Protein AF-A0A7W0VH69-F1 (afdb_monomer_lite)

pLDDT: mean 71.96, std 26.72, range [21.73, 97.88]

Secondary structure (DSSP, 8-state):
--HHHHHHHHHHHHHTT-HHHHHHHHHHHHHH-TT-HHHHHHHHHHHHHTT-HHHHHHHHHHHHHH-TT-HHHHHHHHHHHHHTT-HHHHHHHHHHHHHH-TT-HHHHHHHHHHHHHTT-HHHHHHHHHHTT-HHHHHHHHTTS-HHHHHHHHHHTTPPPPPP------PPPPPPP--------------------------------------------EEEEE----------------------PPP--------S-----PPPPPPPPPP--------SSSSS----------------SSPPPPPHHHHHHHS---TTS--SSEEE-TTSPEEEEESSEEEEE-TTEEEEEEEEEEEEPEEEETTEEEEEES-TTSS-EEEEEEEEEEEE--TTSEEEEEEESS-EEEEEGGGEEEEETTSEEEEEE-TT-SS--EEEEEESSEEEEEEESS-----PPPSS--EEEEGGG--EEESS-EEEEE-

Foldseek 3Di:
DDLVVLCVQLVVCVVVLVLVRNLVSLVVNCVVVVPPLLSLQSNLVSCVSVLNLVVNQVSLVVSCVVCVLALQSLQSNLVSCVSVLVLVSSLVSLVSSCVSPVPPLSSLQSNLVSCVSVVVLLSNLLSCVSSVNVVSNVVSCVVDDLVSVCVSCVVVVHDDDPDDDPDDDDDDDDDDDDDDDDDDDDDDDDDDDDDDDDDDDDDDDDDDDDDDDDDDDDAKWKKKFFDDDDDDDDDDDDDDDDDDDDDDDDDDDDDDDDPPPDHDRDDDDDDDDDDDDDDDPPPDDPDDDDDDDDDDDDDDDDPPDDPDDPVVCCCPQVDDDLPPDDAQWDQGPQQKIKGWAAFKKKFWCVQWDDKDDDKDKDFAAAAAPRDGDPHTLQPLHTTIIIMGDGIMIIGDLVLKGKDKDWDAQWKKKFQSNFWGMWGPQWDKHWDFQPDDPDTRIIMITGDGTMTMTIGNDDDDDDDDDPDDIDIDNSVNDGIDTDGIRIHIDD

Radius of gyration: 33.09 Å; chains: 1; bounding box: 90×113×81 Å

Structure (mmCIF, N/CA/C/O backbone):
data_AF-A0A7W0VH69-F1
#
_entry.id   AF-A0A7W0VH69-F1
#
loop_
_atom_site.group_PDB
_atom_site.id
_atom_site.type_symbol
_atom_site.label_atom_id
_atom_site.label_alt_id
_atom_site.label_comp_id
_atom_site.label_asym_id
_atom_site.label_entity_id
_atom_site.label_seq_id
_atom_site.pdbx_PDB_ins_code
_atom_site.Cartn_x
_atom_site.Cartn_y
_atom_site.Cartn_z
_atom_site.occupancy
_atom_site.B_iso_or_equiv
_atom_site.auth_seq_id
_atom_site.auth_comp_id
_atom_site.auth_asym_id
_atom_site.auth_atom_id
_atom_site.pdbx_PDB_model_num
ATOM 1 N N . MET A 1 1 ? -29.739 -3.159 30.639 1.00 78.31 1 MET A N 1
ATOM 2 C CA . MET A 1 1 ? -28.729 -2.464 29.821 1.00 78.31 1 MET A CA 1
ATOM 3 C C . MET A 1 1 ? -29.498 -1.637 28.818 1.00 78.31 1 MET A C 1
ATOM 5 O O . MET A 1 1 ? -30.358 -2.209 28.157 1.00 78.31 1 MET A O 1
ATOM 9 N N . SER A 1 2 ? -29.277 -0.326 28.789 1.00 92.06 2 SER A N 1
ATOM 10 C CA . SER A 1 2 ? -29.929 0.559 27.814 1.00 92.06 2 SER A CA 1
ATOM 11 C C . SER A 1 2 ? -29.360 0.349 26.403 1.00 92.06 2 SER A C 1
ATOM 13 O O . SER A 1 2 ? -28.315 -0.286 26.245 1.00 92.06 2 SER A O 1
ATOM 15 N N . PHE A 1 3 ? -30.033 0.885 25.377 1.00 92.25 3 PHE A N 1
ATOM 16 C CA . PHE A 1 3 ? -29.539 0.856 23.994 1.00 92.25 3 PHE A CA 1
ATOM 17 C C . PHE A 1 3 ? -28.116 1.429 23.883 1.00 92.25 3 PHE A C 1
ATOM 19 O O . PHE A 1 3 ? -27.218 0.753 23.379 1.00 92.25 3 PHE A O 1
ATOM 26 N N . ASP A 1 4 ? -27.884 2.627 24.428 1.00 90.69 4 ASP A N 1
ATOM 27 C CA . ASP A 1 4 ? -26.585 3.306 24.353 1.00 90.69 4 ASP A CA 1
ATOM 28 C C . ASP A 1 4 ? -25.479 2.533 25.080 1.00 90.69 4 ASP A C 1
ATOM 30 O O . ASP A 1 4 ? -24.362 2.405 24.574 1.00 90.69 4 ASP A O 1
ATOM 34 N N . GLU A 1 5 ? -25.789 1.954 26.245 1.00 91.75 5 GLU A N 1
ATOM 35 C CA . GLU A 1 5 ? -24.853 1.101 26.984 1.00 91.75 5 GLU A CA 1
ATOM 36 C C . GLU A 1 5 ? -24.493 -0.165 26.195 1.00 91.75 5 GLU A C 1
ATOM 38 O O . GLU A 1 5 ? -23.330 -0.580 26.177 1.00 91.75 5 GLU A O 1
ATOM 43 N N . ALA A 1 6 ? -25.482 -0.780 25.541 1.00 92.81 6 ALA A N 1
ATOM 44 C CA . ALA A 1 6 ? -25.302 -1.971 24.721 1.00 92.81 6 ALA A CA 1
ATOM 45 C C . ALA A 1 6 ? -24.468 -1.672 23.468 1.00 92.81 6 ALA A C 1
ATOM 47 O O . ALA A 1 6 ? -23.524 -2.404 23.156 1.00 92.81 6 ALA A O 1
ATOM 48 N N . LEU A 1 7 ? -24.747 -0.554 22.797 1.00 91.12 7 LEU A N 1
ATOM 49 C CA . LEU A 1 7 ? -24.002 -0.086 21.633 1.00 91.12 7 LEU A CA 1
ATOM 50 C C . LEU A 1 7 ? -22.547 0.257 21.981 1.00 91.12 7 LEU A C 1
ATOM 52 O O . LEU A 1 7 ? -21.629 -0.162 21.266 1.00 91.12 7 LEU A O 1
ATOM 56 N N . ALA A 1 8 ? -22.320 0.980 23.081 1.00 92.12 8 ALA A N 1
ATOM 57 C CA . ALA A 1 8 ? -20.981 1.339 23.541 1.00 92.12 8 ALA A CA 1
ATOM 58 C C . ALA A 1 8 ? -20.169 0.090 23.909 1.00 92.12 8 ALA A C 1
ATOM 60 O O . ALA A 1 8 ? -19.071 -0.113 23.386 1.00 92.12 8 ALA A O 1
ATOM 61 N N . ARG A 1 9 ? -20.744 -0.812 24.720 1.00 93.00 9 ARG A N 1
ATOM 62 C CA . ARG A 1 9 ? -20.080 -2.062 25.118 1.00 93.00 9 ARG A CA 1
ATOM 63 C C . ARG A 1 9 ? -19.778 -2.960 23.920 1.00 93.00 9 ARG A C 1
ATOM 65 O O . ARG A 1 9 ? -18.690 -3.531 23.855 1.00 93.00 9 ARG A O 1
ATOM 72 N N . GLY A 1 10 ? -20.705 -3.064 22.968 1.00 94.06 10 GLY A N 1
ATOM 73 C CA . GLY A 1 10 ? -20.494 -3.823 21.737 1.00 94.06 10 GLY A CA 1
ATOM 74 C C . GLY A 1 10 ? -19.369 -3.246 20.885 1.00 94.06 10 GLY A C 1
ATOM 75 O O . GLY A 1 10 ? -18.491 -3.982 20.434 1.00 94.06 10 GLY A O 1
ATOM 76 N N . SER A 1 11 ? -19.341 -1.922 20.732 1.00 89.25 11 SER A N 1
ATOM 77 C CA . SER A 1 11 ? -18.305 -1.215 19.971 1.00 89.25 11 SER A CA 1
ATOM 78 C C . SER A 1 11 ? -16.919 -1.380 20.596 1.00 89.25 11 SER A C 1
ATOM 80 O O . SER A 1 11 ? -15.947 -1.633 19.882 1.00 89.25 11 SER A O 1
ATOM 82 N N . ASP A 1 12 ? -16.815 -1.288 21.921 1.00 91.69 12 ASP A N 1
ATOM 83 C CA . ASP A 1 12 ? -15.547 -1.470 22.630 1.00 91.69 12 ASP A CA 1
ATOM 84 C C . ASP A 1 12 ? -15.073 -2.924 22.597 1.00 91.69 12 ASP A C 1
ATOM 86 O O . ASP A 1 12 ? -13.892 -3.184 22.355 1.00 91.69 12 ASP A O 1
ATOM 90 N N . ALA A 1 13 ? -15.987 -3.885 22.751 1.00 89.69 13 ALA A N 1
ATOM 91 C CA . ALA A 1 13 ? -15.675 -5.300 22.588 1.00 89.69 13 ALA A CA 1
ATOM 92 C C . ALA A 1 13 ? -15.174 -5.612 21.166 1.00 89.69 13 ALA A C 1
ATOM 94 O O . ALA A 1 13 ? -14.186 -6.332 21.012 1.00 89.69 13 ALA A O 1
ATOM 95 N N . LEU A 1 14 ? -15.791 -5.024 20.135 1.00 86.94 14 LEU A N 1
ATOM 96 C CA . LEU A 1 14 ? -15.382 -5.191 18.738 1.00 86.94 14 LEU A CA 1
ATOM 97 C C . LEU A 1 14 ? -13.981 -4.616 18.474 1.00 86.94 14 LEU A C 1
ATOM 99 O O . LEU A 1 14 ? -13.180 -5.251 17.786 1.00 86.94 14 LEU A O 1
ATOM 103 N N . LYS A 1 15 ? -13.658 -3.445 19.043 1.00 87.25 15 LYS A N 1
ATOM 104 C CA . LYS A 1 15 ? -12.305 -2.857 18.974 1.00 87.25 15 LYS A CA 1
ATOM 105 C C . LYS A 1 15 ? -11.256 -3.745 19.643 1.00 87.25 15 LYS A C 1
ATOM 107 O O . LYS A 1 15 ? -10.139 -3.839 19.153 1.00 87.25 15 LYS A O 1
ATOM 112 N N . GLN A 1 16 ? -11.626 -4.412 20.734 1.00 88.50 16 GLN A N 1
ATOM 113 C CA . GLN A 1 16 ? -10.757 -5.326 21.482 1.00 88.50 16 GLN A CA 1
ATOM 114 C C . GLN A 1 16 ? -10.688 -6.741 20.878 1.00 88.50 16 GLN A C 1
ATOM 116 O O . GLN A 1 16 ? -10.047 -7.611 21.461 1.00 88.50 16 GLN A O 1
ATOM 121 N N . GLY A 1 17 ? -11.376 -7.008 19.759 1.00 88.12 17 GLY A N 1
ATOM 122 C CA . GLY A 1 17 ? -11.431 -8.338 19.140 1.00 88.12 17 GLY A CA 1
ATOM 123 C C . GLY A 1 17 ? -12.252 -9.372 19.923 1.00 88.12 17 GLY A C 1
ATOM 124 O O . GLY A 1 17 ? -12.217 -10.556 19.607 1.00 88.12 17 GLY A O 1
ATOM 125 N N . LYS A 1 18 ? -13.019 -8.953 20.935 1.00 93.38 18 LYS A N 1
ATOM 126 C CA . LYS A 1 18 ? -13.873 -9.826 21.756 1.00 93.38 18 LYS A CA 1
ATOM 127 C C . LYS A 1 18 ? -15.212 -10.060 21.054 1.00 93.38 18 LYS A C 1
ATOM 129 O O . LYS A 1 18 ? -16.244 -9.532 21.472 1.00 93.38 18 LYS A O 1
ATOM 134 N N . LEU A 1 19 ? -15.184 -10.834 19.970 1.00 90.50 19 LEU A N 1
ATOM 135 C CA . LEU A 1 19 ? -16.307 -10.974 19.036 1.00 90.50 19 LEU A CA 1
ATOM 136 C C . LEU A 1 19 ? -17.591 -11.485 19.709 1.00 90.50 19 LEU A C 1
ATOM 138 O O . LEU A 1 19 ? -18.635 -10.862 19.547 1.00 90.50 19 LEU A O 1
ATOM 142 N N . ASP A 1 20 ? -17.520 -12.499 20.574 1.00 94.88 20 ASP A N 1
ATOM 143 C CA . ASP A 1 20 ? -18.702 -13.025 21.285 1.00 94.88 20 ASP A CA 1
ATOM 144 C C . ASP A 1 20 ? -19.363 -12.000 22.222 1.00 94.88 20 ASP A C 1
ATOM 146 O O . ASP A 1 20 ? -20.570 -12.029 22.477 1.00 94.88 20 ASP A O 1
ATOM 150 N N . GLN A 1 21 ? -18.567 -11.095 22.800 1.00 93.25 21 GLN A N 1
ATOM 151 C CA . GLN A 1 21 ? -19.083 -10.022 23.655 1.00 93.25 21 GLN A CA 1
ATOM 152 C C . GLN A 1 21 ? -19.707 -8.909 22.812 1.00 93.25 21 GLN A C 1
ATOM 154 O O . GLN A 1 21 ? -20.760 -8.381 23.183 1.00 93.25 21 GLN A O 1
ATOM 159 N N . ALA A 1 22 ? -19.093 -8.595 21.669 1.00 95.31 22 ALA A N 1
ATOM 160 C CA . ALA A 1 22 ? -19.629 -7.649 20.701 1.00 95.31 22 ALA A CA 1
ATOM 161 C C . ALA A 1 22 ? -20.980 -8.126 20.149 1.00 95.31 22 ALA A C 1
ATOM 163 O O . ALA A 1 22 ? -21.957 -7.387 20.233 1.00 95.31 22 ALA A O 1
ATOM 164 N N . GLN A 1 23 ? -21.079 -9.387 19.712 1.00 95.94 23 GLN A N 1
ATOM 165 C CA . GLN A 1 23 ? -22.327 -9.977 19.210 1.00 95.94 23 GLN A CA 1
ATOM 166 C C . GLN A 1 23 ? -23.453 -9.910 20.240 1.00 95.94 23 GLN A C 1
ATOM 168 O O . GLN A 1 23 ? -24.551 -9.460 19.922 1.00 95.94 23 GLN A O 1
ATOM 173 N N . ARG A 1 24 ? -23.189 -10.320 21.490 1.00 96.44 24 ARG A N 1
ATOM 174 C CA . ARG A 1 24 ? -24.191 -10.256 22.567 1.00 96.44 24 ARG A CA 1
ATOM 175 C C . ARG A 1 24 ? -24.668 -8.830 22.817 1.00 96.44 24 ARG A C 1
ATOM 177 O O . ARG A 1 24 ? -25.867 -8.608 22.931 1.00 96.44 24 ARG A O 1
ATOM 184 N N . SER A 1 25 ? -23.745 -7.874 22.874 1.00 96.00 25 SER A N 1
ATOM 185 C CA . SER A 1 25 ? -24.088 -6.477 23.151 1.00 96.00 25 SER A CA 1
ATOM 186 C C . SER A 1 25 ? -24.860 -5.841 21.988 1.00 96.00 25 SER A C 1
ATOM 188 O O . SER A 1 25 ? -25.850 -5.158 22.219 1.00 96.00 25 SER A O 1
ATOM 190 N N . PHE A 1 26 ? -24.488 -6.126 20.735 1.00 96.19 26 PHE A N 1
ATOM 191 C CA . PHE A 1 26 ? -25.233 -5.639 19.571 1.00 96.19 26 PHE A CA 1
ATOM 192 C C . PHE A 1 26 ? -26.608 -6.294 19.417 1.00 96.19 26 PHE A C 1
ATOM 194 O O . PHE A 1 26 ? -27.545 -5.606 19.029 1.00 96.19 26 PHE A O 1
ATOM 201 N N . ARG A 1 27 ? -26.773 -7.575 19.775 1.00 95.88 27 ARG A N 1
ATOM 202 C CA . ARG A 1 27 ? -28.101 -8.211 19.834 1.00 95.88 27 ARG A CA 1
ATOM 203 C C . ARG A 1 27 ? -29.004 -7.532 20.865 1.00 95.88 27 ARG A C 1
ATOM 205 O O . ARG A 1 27 ? -30.115 -7.173 20.519 1.00 95.88 27 ARG A O 1
ATOM 212 N N . ILE A 1 28 ? -28.492 -7.239 22.066 1.00 95.56 28 ILE A N 1
ATOM 213 C CA . ILE A 1 28 ? -29.244 -6.477 23.083 1.00 95.56 28 ILE A CA 1
ATOM 214 C C . ILE A 1 28 ? -29.639 -5.087 22.555 1.00 95.56 28 ILE A C 1
ATOM 216 O O . ILE A 1 28 ? -30.753 -4.634 22.801 1.00 95.56 28 ILE A O 1
ATOM 220 N N . ALA A 1 29 ? -28.750 -4.406 21.825 1.00 95.00 29 ALA A N 1
ATOM 221 C CA . ALA A 1 29 ? -29.071 -3.119 21.207 1.00 95.00 29 ALA A CA 1
ATOM 222 C C . ALA A 1 29 ? -30.157 -3.250 20.118 1.00 95.00 29 ALA A C 1
ATOM 224 O O . ALA A 1 29 ? -31.048 -2.408 20.047 1.00 95.00 29 ALA A O 1
ATOM 225 N N . LEU A 1 30 ? -30.134 -4.317 19.312 1.00 94.31 30 LEU A N 1
ATOM 226 C CA . LEU A 1 30 ? -31.175 -4.597 18.315 1.00 94.31 30 LEU A CA 1
ATOM 227 C C . LEU A 1 30 ? -32.501 -5.053 18.933 1.00 94.31 30 LEU A C 1
ATOM 229 O O . LEU A 1 30 ? -33.540 -4.777 18.351 1.00 94.31 30 LEU A O 1
ATOM 233 N N . ASP A 1 31 ? -32.501 -5.686 20.106 1.00 95.31 31 ASP A N 1
ATOM 234 C CA . ASP A 1 31 ? -33.744 -6.010 20.820 1.00 95.31 31 ASP A CA 1
ATOM 235 C C . ASP A 1 31 ? -34.497 -4.732 21.240 1.00 95.31 31 ASP A C 1
ATOM 237 O O . ASP A 1 31 ? -35.725 -4.727 21.307 1.00 95.31 31 ASP A O 1
ATOM 241 N N . GLN A 1 32 ? -33.765 -3.642 21.508 1.00 93.69 32 GLN A N 1
ATOM 242 C CA . GLN A 1 32 ? -34.332 -2.324 21.818 1.00 93.69 32 GLN A CA 1
ATOM 243 C C . GLN A 1 32 ? -34.711 -1.553 20.546 1.00 93.69 32 GLN A C 1
ATOM 245 O O . GLN A 1 32 ? -35.781 -0.951 20.481 1.00 93.69 32 GLN A O 1
ATOM 250 N N . GLU A 1 33 ? -33.852 -1.590 19.522 1.00 92.44 33 GLU A N 1
ATOM 251 C CA . GLU A 1 33 ? -34.074 -0.917 18.238 1.00 92.44 33 GLU A CA 1
ATOM 252 C C . GLU A 1 33 ? -33.861 -1.868 17.041 1.00 92.44 33 GLU A C 1
ATOM 254 O O . GLU A 1 33 ? -32.814 -1.824 16.383 1.00 92.44 33 GLU A O 1
ATOM 259 N N . PRO A 1 34 ? -34.863 -2.695 16.677 1.00 89.12 34 PRO A N 1
ATOM 260 C CA . PRO A 1 34 ? -34.702 -3.751 15.665 1.00 89.12 34 PRO A CA 1
ATOM 261 C C . PRO A 1 34 ? -34.363 -3.258 14.251 1.00 89.12 34 PRO A C 1
ATOM 263 O O . PRO A 1 34 ? -33.895 -4.021 13.407 1.00 89.12 34 PRO A O 1
ATOM 266 N N . GLY A 1 35 ? -34.635 -1.984 13.961 1.00 85.31 35 GLY A N 1
ATOM 267 C CA . GLY A 1 35 ? -34.423 -1.370 12.651 1.00 85.31 35 GLY A CA 1
ATOM 268 C C . GLY A 1 35 ? -33.125 -0.578 12.511 1.00 85.31 35 GLY A C 1
ATOM 269 O O . GLY A 1 35 ? -32.904 -0.012 11.440 1.00 85.31 35 GLY A O 1
ATOM 270 N N . ASN A 1 36 ? -32.292 -0.496 13.554 1.00 90.31 36 ASN A N 1
ATOM 271 C CA . ASN A 1 36 ? -31.130 0.387 13.558 1.00 90.31 36 ASN A CA 1
ATOM 272 C C . ASN A 1 36 ? -30.030 -0.126 12.605 1.00 90.31 36 ASN A C 1
ATOM 274 O O . ASN A 1 36 ? -29.285 -1.059 12.918 1.00 90.31 36 ASN A O 1
ATOM 278 N N . THR A 1 37 ? -29.912 0.503 11.431 1.00 87.94 37 THR A N 1
ATOM 279 C CA . THR A 1 37 ? -28.977 0.117 10.356 1.00 87.94 37 THR A CA 1
ATOM 280 C C . THR A 1 37 ? -27.518 0.166 10.797 1.00 87.94 37 THR A C 1
ATOM 282 O O . THR A 1 37 ? -26.718 -0.671 10.383 1.00 87.94 37 THR A O 1
ATOM 285 N N . ARG A 1 38 ? -27.159 1.086 11.700 1.00 87.88 38 ARG A N 1
ATOM 286 C CA . ARG A 1 38 ? -25.804 1.180 12.253 1.00 87.88 38 ARG A CA 1
ATOM 287 C C . ARG A 1 38 ? -25.468 -0.031 13.116 1.00 87.88 38 ARG A C 1
ATOM 289 O O . ARG A 1 38 ? -24.379 -0.589 12.980 1.00 87.88 38 ARG A O 1
ATOM 296 N N . VAL A 1 39 ? -26.379 -0.438 13.997 1.00 91.81 39 VAL A N 1
ATOM 297 C CA . VAL A 1 39 ? -26.165 -1.612 14.856 1.00 91.81 39 VAL A CA 1
ATOM 298 C C . VAL A 1 39 ? -26.173 -2.895 14.026 1.00 91.81 39 VAL A C 1
ATOM 300 O O . VAL A 1 39 ? -25.309 -3.744 14.231 1.00 91.81 39 VAL A O 1
ATOM 303 N N . LEU A 1 40 ? -27.056 -2.997 13.026 1.00 93.62 40 LEU A N 1
ATOM 304 C CA . LEU A 1 40 ? -27.038 -4.089 12.046 1.00 93.62 40 LEU A CA 1
ATOM 305 C C . LEU A 1 40 ? -25.689 -4.165 11.310 1.00 93.62 40 LEU A C 1
ATOM 307 O O . LEU A 1 40 ? -25.089 -5.234 11.248 1.00 93.62 40 LEU A O 1
ATOM 311 N N . ALA A 1 41 ? -25.153 -3.040 10.826 1.00 90.50 41 ALA A N 1
ATOM 312 C CA . ALA A 1 41 ? -23.854 -3.002 10.148 1.00 90.50 41 ALA A CA 1
ATOM 313 C C . ALA A 1 41 ? -22.687 -3.405 11.064 1.00 90.50 41 ALA A C 1
ATOM 315 O O . ALA A 1 41 ? -21.769 -4.097 10.619 1.00 90.50 41 ALA A O 1
ATOM 316 N N . LEU A 1 42 ? -22.724 -3.009 12.340 1.00 93.56 42 LEU A N 1
ATOM 317 C CA . LEU A 1 42 ? -21.738 -3.409 13.348 1.00 93.56 42 LEU A CA 1
ATOM 318 C C . LEU A 1 42 ? -21.833 -4.901 13.695 1.00 93.56 42 LEU A C 1
ATOM 320 O O . LEU A 1 42 ? -20.803 -5.564 13.846 1.00 93.56 42 LEU A O 1
ATOM 324 N N . LEU A 1 43 ? -23.047 -5.446 13.785 1.00 95.06 43 LEU A N 1
ATOM 325 C CA . LEU A 1 43 ? -23.267 -6.869 14.018 1.00 95.06 43 LEU A CA 1
ATOM 326 C C . LEU A 1 43 ? -22.784 -7.705 12.825 1.00 95.06 43 LEU A C 1
ATOM 328 O O . LEU A 1 43 ? -22.028 -8.655 13.024 1.00 95.06 43 LEU A O 1
ATOM 332 N N . GLY A 1 44 ? -23.129 -7.307 11.597 1.00 94.38 44 GLY A N 1
ATOM 333 C CA . GLY A 1 44 ? -22.628 -7.944 10.377 1.00 94.38 44 GLY A CA 1
ATOM 334 C C . GLY A 1 44 ? -21.097 -7.946 10.307 1.00 94.38 44 GLY A C 1
ATOM 335 O O . GLY A 1 44 ? -20.493 -8.967 9.984 1.00 94.38 44 GLY A O 1
ATOM 336 N N . LEU A 1 45 ? -20.451 -6.843 10.708 1.00 90.19 45 LEU A N 1
ATOM 337 C CA . LEU A 1 45 ? -18.991 -6.724 10.730 1.00 90.19 45 LEU A CA 1
ATOM 338 C C . LEU A 1 45 ? -18.391 -7.665 11.774 1.00 90.19 45 LEU A C 1
ATOM 340 O O . LEU A 1 45 ? -17.345 -8.275 11.558 1.00 90.19 45 LEU A O 1
ATOM 344 N N . THR A 1 46 ? -19.062 -7.788 12.915 1.00 93.56 46 THR A N 1
ATOM 345 C CA . THR A 1 46 ? -18.643 -8.692 13.983 1.00 93.56 46 THR A CA 1
ATOM 346 C C . THR A 1 46 ? -18.690 -10.147 13.519 1.00 93.56 46 THR A C 1
ATOM 348 O O . THR A 1 46 ? -17.731 -10.877 13.762 1.00 93.56 46 THR A O 1
ATOM 351 N N . TYR A 1 47 ? -19.744 -10.552 12.802 1.00 95.25 47 TYR A N 1
ATOM 352 C CA . TYR A 1 47 ? -19.825 -11.883 12.193 1.00 95.25 47 TYR A CA 1
ATOM 353 C C . TYR A 1 47 ? -18.757 -12.097 11.124 1.00 95.25 47 TYR A C 1
ATOM 355 O O . TYR A 1 47 ? -18.051 -13.101 11.153 1.00 95.25 47 TYR A O 1
ATOM 363 N N . PHE A 1 48 ? -18.558 -11.118 10.241 1.00 90.75 48 PHE A N 1
ATOM 364 C CA . PHE A 1 48 ? -17.528 -11.191 9.211 1.00 90.75 48 PHE A CA 1
ATOM 365 C C . PHE A 1 48 ? -16.123 -11.384 9.808 1.00 90.75 48 PHE A C 1
ATOM 367 O O . PHE A 1 48 ? -15.382 -12.259 9.369 1.00 90.75 48 PHE A O 1
ATOM 374 N N . ARG A 1 49 ? -15.764 -10.625 10.856 1.00 88.38 49 ARG A N 1
ATOM 375 C CA . ARG A 1 49 ? -14.484 -10.786 11.578 1.00 88.38 49 ARG A CA 1
ATOM 376 C C . ARG A 1 49 ? -14.366 -12.112 12.324 1.00 88.38 49 ARG A C 1
ATOM 378 O O . ARG A 1 49 ? -13.253 -12.551 12.587 1.00 88.38 49 ARG A O 1
ATOM 385 N N . GLY A 1 50 ? -15.494 -12.720 12.679 1.00 90.31 50 GLY A N 1
ATOM 386 C CA . GLY A 1 50 ? -15.556 -14.043 13.297 1.00 90.31 50 GLY A CA 1
ATOM 387 C C . GLY A 1 50 ? -15.513 -15.192 12.298 1.00 90.31 50 GLY A C 1
ATOM 388 O O . GLY A 1 50 ? -15.674 -16.332 12.715 1.00 90.31 50 GLY A O 1
ATOM 389 N N . ASN A 1 51 ? -15.332 -14.912 11.000 1.00 90.44 51 ASN A N 1
ATOM 390 C CA . ASN A 1 51 ? -15.475 -15.881 9.909 1.00 90.44 51 ASN A CA 1
ATOM 391 C C . ASN A 1 51 ? -16.864 -16.556 9.856 1.00 90.44 51 ASN A C 1
ATOM 393 O O . ASN A 1 51 ? -17.025 -17.624 9.272 1.00 90.44 51 ASN A O 1
ATOM 397 N N . GLN A 1 52 ? -17.878 -15.915 10.440 1.00 93.56 52 GLN A N 1
ATOM 398 C CA . GLN A 1 52 ? -19.276 -16.351 10.468 1.00 93.56 52 GLN A CA 1
ATOM 399 C C . GLN A 1 52 ? -20.029 -15.748 9.276 1.00 93.56 52 GLN A C 1
ATOM 401 O O . GLN A 1 52 ? -20.837 -14.826 9.401 1.00 93.56 52 GLN A O 1
ATOM 406 N N . PHE A 1 53 ? -19.667 -16.190 8.071 1.00 91.94 53 PHE A N 1
ATOM 407 C CA . PHE A 1 53 ? -20.164 -15.583 6.833 1.00 91.94 53 PHE A CA 1
ATOM 408 C C . PHE A 1 53 ? -21.636 -15.908 6.554 1.00 91.94 53 PHE A C 1
ATOM 410 O O . PHE A 1 53 ? -22.336 -15.080 5.968 1.00 91.94 53 PHE A O 1
ATOM 417 N N . ASP A 1 54 ? -22.115 -17.066 7.013 1.00 91.56 54 ASP A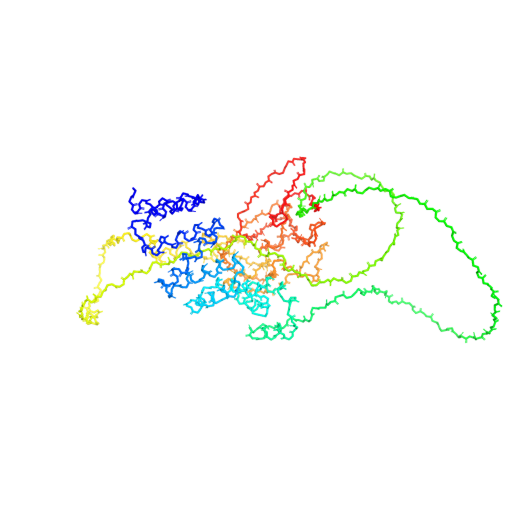 N 1
ATOM 418 C CA . ASP A 1 54 ? -23.511 -17.476 6.859 1.00 91.56 54 ASP A CA 1
ATOM 419 C C . ASP A 1 54 ? -24.463 -16.574 7.652 1.00 91.56 54 ASP A C 1
ATOM 421 O O . ASP A 1 5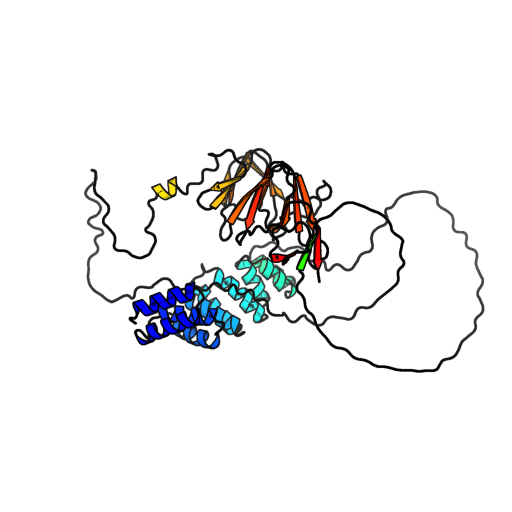4 ? -25.563 -16.289 7.181 1.00 91.56 54 ASP A O 1
ATOM 425 N N . GLU A 1 55 ? -24.023 -16.061 8.802 1.00 93.00 55 GLU A N 1
ATOM 426 C CA . GLU A 1 55 ? -24.747 -15.088 9.619 1.00 93.00 55 GLU A CA 1
ATOM 427 C C . GLU A 1 55 ? -24.559 -13.647 9.120 1.00 93.00 55 GLU A C 1
ATOM 429 O O . GLU A 1 55 ? -25.482 -12.836 9.207 1.00 93.00 55 GLU A O 1
ATOM 434 N N . ALA A 1 56 ? -23.388 -13.314 8.566 1.00 95.06 56 ALA A N 1
ATOM 435 C CA . ALA A 1 56 ? -23.120 -11.985 8.016 1.00 95.06 56 ALA A CA 1
ATOM 436 C C . ALA A 1 56 ? -23.933 -11.700 6.739 1.00 95.06 56 ALA A C 1
ATOM 438 O O . ALA A 1 56 ? -24.434 -10.588 6.566 1.00 95.06 56 ALA A O 1
ATOM 439 N N . ARG A 1 57 ? -24.077 -12.692 5.849 1.00 95.50 57 ARG A N 1
ATOM 440 C CA . ARG A 1 57 ? -24.777 -12.565 4.557 1.00 95.50 57 ARG A CA 1
ATOM 441 C C . ARG A 1 57 ? -26.196 -11.988 4.676 1.00 95.50 57 ARG A C 1
ATOM 443 O O . ARG A 1 57 ? -26.411 -10.924 4.098 1.00 95.50 57 ARG A O 1
ATOM 450 N N . PRO A 1 58 ? -27.134 -12.585 5.440 1.00 95.62 58 PRO A N 1
ATOM 451 C CA . PRO A 1 58 ? -28.502 -12.072 5.527 1.00 95.62 58 PRO A CA 1
ATOM 452 C C . PRO A 1 58 ? -28.575 -10.666 6.138 1.00 95.62 58 PRO A C 1
ATOM 454 O O . PRO A 1 58 ? -29.465 -9.892 5.799 1.00 95.62 58 PRO A O 1
ATOM 457 N N . ILE A 1 59 ? -27.623 -10.296 7.004 1.00 95.31 59 ILE A N 1
ATOM 458 C CA . ILE A 1 59 ? -27.545 -8.938 7.560 1.00 95.31 59 ILE A CA 1
ATOM 459 C C . ILE A 1 59 ? -27.157 -7.935 6.472 1.00 95.31 59 ILE A C 1
ATOM 461 O O . ILE A 1 59 ? -27.757 -6.865 6.386 1.00 95.31 59 ILE A O 1
ATOM 465 N N . TYR A 1 60 ? -26.172 -8.256 5.630 1.00 95.12 60 TYR A N 1
ATOM 466 C CA . TYR A 1 60 ? -25.774 -7.361 4.543 1.00 95.12 60 TYR A CA 1
ATOM 467 C C . TYR A 1 60 ? -26.789 -7.300 3.406 1.00 95.12 60 TYR A C 1
ATOM 469 O O . TYR A 1 60 ? -26.980 -6.220 2.856 1.00 95.12 60 TYR A O 1
ATOM 477 N N . GLU A 1 61 ? -27.487 -8.396 3.109 1.00 95.19 61 GLU A N 1
ATOM 478 C CA . GLU A 1 61 ? -28.643 -8.385 2.202 1.00 95.19 61 GLU A CA 1
ATOM 479 C C . GLU A 1 61 ? -29.727 -7.436 2.739 1.00 95.19 61 GLU A C 1
ATOM 481 O O . GLU A 1 61 ? -30.136 -6.505 2.047 1.00 95.19 61 GLU A O 1
ATOM 486 N N . GLN A 1 62 ? -30.074 -7.552 4.027 1.00 95.12 62 GLN A N 1
ATOM 487 C CA . GLN A 1 62 ? -31.029 -6.651 4.675 1.00 95.12 62 GLN A CA 1
ATOM 488 C C . GLN A 1 62 ? -30.575 -5.179 4.663 1.00 95.12 62 GLN A C 1
ATOM 490 O O . GLN A 1 62 ? -31.398 -4.274 4.513 1.00 95.12 62 GLN A O 1
ATOM 495 N N . LEU A 1 63 ? -29.282 -4.907 4.857 1.00 93.56 63 LEU A N 1
ATOM 496 C CA . LEU A 1 63 ? -28.740 -3.545 4.829 1.00 93.56 63 LEU A CA 1
ATOM 497 C C . LEU A 1 63 ? -28.785 -2.932 3.427 1.00 93.56 63 LEU A C 1
ATOM 499 O O . LEU A 1 63 ? -29.097 -1.749 3.303 1.00 93.56 63 LEU A O 1
ATOM 503 N N . VAL A 1 64 ? -28.524 -3.726 2.386 1.00 94.81 64 VAL A N 1
ATOM 504 C CA . VAL A 1 64 ? -28.665 -3.289 0.990 1.00 94.81 64 VAL A CA 1
ATOM 505 C C . VAL A 1 64 ? -30.127 -2.986 0.657 1.00 94.81 64 VAL A C 1
ATOM 507 O O . VAL A 1 64 ? -30.389 -1.986 -0.008 1.00 94.81 64 VAL A O 1
ATOM 510 N N . ASP A 1 65 ? -31.078 -3.768 1.168 1.00 93.31 65 ASP A N 1
ATOM 511 C CA . ASP A 1 65 ? -32.509 -3.496 0.973 1.00 93.31 65 ASP A CA 1
ATOM 512 C C . ASP A 1 65 ? -32.968 -2.225 1.706 1.00 93.31 65 ASP A C 1
ATOM 514 O O . ASP A 1 65 ? -33.768 -1.447 1.185 1.00 93.31 65 ASP A O 1
ATOM 518 N N . LYS A 1 66 ? -32.457 -1.992 2.923 1.00 89.94 66 LYS A N 1
ATOM 519 C CA . LYS A 1 66 ? -32.815 -0.824 3.747 1.00 89.94 66 LYS A CA 1
ATOM 520 C C . LYS A 1 66 ? -32.187 0.480 3.260 1.00 89.94 66 LYS A C 1
ATOM 522 O O . LYS A 1 66 ? -32.805 1.531 3.403 1.00 89.94 66 LYS A O 1
ATOM 527 N N . ALA A 1 67 ? -30.967 0.423 2.736 1.00 87.25 67 ALA A N 1
ATOM 528 C CA . ALA A 1 67 ? -30.215 1.583 2.272 1.00 87.25 67 ALA A CA 1
ATOM 529 C C . ALA A 1 67 ? -29.552 1.274 0.914 1.00 87.25 67 ALA A C 1
ATOM 531 O O . ALA A 1 67 ? -28.333 1.104 0.828 1.00 87.25 67 ALA A O 1
ATOM 532 N N . PRO A 1 68 ? -30.343 1.210 -0.177 1.00 88.56 68 PRO A N 1
ATOM 533 C CA . PRO A 1 68 ? -29.871 0.749 -1.486 1.00 88.56 68 PRO A CA 1
ATOM 534 C C . PRO A 1 68 ? -28.848 1.675 -2.152 1.00 88.56 68 PRO A C 1
ATOM 536 O O . PRO A 1 68 ? -28.163 1.235 -3.083 1.00 88.56 68 PRO A O 1
ATOM 539 N N . THR A 1 69 ? -28.761 2.927 -1.689 1.00 87.38 69 THR A N 1
ATOM 540 C CA . THR A 1 69 ? -27.847 3.975 -2.161 1.00 87.38 69 THR A CA 1
ATOM 541 C C . THR A 1 69 ? -26.539 4.043 -1.377 1.00 87.38 69 THR A C 1
ATOM 543 O O . THR A 1 69 ? -25.657 4.794 -1.779 1.00 87.38 69 THR A O 1
ATOM 546 N N . ASP A 1 70 ? -26.382 3.279 -0.289 1.00 85.56 70 ASP A N 1
ATOM 547 C CA . ASP A 1 70 ? -25.122 3.238 0.455 1.00 85.56 70 ASP A CA 1
ATOM 548 C C . ASP A 1 70 ? -24.129 2.271 -0.226 1.00 85.56 70 ASP A C 1
ATOM 550 O O . ASP A 1 70 ? -24.319 1.044 -0.192 1.00 85.56 70 ASP A O 1
ATOM 554 N N . PRO A 1 71 ? -23.037 2.779 -0.832 1.00 87.19 71 PRO A N 1
ATOM 555 C CA . PRO A 1 71 ? -22.042 1.943 -1.501 1.00 87.19 71 PRO A CA 1
ATOM 556 C C . PRO A 1 71 ? -21.338 0.977 -0.538 1.00 87.19 71 PRO A C 1
ATOM 558 O O . PRO A 1 71 ? -20.874 -0.082 -0.970 1.00 87.19 71 PRO A O 1
ATOM 561 N N . SER A 1 72 ? -21.273 1.301 0.758 1.00 87.38 72 SER A N 1
ATOM 562 C CA . SER A 1 72 ? -20.555 0.527 1.775 1.00 87.38 72 SER A CA 1
ATOM 563 C C . SER A 1 72 ? -21.240 -0.810 2.035 1.00 87.38 72 SER A C 1
ATOM 565 O O . SER A 1 72 ? -20.572 -1.835 2.150 1.00 87.38 72 SER A O 1
ATOM 567 N N . HIS A 1 73 ? -22.574 -0.839 2.090 1.00 90.38 73 HIS A N 1
ATOM 568 C CA . HIS A 1 73 ? -23.326 -2.079 2.297 1.00 90.38 73 HIS A CA 1
ATOM 569 C C . HIS A 1 73 ? -23.150 -3.053 1.133 1.00 90.38 73 HIS A C 1
ATOM 571 O O . HIS A 1 73 ? -22.899 -4.235 1.361 1.00 90.38 73 HIS A O 1
ATOM 577 N N . ARG A 1 74 ? -23.174 -2.548 -0.105 1.00 93.06 74 ARG A N 1
ATOM 578 C CA . ARG A 1 74 ? -22.934 -3.358 -1.308 1.00 93.06 74 ARG A CA 1
ATOM 579 C C . ARG A 1 74 ? -21.495 -3.857 -1.405 1.00 93.06 74 ARG A C 1
ATOM 581 O O . ARG A 1 74 ? -21.282 -5.020 -1.740 1.00 93.06 74 ARG A O 1
ATOM 588 N N . LEU A 1 75 ? -20.518 -3.009 -1.064 1.00 92.69 75 LEU A N 1
ATOM 589 C CA . LEU A 1 75 ? -19.107 -3.399 -0.981 1.00 92.69 75 LEU A CA 1
ATOM 590 C C . LEU A 1 75 ? -18.957 -4.595 -0.040 1.00 92.69 75 LEU A C 1
ATOM 592 O O . LEU A 1 75 ? -18.433 -5.639 -0.414 1.00 92.69 75 LEU A O 1
ATOM 596 N N . ASN A 1 76 ? -19.473 -4.433 1.174 1.00 91.69 76 ASN A N 1
ATOM 597 C CA . ASN A 1 76 ? -19.376 -5.406 2.245 1.00 91.69 76 ASN A CA 1
ATOM 598 C C . ASN A 1 76 ? -20.131 -6.711 1.945 1.00 91.69 76 ASN A C 1
ATOM 600 O O . ASN A 1 76 ? -19.611 -7.786 2.235 1.00 91.69 76 ASN A O 1
ATOM 604 N N . LEU A 1 77 ? -21.306 -6.637 1.313 1.00 95.50 77 LEU A N 1
ATOM 605 C CA . LEU A 1 77 ? -22.015 -7.815 0.810 1.00 95.50 77 LEU A CA 1
ATOM 606 C C . LEU A 1 77 ? -21.169 -8.568 -0.229 1.00 95.50 77 LEU A C 1
ATOM 608 O O . LEU A 1 77 ? -21.043 -9.789 -0.164 1.00 95.50 77 LEU A O 1
ATOM 612 N N . GLY A 1 78 ? -20.507 -7.837 -1.131 1.00 95.25 78 GLY A N 1
ATOM 613 C CA . GLY A 1 78 ? -19.558 -8.408 -2.084 1.00 95.25 78 GLY A CA 1
ATOM 614 C C . GLY A 1 78 ? -18.392 -9.146 -1.417 1.00 95.25 78 GLY A C 1
ATOM 615 O O . GLY A 1 78 ? -18.004 -10.224 -1.868 1.00 95.25 78 GLY A O 1
ATOM 616 N N . LEU A 1 79 ? -17.869 -8.621 -0.305 1.00 93.19 79 LEU A N 1
ATOM 617 C CA . LEU A 1 79 ? -16.831 -9.290 0.493 1.00 93.19 79 LEU A CA 1
ATOM 618 C C . LEU A 1 79 ? -17.328 -10.582 1.136 1.00 93.19 79 LEU A C 1
ATOM 620 O O . LEU A 1 79 ? -16.605 -11.580 1.137 1.00 93.19 79 LEU A O 1
ATOM 624 N N . VAL A 1 80 ? -18.556 -10.577 1.659 1.00 94.81 80 VAL A N 1
ATOM 625 C CA . VAL A 1 80 ? -19.186 -11.787 2.199 1.00 94.81 80 VAL A CA 1
ATOM 626 C C . VAL A 1 80 ? -19.312 -12.841 1.103 1.00 94.81 80 VAL A C 1
ATOM 628 O O . VAL A 1 80 ? -18.837 -13.958 1.297 1.00 94.81 80 VAL A O 1
ATOM 631 N N . TYR A 1 81 ? -19.842 -12.478 -0.070 1.00 96.31 81 TYR A N 1
ATOM 632 C CA . TYR A 1 81 ? -19.942 -13.392 -1.211 1.00 96.31 81 TYR A CA 1
ATOM 633 C C . TYR A 1 81 ? -18.578 -13.933 -1.662 1.00 96.31 81 TYR A C 1
ATOM 635 O O . TYR A 1 81 ? -18.467 -15.120 -1.964 1.00 96.31 81 TYR A O 1
ATOM 643 N N . LEU A 1 82 ? -17.512 -13.124 -1.630 1.00 90.75 82 LEU A N 1
ATOM 644 C CA . LEU A 1 82 ? -16.156 -13.607 -1.918 1.00 90.75 82 LEU A CA 1
ATOM 645 C C . LEU A 1 82 ? -15.668 -14.657 -0.920 1.00 90.75 82 LEU A C 1
ATOM 647 O O . LEU A 1 82 ? -14.984 -15.595 -1.326 1.00 90.75 82 LEU A O 1
ATOM 651 N N . LYS A 1 83 ? -15.981 -14.494 0.369 1.00 90.62 83 LYS A N 1
ATOM 652 C CA . LYS A 1 83 ? -15.574 -15.433 1.423 1.00 90.62 83 LYS A CA 1
ATOM 653 C C . LYS A 1 83 ? -16.356 -16.750 1.369 1.00 90.62 83 LYS A C 1
ATOM 655 O O . LYS A 1 83 ? -15.791 -17.780 1.722 1.00 90.62 83 LYS A O 1
ATOM 660 N N . VAL A 1 84 ? -17.592 -16.739 0.863 1.00 91.75 84 VAL A N 1
ATOM 661 C CA . VAL A 1 84 ? -18.391 -17.960 0.618 1.00 91.75 84 VAL A CA 1
ATOM 662 C C . VAL A 1 84 ? -18.246 -18.522 -0.805 1.00 91.75 84 VAL A C 1
ATOM 664 O O . VAL A 1 84 ? -18.996 -19.411 -1.193 1.00 91.75 84 VAL A O 1
ATOM 667 N N . ASN A 1 85 ? -17.268 -18.040 -1.582 1.00 89.25 85 ASN A N 1
ATOM 668 C CA . ASN A 1 85 ? -16.996 -18.457 -2.967 1.00 89.25 85 ASN A CA 1
ATOM 669 C C . ASN A 1 85 ? -18.168 -18.252 -3.954 1.00 89.25 85 ASN A C 1
ATOM 671 O O . ASN A 1 85 ? -18.228 -18.893 -5.000 1.00 89.25 85 ASN A O 1
ATOM 675 N N . GLU A 1 86 ? -19.076 -17.316 -3.674 1.00 93.12 86 GLU A N 1
ATOM 676 C CA . GLU A 1 86 ? -20.160 -16.913 -4.579 1.00 93.12 86 GLU A CA 1
ATOM 677 C C . GLU A 1 86 ? -19.690 -15.771 -5.505 1.00 93.12 86 GLU A C 1
ATOM 679 O O . GLU A 1 86 ? -20.159 -14.633 -5.430 1.00 93.12 86 GLU A O 1
ATOM 684 N N . SER A 1 87 ? -18.716 -16.059 -6.374 1.00 91.25 87 SER A N 1
ATOM 685 C CA . SER A 1 87 ? -17.975 -15.042 -7.141 1.00 91.25 87 SER A CA 1
ATOM 686 C C . SER A 1 87 ? -18.840 -14.163 -8.049 1.00 91.25 87 SER A C 1
ATOM 688 O O . SER A 1 87 ? -18.634 -12.954 -8.075 1.00 91.25 87 SER A O 1
ATOM 690 N N . GLU A 1 88 ? -19.846 -14.714 -8.732 1.00 95.81 88 GLU A N 1
ATOM 691 C CA . GLU A 1 88 ? -20.733 -13.916 -9.600 1.00 95.81 88 GLU A CA 1
ATOM 692 C C . GLU A 1 88 ? -21.608 -12.934 -8.807 1.00 95.81 88 GLU A C 1
ATOM 694 O O . GLU A 1 88 ? -21.782 -11.778 -9.200 1.00 95.81 88 GLU A O 1
ATOM 699 N N . LYS A 1 89 ? -22.104 -13.340 -7.630 1.00 94.62 89 LYS A N 1
ATOM 700 C CA . LYS A 1 89 ? -22.852 -12.424 -6.754 1.00 94.62 89 LYS A CA 1
ATOM 701 C C . LYS A 1 89 ? -21.950 -11.349 -6.157 1.00 94.62 89 LYS A C 1
ATOM 703 O O . LYS A 1 89 ? -22.379 -10.203 -5.991 1.00 94.62 89 LYS A O 1
ATOM 708 N N . ALA A 1 90 ? -20.696 -11.700 -5.863 1.00 95.69 90 ALA A N 1
ATOM 709 C CA . ALA A 1 90 ? -19.698 -10.729 -5.445 1.00 95.69 90 ALA A CA 1
ATOM 710 C C . ALA A 1 90 ? -19.453 -9.679 -6.532 1.00 95.69 90 ALA A C 1
ATOM 712 O O . ALA A 1 90 ? -19.496 -8.491 -6.220 1.00 95.69 90 ALA A O 1
ATOM 713 N N . ILE A 1 91 ? -19.268 -10.096 -7.791 1.00 96.44 91 ILE A N 1
ATOM 714 C CA . ILE A 1 91 ? -19.106 -9.186 -8.934 1.00 96.44 91 ILE A CA 1
ATOM 715 C C . ILE A 1 91 ? -20.283 -8.210 -8.991 1.00 96.44 91 ILE A C 1
ATOM 717 O O . ILE A 1 91 ? -20.064 -7.006 -8.877 1.00 96.44 91 ILE A O 1
ATOM 721 N N . GLY A 1 92 ? -21.525 -8.704 -9.044 1.00 95.75 92 GLY A N 1
ATOM 722 C CA . GLY A 1 92 ? -22.704 -7.832 -9.128 1.00 95.75 92 GLY A CA 1
ATOM 723 C C . GLY A 1 92 ? -22.817 -6.837 -7.963 1.00 95.75 92 GLY A C 1
ATOM 724 O O . GLY A 1 92 ? -23.127 -5.661 -8.165 1.00 95.75 92 GLY A O 1
ATOM 725 N N . SER A 1 93 ? -22.503 -7.274 -6.740 1.00 94.12 93 SER A N 1
ATOM 726 C CA . SER A 1 93 ? -22.538 -6.408 -5.550 1.00 94.12 93 SER A CA 1
ATOM 727 C C . SER A 1 93 ? -21.450 -5.330 -5.583 1.00 94.12 93 SER A C 1
ATOM 729 O O . SER A 1 93 ? -21.713 -4.162 -5.288 1.00 94.12 93 SER A O 1
ATOM 731 N N . LEU A 1 94 ? -20.230 -5.698 -5.976 1.00 94.94 94 LEU A N 1
ATOM 732 C CA . LEU A 1 94 ? -19.086 -4.791 -6.038 1.00 94.94 94 LEU A CA 1
ATOM 733 C C . LEU A 1 94 ? -19.186 -3.809 -7.215 1.00 94.94 94 LEU A C 1
ATOM 735 O O . LEU A 1 94 ? -18.818 -2.644 -7.067 1.00 94.94 94 LEU A O 1
ATOM 739 N N . GLU A 1 95 ? -19.731 -4.232 -8.359 1.00 94.44 95 GLU A N 1
ATOM 740 C CA . GLU A 1 95 ? -20.013 -3.340 -9.489 1.00 94.44 95 GLU A CA 1
ATOM 741 C C . GLU A 1 95 ? -21.063 -2.297 -9.121 1.00 94.44 95 GLU A C 1
ATOM 743 O O . GLU A 1 95 ? -20.869 -1.110 -9.386 1.00 94.44 95 GLU A O 1
ATOM 748 N N . ALA A 1 96 ? -22.135 -2.717 -8.444 1.00 93.31 96 ALA A N 1
ATOM 749 C CA . ALA A 1 96 ? -23.151 -1.798 -7.951 1.00 93.31 96 ALA A CA 1
ATOM 750 C C . ALA A 1 96 ? -22.595 -0.835 -6.884 1.00 93.31 96 ALA A C 1
ATOM 752 O O . ALA A 1 96 ? -22.950 0.340 -6.881 1.00 93.31 96 ALA A O 1
ATOM 753 N N . SER A 1 97 ? -21.689 -1.294 -6.014 1.00 93.19 97 SER A N 1
ATOM 754 C CA . SER A 1 97 ? -20.966 -0.422 -5.075 1.00 93.19 97 SER A CA 1
ATOM 755 C C . SER A 1 97 ? -20.128 0.634 -5.809 1.00 93.19 97 SER A C 1
ATOM 757 O O . SER A 1 97 ? -20.257 1.825 -5.530 1.00 93.19 97 SER A O 1
ATOM 759 N N . ARG A 1 98 ? -19.339 0.219 -6.811 1.00 91.12 98 ARG A N 1
ATOM 760 C CA . ARG A 1 98 ? -18.523 1.122 -7.641 1.00 91.12 98 ARG A CA 1
ATOM 761 C C . ARG A 1 98 ? -19.368 2.122 -8.433 1.00 91.12 98 ARG A C 1
ATOM 763 O O . ARG A 1 98 ? -18.929 3.245 -8.647 1.00 91.12 98 ARG A O 1
ATOM 770 N N . ALA A 1 99 ? -20.548 1.718 -8.900 1.00 91.25 99 ALA A N 1
ATOM 771 C CA . ALA A 1 99 ? -21.454 2.604 -9.626 1.00 91.25 99 ALA A CA 1
ATOM 772 C C . ALA A 1 99 ? -22.024 3.716 -8.729 1.00 91.25 99 ALA A C 1
ATOM 774 O O . ALA A 1 99 ? -22.224 4.831 -9.205 1.00 91.25 99 ALA A O 1
ATOM 775 N N . LEU A 1 100 ? -22.264 3.421 -7.447 1.00 87.69 100 LEU A N 1
ATOM 776 C CA . LEU A 1 100 ? -22.738 4.401 -6.465 1.00 87.69 100 LEU A CA 1
ATOM 777 C C . LEU A 1 100 ? -21.630 5.357 -6.013 1.00 87.69 100 LEU A C 1
ATOM 779 O O . LEU A 1 100 ? -21.887 6.546 -5.848 1.00 87.69 100 LEU A O 1
ATOM 783 N N . ASP A 1 101 ? -20.408 4.855 -5.827 1.00 83.81 101 ASP A N 1
ATOM 784 C CA . ASP A 1 101 ? -19.255 5.680 -5.468 1.00 83.81 101 ASP A CA 1
ATOM 785 C C . ASP A 1 101 ? -17.992 5.247 -6.234 1.00 83.81 101 ASP A C 1
ATOM 787 O O . ASP A 1 101 ? -17.233 4.380 -5.782 1.00 83.81 101 ASP A O 1
ATOM 791 N N . PRO A 1 102 ? -17.732 5.882 -7.392 1.00 77.94 102 PRO A N 1
ATOM 792 C CA . PRO A 1 102 ? -16.544 5.617 -8.198 1.00 77.94 102 PRO A CA 1
ATOM 793 C C . PRO A 1 102 ? -15.221 5.972 -7.504 1.00 77.94 102 PRO A C 1
ATOM 795 O O . PRO A 1 102 ? -14.170 5.504 -7.941 1.00 77.94 102 PRO A O 1
ATOM 798 N N . SER A 1 103 ? -15.247 6.788 -6.441 1.00 71.88 103 SER A N 1
ATOM 799 C CA . SER A 1 103 ? -14.049 7.186 -5.691 1.00 71.88 103 SER A CA 1
ATOM 800 C C . SER A 1 103 ? -13.582 6.112 -4.699 1.00 71.88 103 SER A C 1
ATOM 802 O O . SER A 1 103 ? -12.437 6.141 -4.236 1.00 71.88 103 SER A O 1
ATOM 804 N N . GLN A 1 104 ? -14.420 5.105 -4.412 1.00 70.19 104 GLN A N 1
ATOM 805 C CA . GLN A 1 104 ? -14.043 3.960 -3.581 1.00 70.19 104 GLN A CA 1
ATOM 806 C C . GLN A 1 104 ? -13.134 2.981 -4.333 1.00 70.19 104 GLN A C 1
ATOM 808 O O . GLN A 1 104 ? -13.563 1.912 -4.775 1.00 70.19 104 GLN A O 1
ATOM 813 N N . GLY A 1 105 ? -11.833 3.283 -4.386 1.00 68.19 105 GLY A N 1
ATOM 814 C CA . GLY A 1 105 ? -10.823 2.419 -5.020 1.00 68.19 105 GLY A CA 1
ATOM 815 C C . GLY A 1 105 ? -10.821 0.962 -4.521 1.00 68.19 105 GLY A C 1
ATOM 816 O O . GLY A 1 105 ? -10.493 0.050 -5.277 1.00 68.19 105 GLY A O 1
ATOM 817 N N . ARG A 1 106 ? -11.289 0.709 -3.288 1.00 77.25 106 ARG A N 1
ATOM 818 C CA . ARG A 1 106 ? -11.429 -0.646 -2.723 1.00 77.25 106 ARG A CA 1
ATOM 819 C C . ARG A 1 106 ? -12.382 -1.546 -3.510 1.00 77.25 106 ARG A C 1
ATOM 821 O O . ARG A 1 106 ? -12.106 -2.736 -3.625 1.00 77.25 106 ARG A O 1
ATOM 828 N N . ALA A 1 107 ? -13.472 -1.011 -4.065 1.00 85.38 107 ALA A N 1
ATOM 829 C CA . ALA A 1 107 ? -14.411 -1.812 -4.853 1.00 85.38 107 ALA A CA 1
ATOM 830 C C . ALA A 1 107 ? -13.726 -2.408 -6.093 1.00 85.38 107 ALA A C 1
ATOM 832 O O . ALA A 1 107 ? -13.951 -3.568 -6.424 1.00 85.38 107 ALA A O 1
ATOM 833 N N . ILE A 1 108 ? -12.825 -1.648 -6.727 1.00 88.12 108 ILE A N 1
ATOM 834 C CA . ILE A 1 108 ? -12.060 -2.084 -7.903 1.00 88.12 108 ILE A CA 1
ATOM 835 C C . ILE A 1 108 ? -11.073 -3.199 -7.531 1.00 88.12 108 ILE A C 1
ATOM 837 O O . ILE A 1 108 ? -10.995 -4.205 -8.235 1.00 88.12 108 ILE A O 1
ATOM 841 N N . SER A 1 109 ? -10.379 -3.073 -6.396 1.00 87.06 109 SER A N 1
ATOM 842 C CA . SER A 1 109 ? -9.501 -4.130 -5.877 1.00 87.06 109 SER A CA 1
ATOM 843 C C . SER A 1 109 ? -10.247 -5.449 -5.664 1.00 87.06 109 SER A C 1
ATOM 845 O O . SER A 1 109 ? -9.806 -6.508 -6.108 1.00 87.06 109 SER A O 1
ATOM 847 N N . TYR A 1 110 ? -11.406 -5.396 -5.002 1.00 91.44 110 TYR A N 1
ATOM 848 C CA . TYR A 1 110 ? -12.195 -6.597 -4.736 1.00 91.44 110 TYR A CA 1
ATOM 849 C C . TYR A 1 110 ? -12.870 -7.151 -5.993 1.00 91.44 110 TYR A C 1
ATOM 851 O O . TYR A 1 110 ? -13.027 -8.367 -6.088 1.00 91.44 110 TYR A O 1
ATOM 859 N N . LEU A 1 111 ? -13.205 -6.305 -6.977 1.00 94.00 111 LEU A N 1
ATOM 860 C CA . LEU A 1 111 ? -13.652 -6.756 -8.297 1.00 94.00 111 LEU A CA 1
ATOM 861 C C . LEU A 1 111 ? -12.575 -7.585 -8.989 1.00 94.00 111 LEU A C 1
ATOM 863 O O . LEU A 1 111 ? -12.891 -8.652 -9.501 1.00 94.00 111 LEU A O 1
ATOM 867 N N . GLY A 1 112 ? -11.308 -7.160 -8.938 1.00 93.19 112 GLY A N 1
ATOM 868 C CA . GLY A 1 112 ? -10.194 -7.949 -9.475 1.00 93.19 112 GLY A CA 1
ATOM 869 C C . GLY A 1 112 ? -10.142 -9.361 -8.887 1.00 93.19 112 GLY A C 1
ATOM 870 O O . GLY A 1 112 ? -10.083 -10.345 -9.623 1.00 93.19 112 GLY A O 1
ATOM 871 N N . LEU A 1 113 ? -10.278 -9.474 -7.562 1.00 89.69 113 LEU A N 1
ATOM 872 C CA . LEU A 1 113 ? -10.330 -10.768 -6.871 1.00 89.69 113 LEU A CA 1
ATOM 873 C C . LEU A 1 113 ? -11.578 -11.587 -7.230 1.00 89.69 113 LEU A C 1
ATOM 875 O O . LEU A 1 113 ? -11.493 -12.807 -7.376 1.00 89.69 113 LEU A O 1
ATOM 879 N N . ALA A 1 114 ? -12.737 -10.940 -7.354 1.00 93.38 114 ALA A N 1
ATOM 880 C CA . ALA A 1 114 ? -13.986 -11.607 -7.704 1.00 93.38 114 ALA A CA 1
ATOM 881 C C . ALA A 1 114 ? -13.953 -12.162 -9.133 1.00 93.38 114 ALA A C 1
ATOM 883 O O . ALA A 1 114 ? -14.299 -13.325 -9.341 1.00 93.38 114 ALA A O 1
ATOM 884 N N . TYR A 1 115 ? -13.439 -11.378 -10.081 1.00 95.56 115 TYR A N 1
ATOM 885 C CA . TYR A 1 115 ? -13.214 -11.804 -11.456 1.00 95.56 115 TYR A CA 1
ATOM 886 C C . TYR A 1 115 ? -12.208 -12.951 -11.549 1.00 95.56 115 TYR A C 1
ATOM 888 O O . TYR A 1 115 ? -12.477 -13.934 -12.234 1.00 95.56 115 TYR A O 1
ATOM 896 N N . ALA A 1 116 ? -11.100 -12.890 -10.803 1.00 90.56 116 ALA A N 1
ATOM 897 C CA . ALA A 1 116 ? -10.110 -13.964 -10.794 1.00 90.56 116 ALA A CA 1
ATOM 898 C C . ALA A 1 116 ? -10.710 -15.295 -10.306 1.00 90.56 116 ALA A C 1
ATOM 900 O O . ALA A 1 116 ? -10.474 -16.334 -10.920 1.00 90.56 116 ALA A O 1
ATOM 901 N N . ARG A 1 117 ? -11.540 -15.274 -9.248 1.00 89.06 117 ARG A N 1
ATOM 902 C CA . ARG A 1 117 ? -12.235 -16.481 -8.756 1.00 89.06 117 ARG A CA 1
ATOM 903 C C . ARG A 1 117 ? -13.312 -16.997 -9.705 1.00 89.06 117 ARG A C 1
ATOM 905 O O . ARG A 1 117 ? -13.535 -18.200 -9.754 1.00 89.06 117 ARG A O 1
ATOM 912 N N . ALA A 1 118 ? -13.946 -16.105 -10.460 1.00 91.69 118 ALA A N 1
ATOM 913 C CA . ALA A 1 118 ? -14.891 -16.474 -11.508 1.00 91.69 118 ALA A CA 1
ATOM 914 C C . ALA A 1 118 ? -14.204 -16.996 -12.791 1.00 91.69 118 ALA A C 1
ATOM 916 O O . ALA A 1 118 ? -14.894 -17.362 -13.736 1.00 91.69 118 ALA A O 1
ATOM 917 N N . GLY A 1 119 ? -12.864 -17.009 -12.861 1.00 89.81 119 GLY A N 1
ATOM 918 C CA . GLY A 1 119 ? -12.114 -17.372 -14.072 1.00 89.81 119 GLY A CA 1
ATOM 919 C C . GLY A 1 119 ? -12.139 -16.297 -15.168 1.00 89.81 119 GLY A C 1
ATOM 920 O O . GLY A 1 119 ? -11.739 -16.543 -16.302 1.00 89.81 119 GLY A O 1
ATOM 921 N N . ARG A 1 120 ? -12.601 -15.088 -14.838 1.00 95.00 120 ARG A N 1
ATOM 922 C CA . ARG A 1 120 ? -12.723 -13.929 -15.733 1.00 95.00 120 ARG A CA 1
ATOM 923 C C . ARG A 1 120 ? -11.421 -13.129 -15.729 1.00 95.00 120 ARG A C 1
ATOM 925 O O . ARG A 1 120 ? -11.332 -12.021 -15.200 1.00 95.00 120 ARG A O 1
ATOM 932 N N . TYR A 1 121 ? -10.358 -13.751 -16.238 1.00 91.44 121 TYR A N 1
ATOM 933 C CA . TYR A 1 121 ? -8.986 -13.257 -16.080 1.00 91.44 121 TYR A CA 1
ATOM 934 C C . TYR A 1 121 ? -8.733 -11.916 -16.779 1.00 91.44 121 TYR A C 1
ATOM 936 O O . TYR A 1 121 ? -8.012 -11.082 -16.237 1.00 91.44 121 TYR A O 1
ATOM 944 N N . ALA A 1 122 ? -9.373 -11.661 -17.923 1.00 92.25 122 ALA A N 1
ATOM 945 C CA . ALA A 1 122 ? -9.278 -10.381 -18.623 1.00 92.25 122 ALA A CA 1
ATOM 946 C C . ALA A 1 122 ? -9.822 -9.217 -17.772 1.00 92.25 122 ALA A C 1
ATOM 948 O O . ALA A 1 122 ? -9.159 -8.189 -17.596 1.00 92.25 122 ALA A O 1
ATOM 949 N N . GLU A 1 123 ? -11.007 -9.381 -17.179 1.00 92.75 123 GLU A N 1
ATOM 950 C CA . GLU A 1 123 ? -11.601 -8.376 -16.295 1.00 92.75 123 GLU A CA 1
ATOM 951 C C . GLU A 1 123 ? -10.863 -8.251 -14.958 1.00 92.75 123 GLU A C 1
ATOM 953 O O . GLU A 1 123 ? -10.757 -7.142 -14.417 1.00 92.75 123 GLU A O 1
ATOM 958 N N . ALA A 1 124 ? -10.316 -9.358 -14.447 1.00 92.00 124 ALA A N 1
ATOM 959 C CA . ALA A 1 124 ? -9.469 -9.366 -13.260 1.00 92.00 124 ALA A CA 1
ATOM 960 C C . ALA A 1 124 ? -8.187 -8.559 -13.491 1.00 92.00 124 ALA A C 1
ATOM 962 O O . ALA A 1 124 ? -7.903 -7.635 -12.729 1.00 92.00 124 ALA A O 1
ATOM 963 N N . TYR A 1 125 ? -7.473 -8.842 -14.586 1.00 93.06 125 TYR A N 1
ATOM 964 C CA . TYR A 1 125 ? -6.266 -8.128 -15.001 1.00 93.06 125 TYR A CA 1
ATOM 965 C C . TYR A 1 125 ? -6.533 -6.626 -15.101 1.00 93.06 125 TYR A C 1
ATOM 967 O O . TYR A 1 125 ? -5.878 -5.823 -14.435 1.00 93.06 125 TYR A O 1
ATOM 975 N N . ARG A 1 126 ? -7.578 -6.236 -15.843 1.00 93.62 126 ARG A N 1
ATOM 976 C CA . ARG A 1 126 ? -7.982 -4.831 -15.975 1.00 93.62 126 ARG A CA 1
ATOM 977 C C . ARG A 1 126 ? -8.284 -4.180 -14.624 1.00 93.62 126 ARG A C 1
ATOM 979 O O . ARG A 1 126 ? -7.841 -3.059 -14.376 1.00 93.62 126 ARG A O 1
ATOM 986 N N . SER A 1 127 ? -9.040 -4.859 -13.764 1.00 89.19 127 SER A N 1
ATOM 987 C CA . SER A 1 127 ? -9.393 -4.353 -12.434 1.00 89.19 127 SER A CA 1
ATOM 988 C C . SER A 1 127 ? -8.157 -4.157 -11.553 1.00 89.19 127 SER A C 1
ATOM 990 O O . SER A 1 127 ? -8.030 -3.115 -10.916 1.00 89.19 127 SER A O 1
ATOM 992 N N . PHE A 1 128 ? -7.199 -5.087 -11.573 1.00 88.81 128 PHE A N 1
ATOM 993 C CA . PHE A 1 128 ? -5.952 -4.944 -10.823 1.00 88.81 128 PHE A CA 1
ATOM 994 C C . PHE A 1 128 ? -5.094 -3.780 -11.319 1.00 88.81 128 PHE A C 1
ATOM 996 O O . PHE A 1 128 ? -4.593 -3.007 -10.502 1.00 88.81 128 PHE A O 1
ATOM 1003 N N . LEU A 1 129 ? -4.995 -3.571 -12.635 1.00 88.44 129 LEU A N 1
ATOM 1004 C CA . LEU A 1 129 ? -4.283 -2.415 -13.189 1.00 88.44 129 LEU A CA 1
ATOM 1005 C C . LEU A 1 129 ? -4.936 -1.081 -12.794 1.00 88.44 129 LEU A C 1
ATOM 1007 O O . LEU A 1 129 ? -4.223 -0.137 -12.449 1.00 88.44 129 LEU A O 1
ATOM 1011 N N . LEU A 1 130 ? -6.273 -1.003 -12.816 1.00 86.56 130 LEU A N 1
ATOM 1012 C CA . LEU A 1 130 ? -7.030 0.180 -12.380 1.00 86.56 130 LEU A CA 1
ATOM 1013 C C . LEU A 1 130 ? -6.898 0.440 -10.874 1.00 86.56 130 LEU A C 1
ATOM 1015 O O . LEU A 1 130 ? -6.885 1.592 -10.453 1.00 86.56 130 LEU A O 1
ATOM 1019 N N . ALA A 1 131 ? -6.773 -0.616 -10.070 1.00 84.56 131 ALA A N 1
ATOM 1020 C CA . ALA A 1 131 ? -6.542 -0.522 -8.631 1.00 84.56 131 ALA A CA 1
ATOM 1021 C C . ALA A 1 131 ? -5.070 -0.247 -8.255 1.00 84.56 131 ALA A C 1
ATOM 1023 O O . ALA A 1 131 ? -4.756 -0.180 -7.069 1.00 84.56 131 ALA A O 1
ATOM 1024 N N . GLY A 1 132 ? -4.157 -0.138 -9.230 1.00 86.19 132 GLY A N 1
ATOM 1025 C CA . GLY A 1 132 ? -2.716 0.014 -8.986 1.00 86.19 132 GLY A CA 1
ATOM 1026 C C . GLY A 1 132 ? -2.023 -1.256 -8.467 1.00 86.19 132 GLY A C 1
ATOM 1027 O O . GLY A 1 132 ? -0.876 -1.203 -8.034 1.00 86.19 132 GLY A O 1
ATOM 1028 N N . GLN A 1 133 ? -2.692 -2.409 -8.525 1.00 81.88 133 GLN A N 1
ATOM 1029 C CA . GLN A 1 133 ? -2.220 -3.701 -8.023 1.00 81.88 133 GLN A CA 1
ATOM 1030 C C . GLN A 1 133 ? -1.435 -4.453 -9.107 1.00 81.88 133 GLN A C 1
ATOM 1032 O O . GLN A 1 133 ? -1.846 -5.510 -9.579 1.00 81.88 133 GLN A O 1
ATOM 1037 N N . ASN A 1 134 ? -0.302 -3.884 -9.533 1.00 82.69 134 ASN A N 1
ATOM 1038 C CA . ASN A 1 134 ? 0.478 -4.408 -10.665 1.00 82.69 134 ASN A CA 1
ATOM 1039 C C . ASN A 1 134 ? 1.018 -5.833 -10.434 1.00 82.69 134 ASN A C 1
ATOM 1041 O O . ASN A 1 134 ? 1.205 -6.574 -11.397 1.00 82.69 134 ASN A O 1
ATOM 1045 N N . GLU A 1 135 ? 1.249 -6.226 -9.180 1.00 77.62 135 GLU A N 1
ATOM 1046 C CA . GLU A 1 135 ? 1.708 -7.574 -8.826 1.00 77.62 135 GLU A CA 1
ATOM 1047 C C . GLU A 1 135 ? 0.612 -8.620 -9.068 1.00 77.62 135 GLU A C 1
ATOM 1049 O O . GLU A 1 135 ? 0.808 -9.534 -9.863 1.00 77.62 135 GLU A O 1
ATOM 1054 N N . LEU A 1 136 ? -0.596 -8.395 -8.537 1.00 78.56 136 LEU A N 1
ATOM 1055 C CA . LEU A 1 136 ? -1.765 -9.244 -8.810 1.00 78.56 136 LEU A CA 1
ATOM 1056 C C . LEU A 1 136 ? -2.149 -9.252 -10.296 1.00 78.56 136 LEU A C 1
ATOM 1058 O O . LEU A 1 136 ? -2.580 -10.275 -10.827 1.00 78.56 136 LEU A O 1
ATOM 1062 N N . ALA A 1 137 ? -1.973 -8.125 -10.993 1.00 86.31 137 ALA A N 1
ATOM 1063 C CA . ALA A 1 137 ? -2.141 -8.089 -12.441 1.00 86.31 137 ALA A CA 1
ATOM 1064 C C . ALA A 1 137 ? -1.130 -9.017 -13.137 1.00 86.31 137 ALA A C 1
ATOM 1066 O O . ALA A 1 137 ? -1.522 -9.796 -13.997 1.00 86.31 137 ALA A O 1
ATOM 1067 N N . SER A 1 138 ? 0.143 -8.993 -12.733 1.00 83.69 138 SER A N 1
ATOM 1068 C CA . SER A 1 138 ? 1.189 -9.848 -13.317 1.00 83.69 138 SER A CA 1
ATOM 1069 C C . SER A 1 138 ? 0.935 -11.338 -13.058 1.00 83.69 138 SER A C 1
ATOM 1071 O O . SER A 1 138 ? 1.161 -12.158 -13.942 1.00 83.69 138 SER A O 1
ATOM 1073 N N . GLU A 1 139 ? 0.415 -11.695 -11.880 1.00 81.12 139 GLU A N 1
ATOM 1074 C CA . GLU A 1 139 ? 0.032 -13.078 -11.560 1.00 81.12 139 GLU A CA 1
ATOM 1075 C C . GLU A 1 139 ? -1.094 -13.593 -12.465 1.00 81.12 139 GLU A C 1
ATOM 1077 O O . GLU A 1 139 ? -1.043 -14.721 -12.960 1.00 81.12 139 GLU A O 1
ATOM 1082 N N . ILE A 1 140 ? -2.112 -12.763 -12.707 1.00 86.06 140 ILE A N 1
ATOM 1083 C CA . ILE A 1 140 ? -3.232 -13.135 -13.573 1.00 86.06 140 ILE A CA 1
ATOM 1084 C C . ILE A 1 140 ? -2.860 -13.081 -15.057 1.00 86.06 140 ILE A C 1
ATOM 1086 O O . ILE A 1 140 ? -3.427 -13.856 -15.826 1.00 86.06 140 ILE A O 1
ATOM 1090 N N . GLU A 1 141 ? -1.890 -12.248 -15.451 1.00 85.31 141 GLU A N 1
ATOM 1091 C CA . GLU A 1 141 ? -1.426 -12.075 -16.838 1.00 85.31 141 GLU A CA 1
ATOM 1092 C C . GLU A 1 141 ? -1.096 -13.400 -17.534 1.00 85.31 141 GLU A C 1
ATOM 1094 O O . GLU A 1 141 ? -1.385 -13.557 -18.715 1.00 85.31 141 GLU A O 1
ATOM 1099 N N . ILE A 1 142 ? -0.560 -14.374 -16.792 1.00 84.56 142 ILE A N 1
ATOM 1100 C CA . ILE A 1 142 ? -0.195 -15.709 -17.295 1.00 84.56 142 ILE A CA 1
ATOM 1101 C C . ILE A 1 142 ? -1.402 -16.446 -17.908 1.00 84.56 142 ILE A C 1
ATOM 1103 O O . ILE A 1 142 ? -1.232 -17.311 -18.765 1.00 84.56 142 ILE A O 1
ATOM 1107 N N . ASN A 1 143 ? -2.622 -16.096 -17.495 1.00 87.62 143 ASN A N 1
ATOM 1108 C CA . ASN A 1 143 ? -3.864 -16.693 -17.983 1.00 87.62 143 ASN A CA 1
ATOM 1109 C C . ASN A 1 143 ? -4.473 -15.946 -19.185 1.00 87.62 143 ASN A C 1
ATOM 1111 O O . ASN A 1 143 ? -5.557 -16.316 -19.631 1.00 87.62 143 ASN A O 1
ATOM 1115 N N . LEU A 1 144 ? -3.823 -14.891 -19.689 1.00 89.56 144 LEU A N 1
ATOM 1116 C CA . LEU A 1 144 ? -4.285 -14.104 -20.834 1.00 89.56 144 LEU A CA 1
ATOM 1117 C C . LEU A 1 144 ? -3.444 -14.399 -22.077 1.00 89.56 144 LEU A C 1
ATOM 1119 O O . LEU A 1 144 ? -2.242 -14.654 -22.011 1.00 89.56 144 LEU A O 1
ATOM 1123 N N . THR A 1 145 ? -4.065 -14.275 -23.247 1.00 91.69 145 THR A N 1
ATOM 1124 C CA . THR A 1 145 ? -3.328 -14.228 -24.510 1.00 91.69 145 THR A CA 1
ATOM 1125 C C . THR A 1 145 ? -2.683 -12.852 -24.714 1.00 91.69 145 THR A C 1
ATOM 1127 O O . THR A 1 145 ? -3.168 -11.833 -24.213 1.00 91.69 145 THR A O 1
ATOM 1130 N N . ALA A 1 146 ? -1.600 -12.792 -25.498 1.00 85.62 146 ALA A N 1
ATOM 1131 C CA . ALA A 1 146 ? -0.939 -11.524 -25.815 1.00 85.62 146 ALA A CA 1
ATOM 1132 C C . ALA A 1 146 ? -1.902 -10.466 -26.408 1.00 85.62 146 ALA A C 1
ATOM 1134 O O . ALA A 1 146 ? -1.882 -9.338 -25.920 1.00 85.62 146 ALA A O 1
ATOM 1135 N N . PRO A 1 147 ? -2.814 -10.794 -27.353 1.00 90.25 147 PRO A N 1
ATOM 1136 C CA . PRO A 1 147 ? -3.788 -9.823 -27.858 1.00 90.25 147 PRO A CA 1
ATOM 1137 C C . PRO A 1 147 ? -4.744 -9.273 -26.791 1.00 90.25 147 PRO A C 1
ATOM 1139 O O . PRO A 1 147 ? -5.047 -8.082 -26.804 1.00 90.25 147 PRO A O 1
ATOM 1142 N N . GLU A 1 148 ? -5.219 -10.110 -25.863 1.00 87.50 148 GLU A N 1
ATOM 1143 C CA . GLU A 1 148 ? -6.119 -9.674 -24.784 1.00 87.50 148 GLU A CA 1
ATOM 1144 C C . GLU A 1 148 ? -5.408 -8.720 -23.830 1.00 87.50 148 GLU A C 1
ATOM 1146 O O . GLU A 1 148 ? -5.905 -7.631 -23.536 1.00 87.50 148 GLU A O 1
ATOM 1151 N N . ARG A 1 149 ? -4.208 -9.105 -23.391 1.00 88.69 149 ARG A N 1
ATOM 1152 C CA . ARG A 1 149 ? -3.370 -8.286 -22.521 1.00 88.69 149 ARG A CA 1
ATOM 1153 C C . ARG A 1 149 ? -3.026 -6.948 -23.173 1.00 88.69 149 ARG A C 1
ATOM 1155 O O . ARG A 1 149 ? -3.181 -5.897 -22.548 1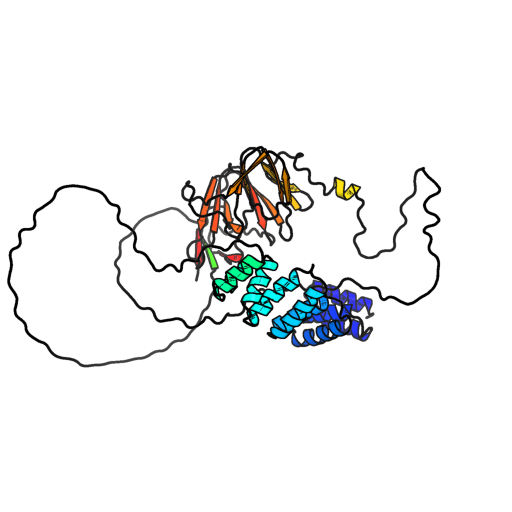.00 88.69 149 ARG A O 1
ATOM 1162 N N . ASP A 1 150 ? -2.553 -6.976 -24.414 1.00 87.12 150 ASP A N 1
ATOM 1163 C CA . ASP A 1 150 ? -2.119 -5.777 -25.130 1.00 87.12 150 ASP A CA 1
ATOM 1164 C C . ASP A 1 150 ? -3.314 -4.861 -25.422 1.00 87.12 150 ASP A C 1
ATOM 1166 O O . ASP A 1 150 ? -3.210 -3.645 -25.269 1.00 87.12 150 ASP A O 1
ATOM 1170 N N . GLY A 1 151 ? -4.482 -5.437 -25.732 1.00 89.00 151 GLY A N 1
ATOM 1171 C CA . GLY A 1 151 ? -5.738 -4.703 -25.864 1.00 89.00 151 GLY A CA 1
ATOM 1172 C C . GLY A 1 151 ? -6.158 -4.003 -24.569 1.00 89.00 151 GLY A C 1
ATOM 1173 O O . GLY A 1 151 ? -6.545 -2.834 -24.603 1.00 89.00 151 GLY A O 1
ATOM 1174 N N . ILE A 1 152 ? -6.040 -4.673 -23.418 1.00 88.69 152 ILE A N 1
ATOM 1175 C CA . ILE A 1 152 ? -6.337 -4.073 -22.108 1.00 88.69 152 ILE A CA 1
ATOM 1176 C C . ILE A 1 152 ? -5.339 -2.956 -21.781 1.00 88.69 152 ILE A C 1
ATOM 1178 O O . ILE A 1 152 ? -5.750 -1.873 -21.365 1.00 88.69 152 ILE A O 1
ATOM 1182 N N . ASN A 1 153 ? -4.042 -3.177 -22.003 1.00 84.62 153 ASN A N 1
ATOM 1183 C CA . ASN A 1 153 ? -3.018 -2.160 -21.767 1.00 84.62 153 ASN A CA 1
ATOM 1184 C C . ASN A 1 153 ? -3.223 -0.929 -22.662 1.00 84.62 153 ASN A C 1
ATOM 1186 O O . ASN A 1 153 ? -3.199 0.193 -22.156 1.00 84.62 153 ASN A O 1
ATOM 1190 N N . ALA A 1 154 ? -3.544 -1.126 -23.943 1.00 85.12 154 ALA A N 1
ATOM 1191 C CA . ALA A 1 154 ? -3.861 -0.041 -24.868 1.00 85.12 154 ALA A CA 1
ATOM 1192 C C . ALA A 1 154 ? -5.095 0.764 -24.424 1.00 85.12 154 ALA A C 1
ATOM 1194 O O . ALA A 1 154 ? -5.051 1.994 -24.410 1.00 85.12 154 ALA A O 1
ATOM 1195 N N . GLN A 1 155 ? -6.173 0.095 -23.991 1.00 84.81 155 GLN A N 1
ATOM 1196 C CA . GLN A 1 155 ? -7.370 0.765 -23.453 1.00 84.81 155 GLN A CA 1
ATOM 1197 C C . GLN A 1 155 ? -7.077 1.603 -22.202 1.00 84.81 155 GLN A C 1
ATOM 1199 O O . GLN A 1 155 ? -7.780 2.575 -21.934 1.00 84.81 155 GLN A O 1
ATOM 1204 N N . LEU A 1 156 ? -6.059 1.224 -21.429 1.00 82.94 156 LEU A N 1
ATOM 1205 C CA . LEU A 1 156 ? -5.630 1.926 -20.221 1.00 82.94 156 LEU A CA 1
ATOM 1206 C C . LEU A 1 156 ? -4.512 2.950 -20.482 1.00 82.94 156 LEU A C 1
ATOM 1208 O O . LEU A 1 156 ? -3.978 3.510 -19.526 1.00 82.94 156 LEU A O 1
ATOM 1212 N N . GLY A 1 157 ? -4.136 3.190 -21.745 1.00 80.00 157 GLY A N 1
ATOM 1213 C CA . GLY A 1 157 ? -3.054 4.111 -22.107 1.00 80.00 157 GLY A CA 1
ATOM 1214 C C . GLY A 1 157 ? -1.664 3.644 -21.657 1.00 80.00 157 GLY A C 1
ATOM 1215 O O . GLY A 1 157 ? -0.757 4.462 -21.518 1.00 80.00 157 GLY A O 1
ATOM 1216 N N . ARG A 1 158 ? -1.489 2.343 -21.398 1.00 72.75 158 ARG A N 1
ATOM 1217 C CA . ARG A 1 158 ? -0.213 1.727 -21.016 1.00 72.75 158 ARG A CA 1
ATOM 1218 C C . ARG A 1 158 ? 0.500 1.201 -22.264 1.00 72.75 158 ARG A C 1
ATOM 1220 O O . ARG A 1 158 ? -0.100 0.493 -23.070 1.00 72.75 158 ARG A O 1
ATOM 1227 N N . SER A 1 159 ? 1.787 1.515 -22.414 1.00 50.81 159 SER A N 1
ATOM 1228 C CA . SER A 1 159 ? 2.598 0.984 -23.518 1.00 50.81 159 SER A CA 1
ATOM 1229 C C . SER A 1 159 ? 2.754 -0.538 -23.397 1.00 50.81 159 SER A C 1
A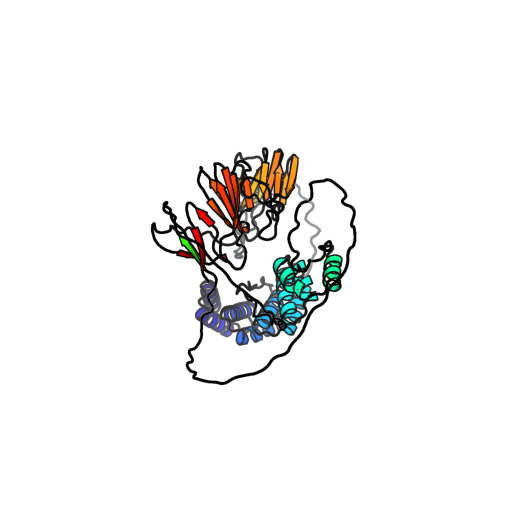TOM 1231 O O . SER A 1 159 ? 3.027 -1.023 -22.293 1.00 50.81 159 SER A O 1
ATOM 1233 N N . PRO A 1 160 ? 2.617 -1.306 -24.495 1.00 47.16 160 PRO A N 1
ATOM 1234 C CA . PRO A 1 160 ? 2.801 -2.752 -24.458 1.00 47.16 160 PRO A CA 1
ATOM 1235 C C . PRO A 1 160 ? 4.235 -3.092 -24.030 1.00 47.16 160 PRO A C 1
ATOM 1237 O O . PRO A 1 160 ? 5.205 -2.591 -24.604 1.00 47.16 160 PRO A O 1
ATOM 1240 N N . ARG A 1 161 ? 4.377 -3.939 -23.001 1.00 47.53 161 ARG A N 1
ATOM 1241 C CA . ARG A 1 161 ? 5.667 -4.560 -22.673 1.00 47.53 161 ARG A CA 1
ATOM 1242 C C . ARG A 1 161 ? 6.008 -5.554 -23.783 1.00 47.53 161 ARG A C 1
ATOM 1244 O O . ARG A 1 161 ? 5.148 -6.328 -24.203 1.00 47.53 161 ARG A O 1
ATOM 1251 N N . GLY A 1 162 ? 7.260 -5.513 -24.243 1.00 37.88 162 GLY A N 1
ATOM 1252 C CA . GLY A 1 162 ? 7.794 -6.454 -25.227 1.00 37.88 162 GLY A CA 1
ATOM 1253 C C . GLY A 1 162 ? 7.578 -7.918 -24.814 1.00 37.88 162 GLY A C 1
ATOM 1254 O O . GLY A 1 162 ? 7.297 -8.193 -23.643 1.00 37.88 162 GLY A O 1
ATOM 1255 N N . PRO A 1 163 ? 7.653 -8.859 -25.769 1.00 36.06 163 PRO A N 1
ATOM 1256 C CA . PRO A 1 163 ? 7.279 -10.248 -25.537 1.00 36.06 163 PRO A CA 1
ATOM 1257 C C . PRO A 1 163 ? 8.090 -10.854 -24.387 1.00 36.06 163 PRO A C 1
ATOM 1259 O O . PRO A 1 163 ? 9.306 -10.694 -24.314 1.00 36.06 163 PRO A O 1
ATOM 1262 N N . VAL A 1 164 ? 7.397 -11.553 -23.486 1.00 40.38 164 VAL A N 1
ATOM 1263 C CA . VAL A 1 164 ? 8.024 -12.356 -22.433 1.00 40.38 164 VAL A CA 1
ATOM 1264 C C . VAL A 1 164 ? 8.647 -13.567 -23.127 1.00 40.38 164 VAL A C 1
ATOM 1266 O O . VAL A 1 164 ? 7.934 -14.487 -23.526 1.00 40.38 164 VAL A O 1
ATOM 1269 N N . GLU A 1 165 ? 9.961 -13.545 -23.355 1.00 34.16 165 GLU A N 1
ATOM 1270 C CA . GLU A 1 165 ? 10.672 -14.683 -23.939 1.00 34.16 165 GLU A CA 1
ATOM 1271 C C . GLU A 1 165 ? 10.616 -15.882 -22.984 1.00 34.16 165 GLU A C 1
ATOM 1273 O O . GLU A 1 165 ? 11.216 -15.901 -21.909 1.00 34.16 165 GLU A O 1
ATOM 1278 N N . SER A 1 166 ? 9.881 -16.912 -23.404 1.00 36.41 166 SER A N 1
ATOM 1279 C CA . SER A 1 166 ? 9.991 -18.265 -22.870 1.00 36.41 166 SER A CA 1
ATOM 1280 C C . SER A 1 166 ? 11.395 -18.792 -23.187 1.00 36.41 166 SER A C 1
ATOM 1282 O O . SER A 1 166 ? 11.696 -19.161 -24.322 1.00 36.41 166 SER A O 1
ATOM 1284 N N . ALA A 1 167 ? 12.288 -18.767 -22.198 1.00 32.44 167 ALA A N 1
ATOM 1285 C CA . ALA A 1 167 ? 13.668 -19.204 -22.364 1.00 32.44 167 ALA A CA 1
ATOM 1286 C C . ALA A 1 167 ? 13.758 -20.737 -22.482 1.00 32.44 167 ALA A C 1
ATOM 1288 O O . ALA A 1 167 ? 13.728 -21.461 -21.485 1.00 32.44 167 ALA A O 1
ATOM 1289 N N . ALA A 1 168 ? 13.927 -21.236 -23.708 1.00 29.94 168 ALA A N 1
ATOM 1290 C CA . ALA A 1 168 ? 14.605 -22.510 -23.943 1.00 29.94 168 ALA A CA 1
ATOM 1291 C C . ALA A 1 168 ? 16.123 -22.330 -23.701 1.00 29.94 168 ALA A C 1
ATOM 1293 O O . ALA A 1 168 ? 16.657 -21.260 -23.995 1.00 29.94 168 ALA A O 1
ATOM 1294 N N . PRO A 1 169 ? 16.852 -23.333 -23.176 1.00 35.03 169 PRO A N 1
ATOM 1295 C CA . PRO A 1 169 ? 18.242 -23.144 -22.771 1.00 35.03 169 PRO A CA 1
ATOM 1296 C C . PRO A 1 169 ? 19.188 -23.115 -23.982 1.00 35.03 169 PRO A C 1
ATOM 1298 O O . PRO A 1 169 ? 19.442 -24.142 -24.612 1.00 35.03 169 PRO A O 1
ATOM 1301 N N . THR A 1 170 ? 19.751 -21.946 -24.291 1.00 32.03 170 THR A N 1
ATOM 1302 C CA . THR A 1 170 ? 20.850 -21.773 -25.251 1.00 32.03 170 THR A CA 1
ATOM 1303 C C . THR A 1 170 ? 22.209 -21.963 -24.570 1.00 32.03 170 THR A C 1
ATOM 1305 O O . THR A 1 170 ? 22.496 -21.399 -23.515 1.00 32.03 170 THR A O 1
ATOM 1308 N N . ALA A 1 171 ? 23.050 -22.803 -25.178 1.00 30.94 171 ALA A N 1
ATOM 1309 C CA . ALA A 1 171 ? 24.420 -23.082 -24.752 1.00 30.94 171 ALA A CA 1
ATOM 1310 C C . ALA A 1 171 ? 25.337 -21.845 -24.910 1.00 30.94 171 ALA A C 1
ATOM 1312 O O . ALA A 1 171 ? 25.101 -21.029 -25.803 1.00 30.94 171 ALA A O 1
ATOM 1313 N N . PRO A 1 172 ? 26.393 -21.699 -24.084 1.00 33.12 172 PRO A N 1
ATOM 1314 C CA . PRO A 1 172 ? 27.238 -20.506 -24.092 1.00 33.12 172 PRO A CA 1
ATOM 1315 C C . PRO A 1 172 ? 28.175 -20.440 -25.318 1.00 33.12 172 PRO A C 1
ATOM 1317 O O . PRO A 1 172 ? 28.584 -21.485 -25.834 1.00 33.12 172 PRO A O 1
ATOM 1320 N N . PRO A 1 173 ? 28.561 -19.229 -25.769 1.00 34.69 173 PRO A N 1
ATOM 1321 C CA . PRO A 1 173 ? 29.406 -19.037 -26.942 1.00 34.69 173 PRO A CA 1
ATOM 1322 C C . PRO A 1 173 ? 30.896 -19.177 -26.588 1.00 34.69 173 PRO A C 1
ATOM 1324 O O . PRO A 1 173 ? 31.361 -18.654 -25.576 1.00 34.69 173 PRO A O 1
ATOM 1327 N N . TYR A 1 174 ? 31.664 -19.849 -27.446 1.00 31.78 174 TYR A N 1
ATOM 1328 C CA . TYR A 1 174 ? 33.128 -19.754 -27.442 1.00 31.78 174 TYR A CA 1
ATOM 1329 C C . TYR A 1 174 ? 33.573 -18.499 -28.214 1.00 31.78 174 TYR A C 1
ATOM 1331 O O . TYR A 1 174 ? 32.995 -18.216 -29.266 1.00 31.78 174 TYR A O 1
ATOM 1339 N N . PRO A 1 175 ? 34.604 -17.766 -27.753 1.00 35.91 175 PRO A N 1
ATOM 1340 C CA . PRO A 1 175 ? 35.140 -16.623 -28.480 1.00 35.91 175 PRO A CA 1
ATOM 1341 C C . PRO A 1 175 ? 36.070 -17.056 -29.623 1.00 35.91 175 PRO A C 1
ATOM 1343 O O . PRO A 1 175 ? 36.852 -18.001 -29.498 1.00 35.91 175 PRO A O 1
ATOM 1346 N N . ALA A 1 176 ? 35.971 -16.326 -30.732 1.00 31.52 176 ALA A N 1
ATOM 1347 C CA . ALA A 1 176 ? 36.831 -16.411 -31.902 1.00 31.52 176 ALA A CA 1
ATOM 1348 C C . ALA A 1 176 ? 38.105 -15.572 -31.705 1.00 31.52 176 ALA A C 1
ATOM 1350 O O . ALA A 1 176 ? 38.006 -14.418 -31.302 1.00 31.52 176 ALA A O 1
ATOM 1351 N N . ASP A 1 177 ? 39.279 -16.160 -31.957 1.00 29.88 177 ASP A N 1
ATOM 1352 C CA . ASP A 1 177 ? 40.244 -15.703 -32.977 1.00 29.88 177 ASP A CA 1
ATOM 1353 C C . ASP A 1 177 ? 41.623 -16.357 -32.794 1.00 29.88 177 ASP A C 1
ATOM 1355 O O . ASP A 1 177 ? 42.259 -16.227 -31.751 1.00 29.88 177 ASP A O 1
ATOM 1359 N N . ALA A 1 178 ? 42.111 -17.010 -33.854 1.00 28.86 178 ALA A N 1
ATOM 1360 C CA . ALA A 1 178 ? 43.527 -17.049 -34.231 1.00 28.86 178 ALA A CA 1
ATOM 1361 C C . ALA A 1 178 ? 43.655 -17.632 -35.650 1.00 28.86 178 ALA A C 1
ATOM 1363 O O . ALA A 1 178 ? 43.411 -18.814 -35.893 1.00 28.86 178 ALA A O 1
ATOM 1364 N N . ALA A 1 179 ? 44.033 -16.778 -36.599 1.00 29.75 179 ALA A N 1
ATOM 1365 C CA . ALA A 1 179 ? 44.352 -17.138 -37.973 1.00 29.75 179 ALA A CA 1
ATOM 1366 C C . ALA A 1 179 ? 45.587 -18.061 -38.057 1.00 29.75 179 ALA A C 1
ATOM 1368 O O . ALA A 1 179 ? 46.556 -17.868 -37.323 1.00 29.75 179 ALA A O 1
ATOM 1369 N N . THR A 1 180 ? 45.630 -18.992 -39.020 1.00 27.84 180 THR A N 1
ATOM 1370 C CA . THR A 1 180 ? 46.392 -18.881 -40.292 1.00 27.84 180 THR A CA 1
ATOM 1371 C C . THR A 1 180 ? 46.615 -20.272 -40.929 1.00 27.84 180 THR A C 1
ATOM 1373 O O . THR A 1 180 ? 47.065 -21.200 -40.267 1.00 27.84 180 THR A O 1
ATOM 1376 N N . GLN A 1 181 ? 46.423 -20.319 -42.254 1.00 28.56 181 GLN A N 1
ATOM 1377 C CA . GLN A 1 181 ? 46.973 -21.223 -43.288 1.00 28.56 181 GLN A CA 1
ATOM 1378 C C . GLN A 1 181 ? 46.014 -22.239 -43.950 1.00 28.56 181 GLN A C 1
ATOM 1380 O O . GLN A 1 181 ? 45.378 -23.039 -43.267 1.00 28.56 181 GLN A O 1
ATOM 1385 N N . PRO A 1 182 ? 45.929 -22.239 -45.302 1.00 29.17 182 PRO A N 1
ATOM 1386 C CA . PRO A 1 182 ? 45.114 -23.182 -46.055 1.00 29.17 182 PRO A CA 1
ATOM 1387 C C . PRO A 1 182 ? 45.896 -24.473 -46.329 1.00 29.17 182 PRO A C 1
ATOM 1389 O O . PRO A 1 182 ? 47.005 -24.433 -46.860 1.00 29.17 182 PRO A O 1
ATOM 1392 N N . LEU A 1 183 ? 45.300 -25.626 -46.018 1.00 28.48 183 LEU A N 1
ATOM 1393 C CA . LEU A 1 183 ? 45.826 -26.932 -46.415 1.00 28.48 183 LEU A CA 1
ATOM 1394 C C . LEU A 1 183 ? 44.854 -27.654 -47.350 1.00 28.48 183 LEU A C 1
ATOM 1396 O O . LEU A 1 183 ? 43.702 -27.938 -47.029 1.00 28.48 183 LEU A O 1
ATOM 1400 N N . THR A 1 184 ? 45.390 -27.926 -48.533 1.00 26.23 184 THR A N 1
ATOM 1401 C CA . THR A 1 184 ? 44.870 -28.714 -49.646 1.00 26.23 184 THR A CA 1
ATOM 1402 C C . THR A 1 184 ? 44.426 -30.111 -49.206 1.00 26.23 184 THR A C 1
ATOM 1404 O O . THR A 1 184 ? 45.212 -30.869 -48.640 1.00 26.23 184 THR A O 1
ATOM 1407 N N . ILE A 1 185 ? 43.184 -30.490 -49.524 1.00 29.41 185 ILE A N 1
ATOM 1408 C CA . ILE A 1 185 ? 42.670 -31.850 -49.313 1.00 29.41 185 ILE A CA 1
ATOM 1409 C C . ILE A 1 185 ? 43.045 -32.721 -50.518 1.00 29.41 185 ILE A C 1
ATOM 1411 O O . ILE A 1 185 ? 42.477 -32.585 -51.601 1.00 29.41 185 ILE A O 1
ATOM 1415 N N . VAL A 1 186 ? 43.975 -33.653 -50.307 1.00 26.97 186 VAL A N 1
ATOM 1416 C CA . VAL A 1 186 ? 44.207 -34.815 -51.176 1.00 26.97 186 VAL A CA 1
ATOM 1417 C C . VAL A 1 186 ? 43.330 -35.967 -50.676 1.00 26.97 186 VAL A C 1
ATOM 1419 O O . VAL A 1 186 ? 43.349 -36.306 -49.495 1.00 26.97 186 VAL A O 1
ATOM 1422 N N . ARG A 1 187 ? 42.535 -36.560 -51.574 1.00 27.94 187 ARG A N 1
ATOM 1423 C CA . ARG A 1 187 ? 41.733 -37.768 -51.320 1.00 27.94 187 ARG A CA 1
ATOM 1424 C C . ARG A 1 187 ? 42.574 -39.028 -51.534 1.00 27.94 187 ARG A C 1
ATOM 1426 O O . ARG A 1 187 ? 43.230 -39.140 -52.564 1.00 27.94 187 ARG A O 1
ATOM 1433 N N . THR A 1 188 ? 42.397 -40.027 -50.668 1.00 27.52 188 THR A N 1
ATOM 1434 C CA . THR A 1 188 ? 42.676 -41.438 -50.999 1.00 27.52 188 THR A CA 1
ATOM 1435 C C . THR A 1 188 ? 41.644 -42.369 -50.337 1.00 27.52 188 THR A C 1
ATOM 1437 O O . THR A 1 188 ? 41.205 -42.054 -49.230 1.00 27.52 188 THR A O 1
ATOM 1440 N N . PRO A 1 189 ? 41.217 -43.475 -50.989 1.00 34.72 189 PRO A N 1
ATOM 1441 C CA . PRO A 1 189 ? 40.069 -44.281 -50.559 1.00 34.72 189 PRO A CA 1
ATOM 1442 C C . PRO A 1 189 ? 40.421 -45.671 -49.981 1.00 34.72 189 PRO A C 1
ATOM 1444 O O . PRO A 1 189 ? 41.411 -46.277 -50.376 1.00 34.72 189 PRO A O 1
ATOM 1447 N N . GLY A 1 190 ? 39.493 -46.214 -49.176 1.00 28.02 190 GLY A N 1
ATOM 1448 C CA . GLY A 1 190 ? 39.125 -47.642 -49.159 1.00 28.02 190 GLY A CA 1
ATOM 1449 C C . GLY A 1 190 ? 39.681 -48.531 -48.036 1.00 28.02 190 GLY A C 1
ATOM 1450 O O . GLY A 1 190 ? 40.860 -48.854 -48.042 1.00 28.02 190 GLY A O 1
ATOM 1451 N N . GLN A 1 191 ? 38.802 -49.030 -47.154 1.00 29.36 191 GLN A N 1
ATOM 1452 C CA . GLN A 1 191 ? 38.433 -50.460 -47.052 1.00 29.36 191 GLN A CA 1
ATOM 1453 C C . GLN A 1 191 ? 37.406 -50.709 -45.924 1.00 29.36 191 GLN A C 1
ATOM 1455 O O . GLN A 1 191 ? 37.467 -50.110 -44.855 1.00 29.36 191 GLN A O 1
ATOM 1460 N N . GLU A 1 192 ? 36.449 -51.594 -46.212 1.00 28.58 192 GLU A N 1
ATOM 1461 C CA . GLU A 1 192 ? 35.310 -52.032 -45.383 1.00 28.58 192 GLU A CA 1
ATOM 1462 C C . GLU A 1 192 ? 35.554 -53.484 -44.848 1.00 28.58 192 GLU A C 1
ATOM 1464 O O . GLU A 1 192 ? 36.629 -54.027 -45.103 1.00 28.58 192 GLU A O 1
ATOM 1469 N N . PRO A 1 193 ? 34.648 -54.146 -44.085 1.00 47.19 193 PRO A N 1
ATOM 1470 C CA . PRO A 1 193 ? 34.902 -54.707 -42.748 1.00 47.19 193 PRO A CA 1
ATOM 1471 C C . PRO A 1 193 ? 34.789 -56.257 -42.703 1.00 47.19 193 PRO A C 1
ATOM 1473 O O . PRO A 1 193 ? 34.782 -56.910 -43.748 1.00 47.19 193 PRO A O 1
ATOM 1476 N N . PRO A 1 194 ? 34.593 -56.881 -41.518 1.00 35.06 194 PRO A N 1
ATOM 1477 C CA . PRO A 1 194 ? 33.511 -57.876 -41.466 1.00 35.06 194 PRO A CA 1
ATOM 1478 C C . PRO A 1 194 ? 32.649 -57.895 -40.184 1.00 35.06 194 PRO A C 1
ATOM 1480 O O . PRO A 1 194 ? 33.021 -57.433 -39.110 1.00 35.06 194 PRO A O 1
ATOM 1483 N N . ARG A 1 195 ? 31.449 -58.470 -40.364 1.00 32.03 195 ARG A N 1
ATOM 1484 C CA . ARG A 1 195 ? 30.307 -58.654 -39.442 1.00 32.03 195 ARG A CA 1
ATOM 1485 C C . ARG A 1 195 ? 30.457 -59.884 -38.524 1.00 32.03 195 ARG A C 1
ATOM 1487 O O . ARG A 1 195 ? 31.139 -60.824 -38.912 1.00 32.03 195 ARG A O 1
ATOM 1494 N N . THR A 1 196 ? 29.678 -59.967 -37.428 1.00 29.64 196 THR A N 1
ATOM 1495 C CA . THR A 1 196 ? 28.733 -61.080 -37.084 1.00 29.64 196 THR A CA 1
ATOM 1496 C C . THR A 1 196 ? 28.003 -60.863 -35.730 1.00 29.64 196 THR A C 1
ATOM 1498 O O . THR A 1 196 ? 28.246 -59.877 -35.050 1.00 29.64 196 THR A O 1
ATOM 1501 N N . LYS A 1 197 ? 26.999 -61.712 -35.440 1.00 29.36 197 LYS A N 1
ATOM 1502 C CA . LYS A 1 197 ? 25.684 -61.508 -34.766 1.00 29.36 197 LYS A CA 1
ATOM 1503 C C . LYS A 1 197 ? 25.571 -62.047 -33.292 1.00 29.36 197 LYS A C 1
ATOM 1505 O O . LYS A 1 197 ? 26.498 -62.715 -32.855 1.00 29.36 197 LYS A O 1
ATOM 1510 N N . PRO A 1 198 ? 24.436 -61.804 -32.566 1.00 44.91 198 PRO A N 1
ATOM 1511 C CA . PRO A 1 198 ? 24.148 -62.099 -31.125 1.00 44.91 198 PRO A CA 1
ATOM 1512 C C . PRO A 1 198 ? 23.453 -63.489 -30.919 1.00 44.91 198 PRO A C 1
ATOM 1514 O O . PRO A 1 198 ? 23.246 -64.116 -31.963 1.00 44.91 198 PRO A O 1
ATOM 1517 N N . PRO A 1 199 ? 23.086 -64.047 -29.713 1.00 42.56 199 PRO A N 1
ATOM 1518 C CA . PRO A 1 199 ? 22.059 -63.587 -28.715 1.00 42.56 199 PRO A CA 1
ATOM 1519 C C . PRO A 1 199 ? 22.346 -63.985 -27.218 1.00 42.56 199 PRO A C 1
ATOM 1521 O O . PRO A 1 199 ? 23.329 -64.657 -26.937 1.00 42.56 199 PRO A O 1
ATOM 1524 N N . SER A 1 200 ? 21.597 -63.582 -26.171 1.00 29.56 200 SER A N 1
ATOM 1525 C CA . SER A 1 200 ? 20.473 -64.333 -25.536 1.00 29.56 200 SER A CA 1
ATOM 1526 C C . SER A 1 200 ? 20.279 -63.915 -24.045 1.00 29.56 200 SER A C 1
ATOM 1528 O O . SER A 1 200 ? 21.209 -63.411 -23.424 1.00 29.56 200 SER A O 1
ATOM 1530 N N . ALA A 1 201 ? 19.059 -64.070 -23.502 1.00 29.33 201 ALA A N 1
ATOM 1531 C CA . ALA A 1 201 ? 18.557 -63.546 -22.209 1.00 29.33 201 ALA A CA 1
ATOM 1532 C C . ALA A 1 201 ? 18.430 -64.637 -21.078 1.00 29.33 201 ALA A C 1
ATOM 1534 O O . ALA A 1 201 ? 19.079 -65.668 -21.204 1.00 29.33 201 ALA A O 1
ATOM 1535 N N . PRO A 1 202 ? 17.608 -64.471 -20.002 1.00 51.25 202 PRO A N 1
ATOM 1536 C CA . PRO A 1 202 ? 17.925 -64.272 -18.559 1.00 51.25 202 PRO A CA 1
ATOM 1537 C C . PRO A 1 202 ? 17.612 -65.510 -17.646 1.00 51.25 202 PRO A C 1
ATOM 1539 O O . PRO A 1 202 ? 17.243 -66.540 -18.212 1.00 51.25 202 PRO A O 1
ATOM 1542 N N . PRO A 1 203 ? 17.711 -65.493 -16.274 1.00 41.34 203 PRO A N 1
ATOM 1543 C CA . PRO A 1 203 ? 16.561 -65.107 -15.391 1.00 41.34 203 PRO A CA 1
ATOM 1544 C C . PRO A 1 203 ? 16.831 -64.663 -13.895 1.00 41.34 203 PRO A C 1
ATOM 1546 O O . PRO A 1 203 ? 17.799 -65.090 -13.287 1.00 41.34 203 PRO A O 1
ATOM 1549 N N . LYS A 1 204 ? 15.899 -63.846 -13.327 1.00 26.94 204 LYS A N 1
ATOM 1550 C CA . LYS A 1 204 ? 15.161 -63.826 -11.997 1.00 26.94 204 LYS A CA 1
ATOM 1551 C C . LYS A 1 204 ? 15.808 -64.272 -10.637 1.00 26.94 204 LYS A C 1
ATOM 1553 O O . LYS A 1 204 ? 16.768 -65.022 -10.656 1.00 26.94 204 LYS A O 1
ATOM 1558 N N . PRO A 1 205 ? 15.139 -64.111 -9.451 1.00 42.94 205 PRO A N 1
ATOM 1559 C CA . PRO A 1 205 ? 14.289 -63.031 -8.872 1.00 42.94 205 PRO A CA 1
ATOM 1560 C C . PRO A 1 205 ? 14.571 -62.742 -7.354 1.00 42.94 205 PRO A C 1
ATOM 1562 O O . PRO A 1 205 ? 15.232 -63.533 -6.690 1.00 42.94 205 PRO A O 1
ATOM 1565 N N . GLY A 1 206 ? 13.949 -61.716 -6.736 1.00 25.44 206 GLY A N 1
ATOM 1566 C CA . GLY A 1 206 ? 13.653 -61.780 -5.284 1.00 25.44 206 GLY A CA 1
ATOM 1567 C C . GLY A 1 206 ? 13.448 -60.483 -4.476 1.00 25.44 206 GLY A C 1
ATOM 1568 O O . GLY A 1 206 ? 14.413 -59.802 -4.169 1.00 25.44 206 GLY A O 1
ATOM 1569 N N . ARG A 1 207 ? 12.200 -60.311 -3.995 1.00 27.08 207 ARG A N 1
ATOM 1570 C CA . ARG A 1 207 ? 11.729 -59.698 -2.720 1.00 27.08 207 ARG A CA 1
ATOM 1571 C C . ARG A 1 207 ? 11.625 -58.162 -2.540 1.00 27.08 207 ARG A C 1
ATOM 1573 O O . ARG A 1 207 ? 12.603 -57.458 -2.348 1.00 27.08 207 ARG A O 1
ATOM 1580 N N . THR A 1 208 ? 10.366 -57.711 -2.457 1.00 27.03 208 THR A N 1
ATOM 1581 C CA . THR A 1 208 ? 9.778 -56.665 -1.572 1.00 27.03 208 THR A CA 1
ATOM 1582 C C . THR A 1 208 ? 9.691 -57.158 -0.101 1.00 27.03 208 THR A C 1
ATOM 1584 O O . THR A 1 208 ? 10.005 -58.338 0.095 1.00 27.03 208 THR A O 1
ATOM 1587 N N . PRO A 1 209 ? 9.221 -56.398 0.934 1.00 38.44 209 PRO A N 1
ATOM 1588 C CA . PRO A 1 209 ? 8.589 -55.051 1.007 1.00 38.44 209 PRO A CA 1
ATOM 1589 C C . PRO A 1 209 ? 9.241 -54.100 2.065 1.00 38.44 209 PRO A C 1
ATOM 1591 O O . PRO A 1 209 ? 10.162 -54.507 2.766 1.00 38.44 209 PRO A O 1
ATOM 1594 N N . SER A 1 210 ? 8.901 -52.804 2.179 1.00 26.27 210 SER A N 1
ATOM 1595 C CA . SER A 1 210 ? 7.968 -52.204 3.181 1.00 26.27 210 SER A CA 1
ATOM 1596 C C . SER A 1 210 ? 7.933 -50.678 2.934 1.00 26.27 210 SER A C 1
ATOM 1598 O O . SER A 1 210 ? 8.993 -50.070 2.849 1.00 26.27 210 SER A O 1
ATOM 1600 N N . GLN A 1 211 ? 6.818 -50.075 2.509 1.00 30.41 211 GLN A N 1
ATOM 1601 C CA . GLN A 1 211 ? 5.933 -49.216 3.322 1.00 30.41 211 GLN A CA 1
ATOM 1602 C C . GLN A 1 211 ? 6.608 -48.405 4.442 1.00 30.41 211 GLN A C 1
ATOM 1604 O O . GLN A 1 211 ? 6.964 -48.986 5.456 1.00 30.41 211 GLN A O 1
ATOM 1609 N N . GLU A 1 212 ? 6.631 -47.072 4.302 1.00 27.23 212 GLU A N 1
ATOM 1610 C CA . GLU A 1 212 ? 6.152 -46.156 5.350 1.00 27.23 212 GLU A CA 1
ATOM 1611 C C . GLU A 1 212 ? 5.843 -44.745 4.811 1.00 27.23 212 GLU A C 1
ATOM 1613 O O . GLU A 1 212 ? 6.288 -44.339 3.739 1.00 27.23 212 GLU A O 1
ATOM 1618 N N . PHE A 1 213 ? 4.955 -44.070 5.533 1.00 25.00 213 PHE A N 1
ATOM 1619 C CA . PHE A 1 213 ? 4.077 -42.966 5.152 1.00 25.00 213 PHE A CA 1
ATOM 1620 C C . PHE A 1 213 ? 4.675 -41.576 5.477 1.00 25.00 213 PHE A C 1
ATOM 1622 O O . PHE A 1 213 ? 5.215 -41.379 6.553 1.00 25.00 213 PHE A O 1
ATOM 1629 N N . ALA A 1 214 ? 4.430 -40.621 4.572 1.00 26.16 214 ALA A N 1
ATOM 1630 C CA . ALA A 1 214 ? 3.888 -39.264 4.772 1.00 26.16 214 ALA A CA 1
ATOM 1631 C C . ALA A 1 214 ? 4.570 -38.159 5.634 1.00 26.16 214 ALA A C 1
ATOM 1633 O O . ALA A 1 214 ? 5.035 -38.363 6.744 1.00 26.16 214 ALA A O 1
ATOM 1634 N N . GLN A 1 215 ? 4.364 -36.934 5.113 1.00 29.53 215 GLN A N 1
ATOM 1635 C CA . GLN A 1 215 ? 4.338 -35.595 5.740 1.00 29.53 215 GLN A CA 1
ATOM 1636 C C . GLN A 1 215 ? 5.670 -34.872 6.013 1.00 29.53 215 GLN A C 1
ATOM 1638 O O . GLN A 1 215 ? 6.406 -35.226 6.919 1.00 29.53 215 GLN A O 1
ATOM 1643 N N . GLN A 1 216 ? 5.882 -33.733 5.338 1.00 27.14 216 GLN A N 1
ATOM 1644 C CA . GLN A 1 216 ? 5.611 -32.399 5.909 1.00 27.14 216 GLN A CA 1
ATOM 1645 C C . GLN A 1 216 ? 5.830 -31.289 4.862 1.00 27.14 216 GLN A C 1
ATOM 1647 O O . GLN A 1 216 ? 6.832 -31.256 4.157 1.00 27.14 216 GLN A O 1
ATOM 1652 N N . LEU A 1 217 ? 4.837 -30.401 4.754 1.00 30.45 217 LEU A N 1
ATOM 1653 C CA . LEU A 1 217 ? 4.925 -29.090 4.114 1.00 30.45 217 LEU A CA 1
ATOM 1654 C C . LEU A 1 217 ? 5.395 -28.100 5.188 1.00 30.45 217 LEU A C 1
ATOM 1656 O O . LEU A 1 217 ? 4.663 -27.870 6.151 1.00 30.45 217 LEU A O 1
ATOM 1660 N N . SER A 1 218 ? 6.579 -27.519 5.020 1.00 25.83 218 SER A N 1
ATOM 1661 C CA . SER A 1 218 ? 7.101 -26.412 5.829 1.00 25.83 218 SER A CA 1
ATOM 1662 C C . SER A 1 218 ? 7.312 -25.173 4.959 1.00 25.83 218 SER A C 1
ATOM 1664 O O . SER A 1 218 ? 7.639 -25.255 3.775 1.00 25.83 218 SER A O 1
ATOM 1666 N N . HIS A 1 219 ? 7.026 -24.013 5.550 1.00 34.22 219 HIS A N 1
ATOM 1667 C CA . HIS A 1 219 ? 7.273 -22.697 4.966 1.00 34.22 219 HIS A CA 1
ATOM 1668 C C . HIS A 1 219 ? 8.787 -22.422 4.973 1.00 34.22 219 HIS A C 1
ATOM 1670 O O . HIS A 1 219 ? 9.458 -22.884 5.896 1.00 34.22 219 HIS A O 1
ATOM 1676 N N . PRO A 1 220 ? 9.336 -21.661 4.009 1.00 34.44 220 PRO A N 1
ATOM 1677 C CA . PRO A 1 220 ? 10.763 -21.366 4.001 1.00 34.44 220 PRO A CA 1
ATOM 1678 C C . PRO A 1 220 ? 11.117 -20.404 5.146 1.00 34.44 220 PRO A C 1
ATOM 1680 O O . PRO A 1 220 ? 10.751 -19.229 5.119 1.00 34.44 220 PRO A O 1
ATOM 1683 N N . GLU A 1 221 ? 11.849 -20.889 6.147 1.00 44.41 221 GLU A N 1
ATOM 1684 C CA . GLU A 1 221 ? 12.386 -20.071 7.241 1.00 44.41 221 GLU A CA 1
ATOM 1685 C C . GLU A 1 221 ? 13.832 -19.650 6.933 1.00 44.41 221 GLU A C 1
ATOM 1687 O O . GLU A 1 221 ? 14.611 -20.423 6.372 1.00 44.41 221 GLU A O 1
ATOM 1692 N N . ILE A 1 222 ? 14.227 -18.427 7.302 1.00 46.41 222 ILE A N 1
ATOM 1693 C CA . ILE A 1 222 ? 15.626 -17.983 7.221 1.00 46.41 222 ILE A CA 1
ATOM 1694 C C . ILE A 1 222 ? 16.306 -18.216 8.572 1.00 46.41 222 ILE A C 1
ATOM 1696 O O . ILE A 1 222 ? 15.915 -17.638 9.584 1.00 46.41 222 ILE A O 1
ATOM 1700 N N . VAL A 1 223 ? 17.365 -19.021 8.559 1.00 57.06 223 VAL A N 1
ATOM 1701 C CA . VAL A 1 223 ? 18.312 -19.236 9.652 1.00 57.06 223 VAL A CA 1
ATOM 1702 C C . VAL A 1 223 ? 19.412 -18.193 9.615 1.00 57.06 223 VAL A C 1
ATOM 1704 O O . VAL A 1 223 ? 20.093 -18.030 8.608 1.00 57.06 223 VAL A O 1
ATOM 1707 N N . ILE A 1 224 ? 19.628 -17.527 10.742 1.00 47.94 224 ILE A N 1
ATOM 1708 C CA . ILE A 1 224 ? 20.694 -16.543 10.934 1.00 47.94 224 ILE A CA 1
ATOM 1709 C C . ILE A 1 224 ? 21.770 -17.117 11.875 1.00 47.94 224 ILE A C 1
ATOM 1711 O O . ILE A 1 224 ? 21.481 -17.407 13.034 1.00 47.94 224 ILE A O 1
ATOM 1715 N N . GLU A 1 225 ? 23.014 -17.262 11.395 1.00 47.22 225 GLU A N 1
ATOM 1716 C CA . GLU A 1 225 ? 24.169 -17.797 12.152 1.00 47.22 225 GLU A CA 1
ATOM 1717 C C . GLU A 1 225 ? 25.383 -16.838 12.107 1.00 47.22 225 GLU A C 1
ATOM 1719 O O . GLU A 1 225 ? 25.692 -16.278 11.063 1.00 47.22 225 GLU A O 1
ATOM 1724 N N . LYS A 1 226 ? 26.122 -16.627 13.205 1.00 38.03 226 LYS A N 1
ATOM 1725 C CA . LYS A 1 226 ? 27.310 -15.738 13.233 1.00 38.03 226 LYS A CA 1
ATOM 1726 C C . LYS A 1 226 ? 28.619 -16.508 12.963 1.00 38.03 226 LYS A C 1
ATOM 1728 O O . LYS A 1 226 ? 28.872 -17.521 13.601 1.00 38.03 226 LYS A O 1
ATOM 1733 N N . LEU A 1 227 ? 29.483 -16.002 12.067 1.00 35.97 227 LEU A N 1
ATOM 1734 C CA . LEU A 1 227 ? 30.779 -16.612 11.678 1.00 35.97 227 LEU A CA 1
ATOM 1735 C C . LEU A 1 227 ? 31.915 -16.377 12.693 1.00 35.97 227 LEU A C 1
ATOM 1737 O O . LEU A 1 227 ? 32.202 -15.232 13.053 1.00 35.97 227 LEU A O 1
ATOM 1741 N N . THR A 1 228 ? 32.655 -17.441 13.022 1.00 31.98 228 THR A N 1
ATOM 1742 C CA . THR A 1 228 ? 34.030 -17.399 13.560 1.00 31.98 228 THR A CA 1
ATOM 1743 C C . THR A 1 228 ? 35.019 -17.920 12.512 1.00 31.98 228 THR A C 1
ATOM 1745 O O . THR A 1 228 ? 34.728 -18.886 11.813 1.00 31.98 228 THR A O 1
ATOM 1748 N N . ALA A 1 229 ? 36.185 -17.285 12.380 1.00 29.25 229 ALA A N 1
ATOM 1749 C CA . ALA A 1 229 ? 37.184 -17.619 11.364 1.00 29.25 229 ALA A CA 1
ATOM 1750 C C . ALA A 1 229 ? 38.006 -18.873 11.723 1.00 29.25 229 ALA A C 1
ATOM 1752 O O . ALA A 1 229 ? 38.628 -18.881 12.779 1.00 29.25 229 ALA A O 1
ATOM 1753 N N . SER A 1 230 ? 38.052 -19.875 10.828 1.00 27.23 230 SER A N 1
ATOM 1754 C CA . SER A 1 230 ? 39.258 -20.643 10.442 1.00 27.23 230 SER A CA 1
ATOM 1755 C C . SER A 1 230 ? 38.940 -21.697 9.353 1.00 27.23 230 SER A C 1
ATOM 1757 O O . SER A 1 230 ? 37.853 -22.264 9.334 1.00 27.23 230 SER A O 1
ATOM 1759 N N . SER A 1 231 ? 39.889 -21.958 8.450 1.00 24.33 231 SER A N 1
ATOM 1760 C CA . SER A 1 231 ? 39.961 -23.069 7.460 1.00 24.33 231 SER A CA 1
ATOM 1761 C C . SER A 1 231 ? 41.195 -23.944 7.793 1.00 24.33 231 SER A C 1
ATOM 1763 O O . SER A 1 231 ? 41.955 -23.496 8.655 1.00 24.33 231 SER A O 1
ATOM 1765 N N . PRO A 1 232 ? 41.508 -25.102 7.144 1.00 38.44 232 PRO A N 1
ATOM 1766 C CA . PRO A 1 232 ? 40.944 -25.740 5.927 1.00 38.44 232 PRO A CA 1
ATOM 1767 C C . PRO A 1 232 ? 40.598 -27.255 6.107 1.00 38.44 232 PRO A C 1
ATOM 1769 O O . PRO A 1 232 ? 40.888 -27.841 7.144 1.00 38.44 232 PRO A O 1
ATOM 1772 N N . SER A 1 233 ? 39.961 -27.986 5.175 1.00 25.23 233 SER A N 1
ATOM 1773 C CA . SER A 1 233 ? 40.586 -28.687 4.022 1.00 25.23 233 SER A CA 1
ATOM 1774 C C . SER A 1 233 ? 39.539 -29.533 3.256 1.00 25.23 233 SER A C 1
ATOM 1776 O O . SER A 1 233 ? 38.615 -30.062 3.868 1.00 25.23 233 SER A O 1
ATOM 1778 N N . VAL A 1 234 ? 39.716 -29.694 1.936 1.00 25.53 234 VAL A N 1
ATOM 1779 C CA . VAL A 1 234 ? 38.871 -30.450 0.970 1.00 25.53 234 VAL A CA 1
ATOM 1780 C C . VAL A 1 234 ? 39.590 -31.749 0.532 1.00 25.53 234 VAL A C 1
ATOM 1782 O O . VAL A 1 234 ? 40.820 -31.771 0.578 1.00 25.53 234 VAL A O 1
ATOM 1785 N N . PRO A 1 235 ? 38.880 -32.833 0.136 1.00 27.48 235 PRO A N 1
ATOM 1786 C CA . PRO A 1 235 ? 38.864 -33.282 -1.284 1.00 27.48 235 PRO A CA 1
ATOM 1787 C C . PRO A 1 235 ? 37.465 -33.796 -1.749 1.00 27.48 235 PRO A C 1
ATOM 1789 O O . PRO A 1 235 ? 36.764 -34.458 -0.995 1.00 27.48 235 PRO A O 1
ATOM 1792 N N . MET A 1 236 ? 36.891 -33.328 -2.870 1.00 21.73 236 MET A N 1
ATOM 1793 C CA . MET A 1 236 ? 36.951 -33.814 -4.278 1.00 21.73 236 MET A CA 1
ATOM 1794 C C . MET A 1 236 ? 36.111 -35.082 -4.651 1.00 21.73 236 MET A C 1
ATOM 1796 O O . MET A 1 236 ? 36.597 -36.195 -4.519 1.00 21.73 236 MET A O 1
ATOM 1800 N N . VAL A 1 237 ? 34.847 -34.871 -5.098 1.00 25.00 237 VAL A N 1
ATOM 1801 C CA . VAL A 1 237 ? 34.122 -35.235 -6.379 1.00 25.00 237 VAL A CA 1
ATOM 1802 C C . VAL A 1 237 ? 34.558 -36.541 -7.125 1.00 25.00 237 VAL A C 1
ATOM 1804 O O . VAL A 1 237 ? 35.767 -36.710 -7.259 1.00 25.00 237 VAL A O 1
ATOM 1807 N N . PRO A 1 238 ? 33.673 -37.424 -7.710 1.00 29.45 238 PRO A N 1
ATOM 1808 C CA . PRO A 1 238 ? 32.729 -37.047 -8.789 1.00 29.45 238 PRO A CA 1
ATOM 1809 C C . PRO A 1 238 ? 31.370 -37.774 -9.035 1.00 29.45 238 PRO A C 1
ATOM 1811 O O . PRO A 1 238 ? 31.200 -38.967 -8.833 1.00 29.45 238 PRO A O 1
ATOM 1814 N N . ALA A 1 239 ? 30.446 -36.957 -9.578 1.00 22.11 239 ALA A N 1
ATOM 1815 C CA . ALA A 1 239 ? 29.407 -37.104 -10.627 1.00 22.11 239 ALA A CA 1
ATOM 1816 C C . ALA A 1 239 ? 28.835 -38.470 -11.087 1.00 22.11 239 ALA A C 1
ATOM 1818 O O . ALA A 1 239 ? 29.597 -39.352 -11.474 1.00 22.11 239 ALA A O 1
ATOM 1819 N N . ARG A 1 240 ? 27.501 -38.512 -11.339 1.00 24.33 240 ARG A N 1
ATOM 1820 C CA . ARG A 1 240 ? 26.885 -38.682 -12.692 1.00 24.33 240 ARG A CA 1
ATOM 1821 C C . ARG A 1 240 ? 25.333 -38.762 -12.717 1.00 24.33 240 ARG A C 1
ATOM 1823 O O . ARG A 1 240 ? 24.757 -39.472 -11.910 1.00 24.33 240 ARG A O 1
ATOM 1830 N N . SER A 1 241 ? 24.746 -38.069 -13.719 1.00 23.20 241 SER A N 1
ATOM 1831 C CA . SER A 1 241 ? 23.683 -38.453 -14.705 1.00 23.20 241 SER A CA 1
ATOM 1832 C C . SER A 1 241 ? 22.395 -39.172 -14.230 1.00 23.20 241 SER A C 1
ATOM 1834 O O . SER A 1 241 ? 22.496 -40.178 -13.553 1.00 23.20 241 SER A O 1
ATOM 1836 N N . GLY A 1 242 ? 21.159 -38.867 -14.657 1.00 23.86 242 GLY A N 1
ATOM 1837 C CA . GLY A 1 242 ? 20.626 -38.003 -15.719 1.00 23.86 242 GLY A CA 1
ATOM 1838 C C . GLY A 1 242 ? 19.107 -38.243 -15.946 1.00 23.86 242 GLY A C 1
ATOM 1839 O O . GLY A 1 242 ? 18.580 -39.258 -15.507 1.00 23.86 242 GLY A O 1
ATOM 1840 N N . ALA A 1 243 ? 18.462 -37.285 -16.633 1.00 24.70 243 ALA A N 1
ATOM 1841 C CA . ALA A 1 243 ? 17.208 -37.306 -17.425 1.00 24.70 243 ALA A CA 1
ATOM 1842 C C . ALA A 1 243 ? 15.880 -37.893 -16.870 1.00 24.70 243 ALA A C 1
ATOM 1844 O O . ALA A 1 243 ? 15.770 -39.096 -16.650 1.00 24.70 243 ALA A O 1
ATOM 1845 N N . SER A 1 244 ? 14.798 -37.089 -16.883 1.00 25.45 244 SER A N 1
ATOM 1846 C CA . SER A 1 244 ? 13.663 -37.165 -17.852 1.00 25.45 244 SER A CA 1
ATOM 1847 C C . SER A 1 244 ? 12.428 -36.375 -17.365 1.00 25.45 244 SER A C 1
ATOM 1849 O O . SER A 1 244 ? 12.045 -36.477 -16.204 1.00 25.45 244 SER A O 1
ATOM 1851 N N . ILE A 1 245 ? 11.805 -35.605 -18.265 1.00 31.16 245 ILE A N 1
ATOM 1852 C CA . ILE A 1 245 ? 10.571 -34.812 -18.074 1.00 31.16 245 ILE A CA 1
ATOM 1853 C C . ILE A 1 245 ? 9.349 -35.660 -18.477 1.00 31.16 245 ILE A C 1
ATOM 1855 O O . ILE A 1 245 ? 9.440 -36.379 -19.475 1.00 31.16 245 ILE A O 1
ATOM 1859 N N . PRO A 1 246 ? 8.201 -35.530 -17.785 1.00 28.73 246 PRO A N 1
ATOM 1860 C CA . PRO A 1 246 ? 6.921 -35.508 -18.494 1.00 28.73 246 PRO A CA 1
ATOM 1861 C C . PRO A 1 246 ? 6.008 -34.333 -18.082 1.00 28.73 246 PRO A C 1
ATOM 1863 O O . PRO A 1 246 ? 6.107 -33.800 -16.979 1.00 28.73 246 PRO A O 1
ATOM 1866 N N . ASP A 1 247 ? 5.144 -33.956 -19.029 1.00 27.95 247 ASP A N 1
ATOM 1867 C CA . ASP A 1 247 ? 4.182 -32.843 -19.060 1.00 27.95 247 ASP A CA 1
ATOM 1868 C C . ASP A 1 247 ? 3.374 -32.577 -17.775 1.00 27.95 247 ASP A C 1
ATOM 1870 O O . ASP A 1 247 ? 2.902 -33.496 -17.102 1.00 27.95 247 ASP A O 1
ATOM 1874 N N . ALA A 1 248 ? 3.140 -31.289 -17.490 1.00 25.83 248 ALA A N 1
ATOM 1875 C CA . ALA A 1 248 ? 2.300 -30.802 -16.393 1.00 25.83 248 ALA A CA 1
ATOM 1876 C C . ALA A 1 248 ? 0.839 -30.540 -16.844 1.00 25.83 248 ALA A C 1
ATOM 1878 O O . ALA A 1 248 ? 0.631 -29.982 -17.922 1.00 25.83 248 ALA A O 1
ATOM 1879 N N . PRO A 1 249 ? -0.182 -30.873 -16.025 1.00 28.14 249 PRO A N 1
ATOM 1880 C CA . PRO A 1 249 ? -1.568 -30.445 -16.232 1.00 28.14 249 PRO A CA 1
ATOM 1881 C C . PRO A 1 249 ? -1.774 -28.991 -15.744 1.00 28.14 249 PRO A C 1
ATOM 1883 O O . PRO A 1 249 ? -0.930 -28.474 -15.006 1.00 28.14 249 PRO A O 1
ATOM 1886 N N . PRO A 1 250 ? -2.878 -28.308 -16.118 1.00 30.00 250 PRO A N 1
ATOM 1887 C CA . PRO A 1 250 ? -3.120 -26.920 -15.722 1.00 30.00 250 PRO A CA 1
ATOM 1888 C C . PRO A 1 250 ? -3.201 -26.787 -14.196 1.00 30.00 250 PRO A C 1
ATOM 1890 O O . PRO A 1 250 ? -3.904 -27.543 -13.522 1.00 30.00 250 PRO A O 1
ATOM 1893 N N . VAL A 1 251 ? -2.453 -25.825 -13.653 1.00 34.78 251 VAL A N 1
ATOM 1894 C CA . VAL A 1 251 ? -2.350 -25.574 -12.212 1.00 34.78 251 VAL A CA 1
ATOM 1895 C C . VAL A 1 251 ? -3.660 -24.964 -11.717 1.00 34.78 251 VAL A C 1
ATOM 1897 O O . VAL A 1 251 ? -3.990 -23.824 -12.031 1.00 34.78 251 VAL A O 1
ATOM 1900 N N . ALA A 1 252 ? -4.410 -25.727 -10.923 1.00 27.44 252 ALA A N 1
ATOM 1901 C CA . ALA A 1 252 ? -5.526 -25.205 -10.151 1.00 27.44 252 ALA A CA 1
ATOM 1902 C C . ALA A 1 252 ? -4.999 -24.197 -9.114 1.00 27.44 252 ALA A C 1
ATOM 1904 O O . ALA A 1 252 ? -4.157 -24.535 -8.281 1.00 27.44 252 ALA A O 1
ATOM 1905 N N . LEU A 1 253 ? -5.493 -22.959 -9.174 1.00 31.02 253 LEU A N 1
ATOM 1906 C CA . LEU A 1 253 ? -5.157 -21.886 -8.239 1.00 31.02 253 LEU A CA 1
ATOM 1907 C C . LEU A 1 253 ? -5.663 -22.236 -6.826 1.00 31.02 253 LEU A C 1
ATOM 1909 O O . LEU A 1 253 ? -6.845 -22.090 -6.515 1.00 31.02 253 LEU A O 1
ATOM 1913 N N . THR A 1 254 ? -4.764 -22.701 -5.958 1.00 26.33 254 THR A N 1
ATOM 1914 C CA . THR A 1 254 ? -4.972 -22.752 -4.500 1.00 26.33 254 THR A CA 1
ATOM 1915 C C . THR A 1 254 ? -5.148 -21.336 -3.925 1.00 26.33 254 THR A C 1
ATOM 1917 O O . THR A 1 254 ? -4.669 -20.362 -4.506 1.00 26.33 254 THR A O 1
ATOM 1920 N N . PRO A 1 255 ? -5.872 -21.178 -2.805 1.00 31.42 255 PRO A N 1
ATOM 1921 C CA . PRO A 1 255 ? -6.638 -19.969 -2.553 1.00 31.42 255 PRO A CA 1
ATOM 1922 C C . PRO A 1 255 ? -5.767 -18.821 -2.017 1.00 31.42 255 PRO A C 1
ATOM 1924 O O . PRO A 1 255 ? -5.331 -18.828 -0.869 1.00 31.42 255 PRO A O 1
ATOM 1927 N N . LEU A 1 256 ? -5.573 -17.796 -2.851 1.00 31.56 256 LEU A N 1
ATOM 1928 C CA . LEU A 1 256 ? -5.004 -16.494 -2.490 1.00 31.56 256 LEU A CA 1
ATOM 1929 C C . LEU A 1 256 ? -5.939 -15.765 -1.506 1.00 31.56 256 LEU A C 1
ATOM 1931 O O . LEU A 1 256 ? -6.913 -15.122 -1.909 1.00 31.56 256 LEU A O 1
ATOM 1935 N N . PHE A 1 257 ? -5.673 -15.868 -0.204 1.00 32.06 257 PHE A N 1
ATOM 1936 C CA . PHE A 1 257 ? -6.294 -15.012 0.807 1.00 32.06 257 PHE A CA 1
ATOM 1937 C C . PHE A 1 257 ? -5.258 -14.586 1.851 1.00 32.06 257 PHE A C 1
ATOM 1939 O O . PHE A 1 257 ? -4.853 -15.373 2.699 1.00 32.06 257 PHE A O 1
ATOM 1946 N N . SER A 1 258 ? -4.884 -13.306 1.830 1.00 30.08 258 SER A N 1
ATOM 1947 C CA . SER A 1 258 ? -4.446 -12.609 3.039 1.00 30.08 258 SER A CA 1
ATOM 1948 C C . SER A 1 258 ? -5.689 -12.035 3.723 1.00 30.08 258 SER A C 1
ATOM 1950 O O . SER A 1 258 ? -6.562 -11.471 3.064 1.00 30.08 258 SER A O 1
ATOM 1952 N N . ASP A 1 259 ? -5.794 -12.205 5.039 1.00 27.50 259 ASP A N 1
ATOM 1953 C CA . ASP A 1 259 ? -6.972 -11.914 5.871 1.00 27.50 259 ASP A CA 1
ATOM 1954 C C . ASP A 1 259 ? -7.266 -10.413 6.099 1.00 27.50 259 ASP A C 1
ATOM 1956 O O . ASP A 1 259 ? -7.912 -10.004 7.061 1.00 27.50 259 ASP A O 1
ATOM 1960 N N . SER A 1 260 ? -6.808 -9.549 5.200 1.00 31.23 260 SER A N 1
ATOM 1961 C CA . SER A 1 260 ? -6.851 -8.092 5.326 1.00 31.23 260 SER A CA 1
ATOM 1962 C C . SER A 1 260 ? -7.978 -7.456 4.505 1.00 31.23 260 SER A C 1
ATOM 1964 O O . SER A 1 260 ? -7.792 -6.429 3.853 1.00 31.23 260 SER A O 1
ATOM 1966 N N . MET A 1 261 ? -9.192 -8.013 4.572 1.00 35.91 261 MET A N 1
ATOM 1967 C CA . MET A 1 261 ? -10.379 -7.295 4.094 1.00 35.91 261 MET A CA 1
ATOM 1968 C C . MET A 1 261 ? -10.756 -6.188 5.092 1.00 35.91 261 MET A C 1
ATOM 1970 O O . MET A 1 261 ? -11.431 -6.422 6.096 1.00 35.91 261 MET A O 1
ATOM 1974 N N . GLN A 1 262 ? -10.292 -4.960 4.839 1.00 43.31 262 GLN A N 1
ATOM 1975 C CA . GLN A 1 262 ? -10.646 -3.791 5.646 1.00 43.31 262 GLN A CA 1
ATOM 1976 C C . GLN A 1 262 ? -12.055 -3.297 5.304 1.00 43.31 262 GLN A C 1
ATOM 1978 O O . GLN A 1 262 ? -12.293 -2.650 4.280 1.00 43.31 262 GLN A O 1
ATOM 1983 N N . PHE A 1 263 ? -12.960 -3.616 6.217 1.00 36.62 263 PHE A N 1
ATOM 1984 C CA . PHE A 1 263 ? -14.386 -3.331 6.205 1.00 36.62 263 PHE A CA 1
ATOM 1985 C C . PHE A 1 263 ? -14.718 -1.850 6.473 1.00 36.62 263 PHE A C 1
ATOM 1987 O O . PHE A 1 263 ? -14.039 -1.205 7.274 1.00 36.62 263 PHE A O 1
ATOM 1994 N N . ILE A 1 264 ? -15.773 -1.314 5.846 1.00 43.75 264 ILE A N 1
ATOM 1995 C CA . ILE A 1 264 ? -16.219 0.085 6.014 1.00 43.75 264 ILE A CA 1
ATOM 1996 C C . ILE A 1 264 ? -17.525 0.127 6.798 1.00 43.75 264 ILE A C 1
ATOM 1998 O O . ILE A 1 264 ? -18.491 -0.532 6.418 1.00 43.75 264 ILE A O 1
ATOM 2002 N N . LEU A 1 265 ? -17.568 0.939 7.855 1.00 38.28 265 LEU A N 1
ATOM 2003 C CA . LEU A 1 265 ? -18.820 1.381 8.468 1.00 38.28 265 LEU A CA 1
ATOM 2004 C C . LEU A 1 265 ? -19.255 2.695 7.800 1.00 38.28 265 LEU A C 1
ATOM 2006 O O . LEU A 1 265 ? -18.400 3.567 7.616 1.00 38.28 265 LEU A O 1
ATOM 2010 N N . PRO A 1 266 ? -20.536 2.855 7.436 1.00 36.59 266 PRO A N 1
ATOM 2011 C CA . PRO A 1 266 ? -20.992 4.047 6.733 1.00 36.59 266 PRO A CA 1
ATOM 2012 C C . PRO A 1 266 ? -20.923 5.313 7.592 1.00 36.59 266 PRO A C 1
ATOM 2014 O O . PRO A 1 266 ? -20.995 5.264 8.825 1.00 36.59 266 PRO A O 1
ATOM 2017 N N . LYS A 1 267 ? -20.788 6.461 6.916 1.00 41.31 267 LYS A N 1
ATOM 2018 C CA . LYS A 1 267 ? -21.016 7.783 7.513 1.00 41.31 267 LYS A CA 1
ATOM 2019 C C . LYS A 1 267 ? -22.523 7.963 7.717 1.00 41.31 267 LYS A C 1
ATOM 2021 O O . LYS A 1 267 ? -23.318 7.520 6.903 1.00 41.31 267 LYS A O 1
ATOM 2026 N N . SER A 1 268 ? -22.896 8.563 8.842 1.00 36.03 268 SER A N 1
ATOM 2027 C CA . SER A 1 268 ? -24.284 8.752 9.262 1.00 36.03 268 SER A CA 1
ATOM 2028 C C . SER A 1 268 ? -25.074 9.617 8.278 1.00 36.03 268 SER A C 1
ATOM 2030 O O . SER A 1 268 ? -24.779 10.808 8.174 1.00 36.03 268 SER A O 1
ATOM 2032 N N . ASP A 1 269 ? -26.117 9.065 7.665 1.00 35.06 269 ASP A N 1
ATOM 2033 C CA . ASP A 1 269 ? -27.167 9.870 7.046 1.00 35.06 269 ASP A CA 1
ATOM 2034 C C . ASP A 1 269 ? -28.235 10.194 8.092 1.00 35.06 269 ASP A C 1
ATOM 2036 O O . ASP A 1 269 ? -28.883 9.317 8.670 1.00 35.06 269 ASP A O 1
ATOM 2040 N N . GLY A 1 270 ? -28.376 11.490 8.368 1.00 33.09 270 GLY A N 1
ATOM 2041 C CA . GLY A 1 270 ? -29.519 12.031 9.083 1.00 33.09 270 GLY A CA 1
ATOM 2042 C C . GLY A 1 270 ? -30.782 11.832 8.249 1.00 33.09 270 GLY A C 1
ATOM 2043 O O . GLY A 1 270 ? -30.817 12.155 7.064 1.00 33.09 270 GLY A O 1
ATOM 2044 N N . ALA A 1 271 ? -31.824 11.301 8.879 1.00 26.19 271 ALA A N 1
ATOM 2045 C CA . ALA A 1 271 ? -33.145 11.204 8.279 1.00 26.19 271 ALA A CA 1
ATOM 2046 C C . ALA A 1 271 ? -33.714 12.609 7.984 1.00 26.19 271 ALA A C 1
ATOM 2048 O O . ALA A 1 271 ? -33.655 13.472 8.865 1.00 26.19 271 ALA A O 1
ATOM 2049 N N . PRO A 1 272 ? -34.326 12.857 6.812 1.00 28.42 272 PRO A N 1
ATOM 2050 C CA . PRO A 1 272 ? -35.121 14.057 6.605 1.00 28.42 272 PRO A CA 1
ATOM 2051 C C . PRO A 1 272 ? -36.553 13.835 7.118 1.00 28.42 272 PRO A C 1
ATOM 2053 O O . PRO A 1 272 ? -37.300 13.012 6.589 1.00 28.42 272 PRO A O 1
ATOM 2056 N N . GLN A 1 273 ? -36.944 14.599 8.142 1.00 27.72 273 GLN A N 1
ATOM 2057 C CA . GLN A 1 273 ? -38.351 14.923 8.394 1.00 27.72 273 GLN A CA 1
ATOM 2058 C C . GLN A 1 273 ? -38.781 16.120 7.529 1.00 27.72 273 GLN A C 1
ATOM 2060 O O . GLN A 1 273 ? -37.982 16.981 7.169 1.00 27.72 273 GLN A O 1
ATOM 2065 N N . VAL A 1 274 ? -40.062 16.114 7.170 1.00 25.69 274 VAL A N 1
ATOM 2066 C CA . VAL A 1 274 ? -40.732 16.914 6.136 1.00 25.69 274 VAL A CA 1
ATOM 2067 C C . VAL A 1 274 ? -41.271 18.254 6.674 1.00 25.69 274 VAL A C 1
ATOM 2069 O O . VAL A 1 274 ? -41.890 18.247 7.730 1.00 25.69 274 VAL A O 1
ATOM 2072 N N . ALA A 1 275 ? -41.113 19.316 5.855 1.00 24.89 275 ALA A N 1
ATOM 2073 C CA . ALA A 1 275 ? -41.865 20.595 5.720 1.00 24.89 275 ALA A CA 1
ATOM 2074 C C . ALA A 1 275 ? -42.007 21.519 6.966 1.00 24.89 275 ALA A C 1
ATOM 2076 O O . ALA A 1 275 ? -42.128 21.050 8.084 1.00 24.89 275 ALA A O 1
ATOM 2077 N N . HIS A 1 276 ? -41.985 22.859 6.899 1.00 25.94 276 HIS A N 1
ATOM 2078 C CA . HIS A 1 276 ? -42.601 23.803 5.958 1.00 25.94 276 HIS A CA 1
ATOM 2079 C C . HIS A 1 276 ? -41.922 25.200 6.020 1.00 25.94 276 HIS A C 1
ATOM 2081 O O . HIS A 1 276 ? -41.304 25.553 7.018 1.00 25.94 276 HIS A O 1
ATOM 2087 N N . ASP A 1 277 ? -42.161 25.984 4.962 1.00 25.80 277 ASP A N 1
ATOM 2088 C CA . ASP A 1 277 ? -42.211 27.456 4.874 1.00 25.80 277 ASP A CA 1
ATOM 2089 C C . ASP A 1 277 ? -40.921 28.305 4.858 1.00 25.80 277 ASP A C 1
ATOM 2091 O O . ASP A 1 277 ? -40.320 28.655 5.864 1.00 25.80 277 ASP A O 1
ATOM 2095 N N . GLY A 1 278 ? -40.600 28.770 3.643 1.00 27.53 278 GLY A N 1
ATOM 2096 C CA . GLY A 1 278 ? -40.789 30.184 3.308 1.00 27.53 278 GLY A CA 1
ATOM 2097 C C . GLY A 1 278 ? -39.777 31.197 3.848 1.00 27.53 278 GLY A C 1
ATOM 2098 O O . GLY A 1 278 ? -39.972 31.771 4.910 1.00 27.53 278 GLY A O 1
ATOM 2099 N N . VAL A 1 279 ? -38.803 31.531 2.996 1.00 26.69 279 VAL A N 1
ATOM 2100 C CA . VAL A 1 279 ? -38.396 32.889 2.560 1.00 26.69 279 VAL A CA 1
ATOM 2101 C C . VAL A 1 279 ? -36.879 32.940 2.350 1.00 26.69 279 VAL A C 1
ATOM 2103 O O . VAL A 1 279 ? -36.069 32.745 3.250 1.00 26.69 279 VAL A O 1
ATOM 2106 N N . SER A 1 280 ? -36.518 33.227 1.100 1.00 28.94 280 SER A N 1
ATOM 2107 C CA . SER A 1 280 ? -35.165 33.510 0.629 1.00 28.94 280 SER A CA 1
ATOM 2108 C C . SER A 1 280 ? -34.668 34.845 1.192 1.00 28.94 280 SER A C 1
ATOM 2110 O O . SER A 1 280 ? -35.316 35.873 1.012 1.00 28.94 280 SER A O 1
ATOM 2112 N N . MET A 1 281 ? -33.496 34.840 1.832 1.00 29.77 281 MET A N 1
ATOM 2113 C CA . MET A 1 281 ? -32.780 36.037 2.292 1.00 29.77 281 MET A CA 1
ATOM 2114 C C . MET A 1 281 ? -31.430 36.148 1.572 1.00 29.77 281 MET A C 1
ATOM 2116 O O . MET A 1 281 ? -30.370 36.190 2.182 1.00 29.77 281 MET A O 1
ATOM 2120 N N . ILE A 1 282 ? -31.480 36.262 0.241 1.00 30.84 282 ILE A N 1
ATOM 2121 C CA . ILE A 1 282 ? -30.399 36.882 -0.555 1.00 30.84 282 ILE A CA 1
ATOM 2122 C C . ILE A 1 282 ? -30.351 38.413 -0.291 1.00 30.84 282 ILE A C 1
ATOM 2124 O O . ILE A 1 282 ? -29.470 39.121 -0.766 1.00 30.84 282 ILE A O 1
ATOM 2128 N N . SER A 1 283 ? -31.254 38.949 0.539 1.00 29.92 283 SER A N 1
ATOM 212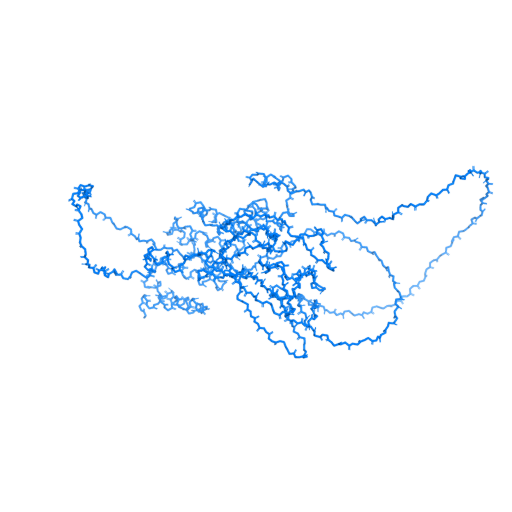9 C CA . SER A 1 283 ? -31.525 40.387 0.652 1.00 29.92 283 SER A CA 1
ATOM 2130 C C . SER A 1 283 ? -31.013 41.099 1.914 1.00 29.92 283 SER A C 1
ATOM 2132 O O . SER A 1 283 ? -31.462 42.213 2.161 1.00 29.92 283 SER A O 1
ATOM 2134 N N . GLN A 1 284 ? -30.081 40.548 2.706 1.00 32.31 284 GLN A N 1
ATOM 2135 C CA . GLN A 1 284 ? -29.538 41.295 3.867 1.00 32.31 284 GLN A CA 1
ATOM 2136 C C . GLN A 1 284 ? -28.009 41.308 4.044 1.00 32.31 284 GLN A C 1
ATOM 2138 O O . GLN A 1 284 ? -27.522 41.911 4.995 1.00 32.31 284 GLN A O 1
ATOM 2143 N N . ALA A 1 285 ? -27.220 40.745 3.127 1.00 30.16 285 ALA A N 1
ATOM 2144 C CA . ALA A 1 285 ? -25.770 40.606 3.333 1.00 30.16 285 ALA A CA 1
ATOM 2145 C C . ALA A 1 285 ? -24.875 41.645 2.616 1.00 30.16 285 ALA A C 1
ATOM 2147 O O . ALA A 1 285 ? -23.682 41.399 2.470 1.00 30.16 285 ALA A O 1
ATOM 2148 N N . VAL A 1 286 ? -25.396 42.797 2.162 1.00 33.81 286 VAL A N 1
ATOM 2149 C CA . VAL A 1 286 ? -24.586 43.786 1.399 1.00 33.81 286 VAL A CA 1
ATOM 2150 C C . VAL A 1 286 ? -24.531 45.190 2.030 1.00 33.81 286 VAL A C 1
ATOM 2152 O O . VAL A 1 286 ? -23.908 46.090 1.480 1.00 33.81 286 VAL A O 1
ATOM 2155 N N . ALA A 1 287 ? -25.076 45.415 3.228 1.00 29.22 287 ALA A N 1
ATOM 2156 C CA . ALA A 1 287 ? -25.053 46.752 3.833 1.00 29.22 287 ALA A CA 1
ATOM 2157 C C . ALA A 1 287 ? -24.673 46.748 5.320 1.00 29.22 287 ALA A C 1
ATOM 2159 O O . ALA A 1 287 ? -25.542 46.874 6.171 1.00 29.22 287 ALA A O 1
ATOM 2160 N N . ALA A 1 288 ? -23.374 46.623 5.615 1.00 28.80 288 ALA A N 1
ATOM 2161 C CA . ALA A 1 288 ? -22.672 47.410 6.645 1.00 28.80 288 ALA A CA 1
ATOM 2162 C C . ALA A 1 288 ? -21.219 46.924 6.774 1.00 28.80 288 ALA A C 1
ATOM 2164 O O . ALA A 1 288 ? -20.926 45.887 7.365 1.00 28.80 288 ALA A O 1
ATOM 2165 N N . ALA A 1 289 ? -20.308 47.688 6.183 1.00 26.48 289 ALA A N 1
ATOM 2166 C CA . ALA A 1 289 ? -18.875 47.462 6.220 1.00 26.48 289 ALA A CA 1
ATOM 2167 C C . ALA A 1 289 ? -18.244 47.970 7.536 1.00 26.48 289 ALA A C 1
ATOM 2169 O O . ALA A 1 289 ? -18.347 49.156 7.827 1.00 26.48 289 ALA A O 1
ATOM 2170 N N . ALA A 1 290 ? -17.527 47.058 8.214 1.00 26.38 290 ALA A N 1
ATOM 2171 C CA . ALA A 1 290 ? -16.311 47.228 9.042 1.00 26.38 290 ALA A CA 1
ATOM 2172 C C . ALA A 1 290 ? -16.346 48.126 10.314 1.00 26.38 290 ALA A C 1
ATOM 2174 O O . ALA A 1 290 ? -17.236 48.948 10.489 1.00 26.38 290 ALA A O 1
ATOM 2175 N N . PRO A 1 291 ? -15.291 48.103 11.160 1.00 44.38 291 PRO A N 1
ATOM 2176 C CA . PRO A 1 291 ? -14.719 46.979 11.924 1.00 44.38 291 PRO A CA 1
ATOM 2177 C C . PRO A 1 291 ? -14.637 47.313 13.438 1.00 44.38 291 PRO A C 1
ATOM 2179 O O . PRO A 1 291 ? -14.640 48.489 13.778 1.00 44.38 291 PRO A O 1
ATOM 2182 N N . SER A 1 292 ? -14.509 46.327 14.346 1.00 25.78 292 SER A N 1
ATOM 2183 C CA . SER A 1 292 ? -13.810 46.440 15.657 1.00 25.78 292 SER A CA 1
ATOM 2184 C C . SER A 1 292 ? -13.932 45.161 16.505 1.00 25.78 292 SER A C 1
ATOM 2186 O O . SER A 1 292 ? -15.027 44.744 16.854 1.00 25.78 292 SER A O 1
ATOM 2188 N N . THR A 1 293 ? -12.768 44.582 16.814 1.00 34.09 293 THR A N 1
ATOM 2189 C CA . THR A 1 293 ? -12.322 43.958 18.080 1.00 34.09 293 THR A CA 1
ATOM 2190 C C . THR A 1 293 ? -13.269 43.136 18.972 1.00 34.09 293 THR A C 1
ATOM 2192 O O . THR A 1 293 ? -14.308 43.596 19.429 1.00 34.09 293 THR A O 1
ATOM 2195 N N . THR A 1 294 ? -12.713 41.990 19.399 1.00 37.62 294 THR A N 1
ATOM 2196 C CA . THR A 1 294 ? -12.993 41.214 20.628 1.00 37.62 294 THR A CA 1
ATOM 2197 C C . THR A 1 294 ? -14.381 40.594 20.783 1.00 37.62 294 THR A C 1
ATOM 2199 O O . THR A 1 294 ? -15.305 41.263 21.220 1.00 37.62 294 THR A O 1
ATOM 2202 N N . ALA A 1 295 ? -14.479 39.274 20.581 1.00 31.19 295 ALA A N 1
ATOM 2203 C CA . ALA A 1 295 ? -15.292 38.382 21.418 1.00 31.19 295 ALA A CA 1
ATOM 2204 C C . ALA A 1 295 ? -15.033 36.907 21.071 1.00 31.19 295 ALA A C 1
ATOM 2206 O O . ALA A 1 295 ? -14.953 36.536 19.901 1.00 31.19 295 ALA A O 1
ATOM 2207 N N . SER A 1 296 ? -14.908 36.087 22.115 1.00 39.47 296 SER A N 1
ATOM 2208 C CA . SER A 1 296 ? -14.803 34.628 22.100 1.00 39.47 296 SER A CA 1
ATOM 2209 C C . SER A 1 296 ? -15.782 33.945 21.142 1.00 39.47 296 SER A C 1
ATOM 2211 O O . SER A 1 296 ? -16.959 34.299 21.077 1.00 39.47 296 SER A O 1
ATOM 2213 N N . ALA A 1 297 ? -15.303 32.907 20.453 1.00 32.84 297 ALA A N 1
ATOM 2214 C CA . ALA A 1 297 ? -16.151 32.014 19.672 1.00 32.84 297 ALA A CA 1
ATOM 2215 C C . ALA A 1 297 ? -17.142 31.259 20.586 1.00 32.84 297 ALA A C 1
ATOM 2217 O O . ALA A 1 297 ? -16.761 30.856 21.688 1.00 32.84 297 ALA A O 1
ATOM 2218 N N . PRO A 1 298 ? -18.398 31.041 20.151 1.00 40.97 298 PRO A N 1
ATOM 2219 C CA . PRO A 1 298 ? -19.386 30.326 20.944 1.00 40.97 298 PRO A CA 1
ATOM 2220 C C . PRO A 1 298 ? -19.081 28.825 20.937 1.00 40.97 298 PRO A C 1
ATOM 2222 O O . PRO A 1 298 ? -18.761 28.248 19.892 1.00 40.97 298 PRO A O 1
ATOM 2225 N N . GLU A 1 299 ? -19.212 28.193 22.104 1.00 44.44 299 GLU A N 1
ATOM 2226 C CA . GLU A 1 299 ? -19.177 26.741 22.262 1.00 44.44 299 GLU A CA 1
ATOM 2227 C C . GLU A 1 299 ? -20.213 26.095 21.335 1.00 44.44 299 GLU A C 1
ATOM 2229 O O . GLU A 1 299 ? -21.423 26.173 21.555 1.00 44.44 299 GLU A O 1
ATOM 2234 N N . ARG A 1 300 ? -19.731 25.445 20.270 1.00 37.34 300 ARG A N 1
ATOM 2235 C CA . ARG A 1 300 ? -20.554 24.544 19.467 1.00 37.34 300 ARG A CA 1
ATOM 2236 C C . ARG A 1 300 ? -20.662 23.214 20.193 1.00 37.34 300 ARG A C 1
ATOM 2238 O O . ARG A 1 300 ? -19.670 22.596 20.577 1.00 37.34 300 ARG A O 1
ATOM 2245 N N . THR A 1 301 ? -21.905 22.800 20.371 1.00 41.22 301 THR A N 1
ATOM 2246 C CA . THR A 1 301 ? -22.313 21.516 20.920 1.00 41.22 301 THR A CA 1
ATOM 2247 C C . THR A 1 301 ? -21.607 20.360 20.207 1.00 41.22 301 THR A C 1
ATOM 2249 O O . THR A 1 301 ? -21.460 20.327 18.986 1.00 41.22 301 THR A O 1
ATOM 2252 N N . LYS A 1 302 ? -21.118 19.425 21.026 1.00 50.62 302 LYS A N 1
ATOM 2253 C CA . LYS A 1 302 ? -20.203 18.336 20.677 1.00 50.62 302 LYS A CA 1
ATOM 2254 C C . LYS A 1 302 ? -20.832 17.341 19.693 1.00 50.62 302 LYS A C 1
ATOM 2256 O O . LYS A 1 302 ? -21.419 16.345 20.105 1.00 50.62 302 LYS A O 1
ATOM 2261 N N . SER A 1 303 ? -20.630 17.550 18.395 1.00 47.47 303 SER A N 1
ATOM 2262 C CA . SER A 1 303 ? -20.486 16.434 17.456 1.00 47.47 303 SER A CA 1
ATOM 2263 C C . SER A 1 303 ? -19.086 15.854 17.648 1.00 47.47 303 SER A C 1
ATOM 2265 O O . SER A 1 303 ? -18.118 16.604 17.564 1.00 47.47 303 SER A O 1
ATOM 2267 N N . GLY A 1 304 ? -18.956 14.550 17.900 1.00 49.38 304 GLY A N 1
ATOM 2268 C CA . GLY A 1 304 ? -17.676 13.857 18.131 1.00 49.38 304 GLY A CA 1
ATOM 2269 C C . GLY A 1 304 ? -16.725 13.782 16.924 1.00 49.38 304 GLY A C 1
ATOM 2270 O O . GLY A 1 304 ? -15.955 12.833 16.822 1.00 49.38 304 GLY A O 1
ATOM 2271 N N . GLY A 1 305 ? -16.804 14.735 15.996 1.00 49.66 305 GLY A N 1
ATOM 2272 C CA . GLY A 1 305 ? -15.774 14.972 14.995 1.00 49.66 305 GLY A CA 1
ATOM 2273 C C . GLY A 1 305 ? -14.702 15.892 15.566 1.00 49.66 305 GLY A C 1
ATOM 2274 O O . GLY A 1 305 ? -15.001 16.786 16.359 1.00 49.66 305 GLY A O 1
ATOM 2275 N N . THR A 1 306 ? -13.453 15.682 15.157 1.00 58.00 306 THR A N 1
ATOM 2276 C CA . THR A 1 306 ? -12.393 16.664 15.390 1.00 58.00 306 THR A CA 1
ATOM 2277 C C . THR A 1 306 ? -12.857 17.998 14.793 1.00 58.00 306 THR A C 1
ATOM 2279 O O . THR A 1 306 ? -13.214 18.018 13.610 1.00 58.00 306 THR A O 1
ATOM 2282 N N . PRO A 1 307 ? -12.937 19.086 15.582 1.00 78.19 307 PRO A N 1
ATOM 2283 C CA . PRO A 1 307 ? -13.381 20.372 15.064 1.00 78.19 307 PRO A CA 1
ATOM 2284 C C . PRO A 1 307 ? -12.463 20.822 13.917 1.00 78.19 307 PRO A C 1
ATOM 2286 O O . PRO A 1 307 ? -11.273 20.490 13.928 1.00 78.19 307 PRO A O 1
ATOM 2289 N N . PRO A 1 308 ? -12.991 21.552 12.916 1.00 78.50 308 PRO A N 1
ATOM 2290 C CA . PRO A 1 308 ? -12.163 22.089 11.847 1.00 78.50 308 PRO A CA 1
ATOM 2291 C C . PRO A 1 308 ? -11.086 22.983 12.461 1.00 78.50 308 PRO A C 1
ATOM 2293 O O . PRO A 1 308 ? -11.389 23.884 13.246 1.00 78.50 308 PRO A O 1
ATOM 2296 N N . ARG A 1 309 ? -9.829 22.703 12.120 1.00 81.88 309 ARG A N 1
ATOM 2297 C CA . ARG A 1 309 ? -8.690 23.477 12.609 1.00 81.88 309 ARG A CA 1
ATOM 2298 C C . ARG A 1 309 ? -8.609 24.807 11.863 1.00 81.88 309 ARG A C 1
ATOM 2300 O O . ARG A 1 309 ? -8.915 24.852 10.667 1.00 81.88 309 ARG A O 1
ATOM 2307 N N . PRO A 1 310 ? -8.224 25.899 12.539 1.00 83.81 310 PRO A N 1
ATOM 2308 C CA . PRO A 1 310 ? -7.989 27.165 11.868 1.00 83.81 310 PRO A CA 1
ATOM 2309 C C . PRO A 1 310 ? -6.841 27.019 10.861 1.00 83.81 310 PRO A C 1
ATOM 2311 O O . PRO A 1 310 ? -5.866 26.312 11.110 1.00 83.81 310 PRO A O 1
ATOM 2314 N N . LEU A 1 311 ? -6.936 27.729 9.731 1.00 79.00 311 LEU A N 1
ATOM 2315 C CA . LEU A 1 311 ? -5.900 27.708 8.690 1.00 79.00 311 LEU A CA 1
ATOM 2316 C C . LEU A 1 311 ? -4.519 28.076 9.245 1.00 79.00 311 LEU A C 1
ATOM 2318 O O . LEU A 1 311 ? -3.524 27.550 8.769 1.00 79.00 311 LEU A O 1
ATOM 2322 N N . SER A 1 312 ? -4.458 28.937 10.263 1.00 81.44 312 SER A N 1
ATOM 2323 C CA . SER A 1 312 ? -3.208 29.305 10.927 1.00 81.44 312 SER A CA 1
ATOM 2324 C C . SER A 1 312 ? -2.479 28.103 11.522 1.00 81.44 312 SER A C 1
ATOM 2326 O O . SER A 1 312 ? -1.274 28.029 11.359 1.00 81.44 312 SER A O 1
ATOM 2328 N N . GLU A 1 313 ? -3.190 27.155 12.144 1.00 74.62 313 GLU A N 1
ATOM 2329 C CA . GLU A 1 313 ? -2.575 25.937 12.696 1.00 74.62 313 GLU A CA 1
ATOM 2330 C C . GLU A 1 313 ? -2.064 25.009 11.588 1.00 74.62 313 GLU A C 1
ATOM 2332 O O . GLU A 1 313 ? -0.982 24.444 11.705 1.00 74.62 313 GLU A O 1
ATOM 2337 N N . LEU A 1 314 ? -2.807 24.874 10.483 1.00 71.50 314 LEU A N 1
ATOM 2338 C CA . LEU A 1 314 ? -2.346 24.102 9.320 1.00 71.50 314 LEU A CA 1
ATOM 2339 C C . LEU A 1 314 ? -1.137 24.765 8.642 1.00 71.50 314 LEU A C 1
ATOM 2341 O O . LEU A 1 314 ? -0.241 24.082 8.158 1.00 71.50 314 LEU A O 1
ATOM 2345 N N . ALA A 1 315 ? -1.102 26.098 8.627 1.00 71.25 315 ALA A N 1
ATOM 2346 C CA . ALA A 1 315 ? -0.032 26.893 8.038 1.00 71.25 315 ALA A CA 1
ATOM 2347 C C . ALA A 1 315 ? 1.219 27.006 8.930 1.00 71.25 315 ALA A C 1
ATOM 2349 O O . ALA A 1 315 ? 2.239 27.503 8.454 1.00 71.25 315 ALA A O 1
ATOM 2350 N N . THR A 1 316 ? 1.167 26.572 10.193 1.00 72.44 316 THR A N 1
ATOM 2351 C CA . THR A 1 316 ? 2.325 26.570 11.103 1.00 72.44 316 THR A CA 1
ATOM 2352 C C . THR A 1 316 ? 2.801 25.168 11.448 1.00 72.44 316 THR A C 1
ATOM 2354 O O . THR A 1 316 ? 3.986 24.893 11.297 1.00 72.44 316 THR A O 1
ATOM 2357 N N . ASP A 1 317 ? 1.905 24.279 11.879 1.00 64.56 317 ASP A N 1
ATOM 2358 C CA . ASP A 1 317 ? 2.290 23.014 12.524 1.00 64.56 317 ASP A CA 1
ATOM 2359 C C . ASP A 1 317 ? 2.524 21.884 11.513 1.00 64.56 317 ASP A C 1
ATOM 2361 O O . ASP A 1 317 ? 3.253 20.931 11.782 1.00 64.56 317 ASP A O 1
ATOM 2365 N N . GLU A 1 318 ? 1.885 21.980 10.346 1.00 70.25 318 GLU A N 1
ATOM 2366 C CA . GLU A 1 318 ? 1.957 20.983 9.271 1.00 70.25 318 GLU A CA 1
ATOM 2367 C C . GLU A 1 318 ? 2.629 21.531 8.008 1.00 70.25 318 GLU A C 1
ATOM 2369 O O . GLU A 1 318 ? 2.726 20.828 6.997 1.00 70.25 318 GLU A O 1
ATOM 2374 N N . LEU A 1 319 ? 3.108 22.777 8.063 1.00 79.81 319 LEU A N 1
ATOM 2375 C CA . LEU A 1 319 ? 3.819 23.400 6.962 1.00 79.81 319 LEU A CA 1
ATOM 2376 C C . LEU A 1 319 ? 5.202 22.763 6.824 1.00 79.81 319 LEU A C 1
ATOM 2378 O O . LEU A 1 319 ? 6.085 22.954 7.656 1.00 79.81 319 LEU A O 1
ATOM 2382 N N . VAL A 1 320 ? 5.390 22.028 5.734 1.00 83.69 320 VAL A N 1
ATOM 2383 C CA . VAL A 1 320 ? 6.696 21.501 5.342 1.00 83.69 320 VAL A CA 1
ATOM 2384 C C . VAL A 1 320 ? 7.457 22.609 4.625 1.00 83.69 320 VAL A C 1
ATOM 2386 O O . VAL A 1 320 ? 6.957 23.153 3.641 1.00 83.69 320 VAL A O 1
ATOM 2389 N N . ARG A 1 321 ? 8.657 22.930 5.113 1.00 84.75 321 ARG A N 1
ATOM 2390 C CA . ARG A 1 321 ? 9.562 23.923 4.523 1.00 84.75 321 ARG A CA 1
ATOM 2391 C C . ARG A 1 321 ? 10.856 23.236 4.103 1.00 84.75 321 ARG A C 1
ATOM 2393 O O . ARG A 1 321 ? 11.756 23.072 4.926 1.00 84.75 321 ARG A O 1
ATOM 2400 N N . PRO A 1 322 ? 10.933 22.756 2.854 1.00 86.06 322 PRO A N 1
ATOM 2401 C CA . PRO A 1 322 ? 12.079 21.989 2.385 1.00 86.06 322 PRO A CA 1
ATOM 2402 C C . PRO A 1 322 ? 13.407 22.746 2.503 1.00 86.06 322 PRO A C 1
ATOM 2404 O O . PRO A 1 322 ? 14.442 22.121 2.700 1.00 86.06 322 PRO A O 1
ATOM 2407 N N . GLU A 1 323 ? 13.374 24.076 2.443 1.00 83.88 323 GLU A N 1
ATOM 2408 C CA . GLU A 1 323 ? 14.538 24.957 2.557 1.00 83.88 323 GLU A CA 1
ATOM 2409 C C . GLU A 1 323 ? 15.062 25.207 3.986 1.00 83.88 323 GLU A C 1
ATOM 2411 O O . GLU A 1 323 ? 16.208 25.619 4.127 1.00 83.88 323 GLU A O 1
ATOM 2416 N N . ASP A 1 324 ? 14.278 24.956 5.042 1.00 81.94 324 ASP A N 1
ATOM 2417 C CA . ASP A 1 324 ? 14.594 25.424 6.409 1.00 81.94 324 ASP A CA 1
ATOM 2418 C C . ASP A 1 324 ? 15.566 24.507 7.197 1.00 81.94 324 ASP A C 1
ATOM 2420 O O . ASP A 1 324 ? 15.828 24.764 8.372 1.00 81.94 324 ASP A O 1
ATOM 2424 N N . GLY A 1 325 ? 16.100 23.436 6.596 1.00 81.25 325 GLY A N 1
ATOM 2425 C CA . GLY A 1 325 ? 16.926 22.443 7.299 1.00 81.25 325 GLY A CA 1
ATOM 2426 C C . GLY A 1 325 ? 18.174 22.012 6.533 1.00 81.25 325 GLY A C 1
ATOM 2427 O O . GLY A 1 325 ? 18.240 22.143 5.314 1.00 81.25 325 GLY A O 1
ATOM 2428 N N . ASP A 1 326 ? 19.137 21.454 7.268 1.00 84.12 326 ASP A N 1
ATOM 2429 C CA . ASP A 1 326 ? 20.473 21.117 6.749 1.00 84.12 326 ASP A CA 1
ATOM 2430 C C . ASP A 1 326 ? 20.689 19.608 6.549 1.00 84.12 326 ASP A C 1
ATOM 2432 O O . ASP A 1 326 ? 21.631 19.189 5.880 1.00 84.12 326 ASP A O 1
ATOM 2436 N N . GLU A 1 327 ? 19.812 18.774 7.114 1.00 90.62 327 GLU A N 1
ATOM 2437 C CA . GLU A 1 327 ? 19.933 17.319 7.021 1.00 90.62 327 GLU A CA 1
ATOM 2438 C C . GLU A 1 327 ? 19.450 16.806 5.653 1.00 90.62 327 GLU A C 1
ATOM 2440 O O . GLU A 1 327 ? 18.411 17.267 5.153 1.00 90.62 327 GLU A O 1
ATOM 2445 N N . PRO A 1 328 ? 20.132 15.806 5.057 1.00 91.12 328 PRO A N 1
ATOM 2446 C CA . PRO A 1 328 ? 19.768 15.255 3.750 1.00 91.12 328 PRO A CA 1
ATOM 2447 C C . PRO A 1 328 ? 18.380 14.608 3.762 1.00 91.12 328 PRO A C 1
ATOM 2449 O O . PRO A 1 328 ? 17.678 14.628 2.750 1.00 91.12 328 PRO A O 1
ATOM 2452 N N . PHE A 1 329 ? 17.960 14.067 4.911 1.00 96.31 329 PHE A N 1
ATOM 2453 C CA . PHE A 1 329 ? 16.642 13.474 5.109 1.00 96.31 329 PHE A CA 1
ATOM 2454 C C . PHE A 1 329 ? 16.005 13.970 6.400 1.00 96.31 329 PHE A C 1
ATOM 2456 O O . PHE A 1 329 ? 16.545 13.769 7.486 1.00 96.31 329 PHE A O 1
ATOM 2463 N N . GLU A 1 330 ? 14.805 14.530 6.295 1.00 94.50 330 GLU A N 1
ATOM 2464 C CA . GLU A 1 330 ? 14.056 15.027 7.445 1.00 94.50 330 GLU A CA 1
ATOM 2465 C C . GLU A 1 330 ? 12.604 14.559 7.377 1.00 94.50 330 GLU A C 1
ATOM 2467 O O . GLU A 1 330 ? 11.959 14.643 6.334 1.00 94.50 330 GLU A O 1
ATOM 2472 N N . ILE A 1 331 ? 12.081 14.043 8.490 1.00 93.06 331 ILE A N 1
ATOM 2473 C CA . ILE A 1 331 ? 10.678 13.633 8.588 1.00 93.06 331 ILE A CA 1
ATOM 2474 C C . ILE A 1 331 ? 9.924 14.736 9.322 1.00 93.06 331 ILE A C 1
ATOM 2476 O O . ILE A 1 331 ? 10.105 14.929 10.524 1.00 93.06 331 ILE A O 1
ATOM 2480 N N . ALA A 1 332 ? 9.068 15.444 8.593 1.00 90.19 332 ALA A N 1
ATOM 2481 C CA . ALA A 1 332 ? 8.215 16.487 9.134 1.00 90.19 332 ALA A CA 1
ATOM 2482 C C . ALA A 1 332 ? 7.187 15.911 10.136 1.00 90.19 332 ALA A C 1
ATOM 2484 O O . ALA A 1 332 ? 6.867 14.719 10.082 1.00 90.19 332 ALA A O 1
ATOM 2485 N N . PRO A 1 333 ? 6.596 16.737 11.025 1.00 84.69 333 PRO A N 1
ATOM 2486 C CA . PRO A 1 333 ? 5.625 16.277 12.027 1.00 84.69 333 PRO A CA 1
ATOM 2487 C C . PRO A 1 333 ? 4.402 15.543 11.455 1.00 84.69 333 PRO A C 1
ATOM 2489 O O . PRO A 1 333 ? 3.842 14.660 12.102 1.00 84.69 333 PRO A O 1
ATOM 2492 N N . ASN A 1 334 ? 4.005 15.874 10.225 1.00 85.25 334 ASN A N 1
ATOM 2493 C CA . ASN A 1 334 ? 2.920 15.211 9.494 1.00 85.25 334 ASN A CA 1
ATOM 2494 C C . ASN A 1 334 ? 3.347 13.883 8.824 1.00 85.25 334 ASN A C 1
ATOM 2496 O O . ASN A 1 334 ? 2.552 13.256 8.124 1.00 85.25 334 ASN A O 1
ATOM 2500 N N . GLY A 1 335 ? 4.596 13.454 9.023 1.00 90.56 335 GLY A N 1
ATOM 2501 C CA . GLY A 1 335 ? 5.182 12.239 8.465 1.00 90.56 335 GLY A CA 1
ATOM 2502 C C . GLY A 1 335 ? 5.735 12.384 7.046 1.00 90.56 335 GLY A C 1
ATOM 2503 O O . GLY A 1 335 ? 6.264 11.402 6.523 1.00 90.56 335 GLY A O 1
ATOM 2504 N N . ALA A 1 336 ? 5.625 13.557 6.412 1.00 93.75 336 ALA A N 1
ATOM 2505 C CA . ALA A 1 336 ? 6.236 13.802 5.110 1.00 93.75 336 ALA A CA 1
ATOM 2506 C C . ALA A 1 336 ? 7.763 13.744 5.214 1.00 93.75 336 ALA A C 1
ATOM 2508 O O . ALA A 1 336 ? 8.353 14.268 6.154 1.00 93.75 336 ALA A O 1
ATOM 2509 N N . LEU A 1 337 ? 8.398 13.113 4.235 1.00 96.69 337 LEU A N 1
ATOM 2510 C CA . LEU A 1 337 ? 9.843 13.064 4.111 1.00 96.69 337 LEU A CA 1
ATOM 2511 C C . LEU A 1 337 ? 10.309 14.187 3.187 1.00 96.69 337 LEU A C 1
ATOM 2513 O O . LEU A 1 337 ? 9.921 14.230 2.021 1.00 96.69 337 LEU A O 1
ATOM 2517 N N . VAL A 1 338 ? 11.183 15.045 3.692 1.00 97.00 338 VAL A N 1
ATOM 2518 C CA . VAL A 1 338 ? 11.970 15.990 2.905 1.00 97.00 338 VAL A CA 1
ATOM 2519 C C . VAL A 1 338 ? 13.303 15.330 2.570 1.00 97.00 338 VAL A C 1
ATOM 2521 O O . VAL A 1 338 ? 14.010 14.863 3.461 1.00 97.00 338 VAL A O 1
ATOM 2524 N N . ILE A 1 339 ? 13.632 15.281 1.282 1.00 97.50 339 ILE A N 1
ATOM 2525 C CA . ILE A 1 339 ? 14.915 14.821 0.753 1.00 97.50 339 ILE A CA 1
ATOM 2526 C C . ILE A 1 339 ? 15.619 16.031 0.161 1.00 97.50 339 ILE A C 1
ATOM 2528 O O . ILE A 1 339 ? 15.121 16.607 -0.806 1.00 97.50 339 ILE A O 1
ATOM 2532 N N . ARG A 1 340 ? 16.771 16.403 0.707 1.00 95.69 340 ARG A N 1
ATOM 2533 C CA . ARG A 1 340 ? 17.594 17.498 0.190 1.00 95.69 340 ARG A CA 1
ATOM 2534 C C . ARG A 1 340 ? 18.694 16.929 -0.689 1.00 95.69 340 ARG A C 1
ATOM 2536 O O . ARG A 1 340 ? 19.330 15.934 -0.347 1.00 95.69 340 ARG A O 1
ATOM 2543 N N . VAL A 1 341 ? 18.885 17.543 -1.848 1.00 95.75 341 VAL A N 1
ATOM 2544 C CA . VAL A 1 341 ? 19.872 17.130 -2.843 1.00 95.75 341 VAL A CA 1
ATOM 2545 C C . VAL A 1 341 ? 20.865 18.267 -2.995 1.00 95.75 341 VAL A C 1
ATOM 2547 O O . VAL A 1 341 ? 20.499 19.335 -3.473 1.00 95.75 341 VAL A O 1
ATOM 2550 N N . SER A 1 342 ? 22.101 18.048 -2.555 1.00 88.75 342 SER A N 1
ATOM 2551 C CA . SER A 1 342 ? 23.200 19.014 -2.725 1.00 88.75 342 SER A CA 1
ATOM 2552 C C . SER A 1 342 ? 24.183 18.608 -3.824 1.00 88.75 342 SER A C 1
ATOM 2554 O O . SER A 1 342 ? 24.848 19.454 -4.402 1.00 88.75 342 SER A O 1
ATOM 2556 N N . ASP A 1 343 ? 24.297 17.309 -4.102 1.00 89.12 343 ASP A N 1
ATOM 2557 C CA . ASP A 1 343 ? 25.095 16.777 -5.213 1.00 89.12 343 ASP A CA 1
ATOM 2558 C C . ASP A 1 343 ? 24.391 15.555 -5.792 1.00 89.12 343 ASP A C 1
ATOM 2560 O O . ASP A 1 343 ? 23.918 15.571 -6.930 1.00 89.12 343 ASP A O 1
ATOM 2564 N N . ARG A 1 344 ? 24.256 14.498 -4.980 1.00 94.81 344 ARG A N 1
ATOM 2565 C CA . ARG A 1 344 ? 23.603 13.262 -5.400 1.00 94.81 344 ARG A CA 1
ATOM 2566 C C . ARG A 1 344 ? 22.981 12.490 -4.247 1.00 94.81 344 ARG A C 1
ATOM 2568 O O . ARG A 1 344 ? 23.636 12.193 -3.251 1.00 94.81 344 ARG A O 1
ATOM 2575 N N . VAL A 1 345 ? 21.744 12.056 -4.449 1.00 97.06 345 VAL A N 1
ATOM 2576 C CA . VAL A 1 345 ? 21.045 11.108 -3.576 1.00 97.06 345 VAL A CA 1
ATOM 2577 C C . VAL A 1 345 ? 20.453 9.990 -4.413 1.00 97.06 345 VAL A C 1
ATOM 2579 O O . VAL A 1 345 ? 20.162 10.170 -5.595 1.00 97.06 345 VAL A O 1
ATOM 2582 N N . LEU A 1 346 ? 20.253 8.825 -3.812 1.00 97.50 346 LEU A N 1
ATOM 2583 C CA . LEU A 1 346 ? 19.464 7.778 -4.434 1.00 97.50 346 LEU A CA 1
ATOM 2584 C C . LEU A 1 346 ? 18.106 7.737 -3.750 1.00 97.50 346 LEU A C 1
ATOM 2586 O O . LEU A 1 346 ? 18.045 7.655 -2.531 1.00 97.50 346 LEU A O 1
ATOM 2590 N N . THR A 1 347 ? 17.017 7.818 -4.509 1.00 97.56 347 THR A N 1
ATOM 2591 C CA . THR A 1 347 ? 15.664 7.794 -3.947 1.00 97.56 347 THR A CA 1
ATOM 2592 C C . THR A 1 347 ? 14.652 7.187 -4.900 1.00 97.56 347 THR A C 1
ATOM 2594 O O . THR A 1 347 ? 14.775 7.272 -6.123 1.00 97.56 347 THR A O 1
ATOM 2597 N N . ARG A 1 348 ? 13.617 6.566 -4.343 1.00 96.19 348 ARG A N 1
ATOM 2598 C CA . ARG A 1 348 ? 12.426 6.188 -5.092 1.00 96.19 348 ARG A CA 1
ATOM 2599 C C . ARG A 1 348 ? 11.567 7.433 -5.309 1.00 96.19 348 ARG A C 1
ATOM 2601 O O . ARG A 1 348 ? 11.522 8.329 -4.468 1.00 96.19 348 ARG A O 1
ATOM 2608 N N . LEU A 1 349 ? 10.904 7.493 -6.460 1.00 94.88 349 LEU A N 1
ATOM 2609 C CA . LEU A 1 349 ? 10.040 8.624 -6.821 1.00 94.88 349 LEU A CA 1
ATOM 2610 C C . LEU A 1 349 ? 8.565 8.366 -6.493 1.00 94.88 349 LEU A C 1
ATOM 2612 O O . LEU A 1 349 ? 7.742 9.274 -6.567 1.00 94.88 349 LEU A O 1
ATOM 2616 N N . ASP A 1 350 ? 8.204 7.138 -6.123 1.00 91.62 350 ASP A N 1
ATOM 2617 C CA . ASP A 1 350 ? 6.822 6.811 -5.810 1.00 91.62 350 ASP A CA 1
ATOM 2618 C C . ASP A 1 350 ? 6.410 7.365 -4.439 1.00 91.62 350 ASP A C 1
ATOM 2620 O O . ASP A 1 350 ? 7.002 7.051 -3.408 1.00 91.62 350 ASP A O 1
ATOM 2624 N N . GLY A 1 351 ? 5.385 8.219 -4.443 1.00 89.88 351 GLY A N 1
ATOM 2625 C CA . GLY A 1 351 ? 4.966 8.991 -3.271 1.00 89.88 351 GLY A CA 1
ATOM 2626 C C . GLY A 1 351 ? 5.643 10.359 -3.148 1.00 89.88 351 GLY A C 1
ATOM 2627 O O . GLY A 1 351 ? 5.326 11.088 -2.212 1.00 89.88 351 GLY A O 1
ATOM 2628 N N . VAL A 1 352 ? 6.531 10.742 -4.076 1.00 95.31 352 VAL A N 1
ATOM 2629 C CA . VAL A 1 352 ? 7.023 12.125 -4.189 1.00 95.31 352 VAL A CA 1
ATOM 2630 C C . VAL A 1 352 ? 5.930 13.001 -4.804 1.00 95.31 352 VAL A C 1
ATOM 2632 O O . VAL A 1 352 ? 5.415 12.699 -5.878 1.00 95.31 352 VAL A O 1
ATOM 2635 N N . HIS A 1 353 ? 5.577 14.089 -4.120 1.00 92.69 353 HIS A N 1
ATOM 2636 C CA . HIS A 1 353 ? 4.536 15.029 -4.553 1.00 92.69 353 HIS A CA 1
ATOM 2637 C C . HIS A 1 353 ? 5.081 16.395 -4.960 1.00 92.69 353 HIS A C 1
ATOM 2639 O O . HIS A 1 353 ? 4.448 17.086 -5.755 1.00 92.69 353 HIS A O 1
ATOM 2645 N N . VAL A 1 354 ? 6.231 16.794 -4.414 1.00 94.44 354 VAL A N 1
ATOM 2646 C CA . VAL A 1 354 ? 6.852 18.092 -4.693 1.00 94.44 354 VAL A CA 1
ATOM 2647 C C . VAL A 1 354 ? 8.324 17.878 -5.000 1.00 94.44 354 VAL A C 1
ATOM 2649 O O . VAL A 1 354 ? 8.994 17.101 -4.324 1.00 94.44 354 VAL A O 1
ATOM 2652 N N . THR A 1 355 ? 8.822 18.590 -6.004 1.00 95.56 355 THR A N 1
ATOM 2653 C CA . THR A 1 355 ? 10.244 18.705 -6.329 1.00 95.56 355 THR A CA 1
ATOM 2654 C C . THR A 1 355 ? 10.564 20.172 -6.571 1.00 95.56 355 THR A C 1
ATOM 2656 O O . THR A 1 355 ? 9.763 20.872 -7.193 1.00 95.56 355 THR A O 1
ATOM 2659 N N . GLY A 1 356 ? 11.722 20.636 -6.121 1.00 93.19 356 GLY A N 1
ATOM 2660 C CA . GLY A 1 356 ? 12.198 21.995 -6.369 1.00 93.19 356 GLY A CA 1
ATOM 2661 C C . GLY A 1 356 ? 13.700 22.012 -6.618 1.00 93.19 356 GLY A C 1
ATOM 2662 O O . GLY A 1 356 ? 14.402 21.119 -6.153 1.00 93.19 356 GLY A O 1
ATOM 2663 N N . GLY A 1 357 ? 14.181 23.027 -7.337 1.00 94.31 357 GLY A N 1
ATOM 2664 C CA . GLY A 1 357 ? 15.592 23.168 -7.713 1.00 94.31 357 GLY A CA 1
ATOM 2665 C C . GLY A 1 357 ? 15.920 22.640 -9.112 1.00 94.31 357 GLY A C 1
ATOM 2666 O O . GLY A 1 357 ? 15.021 22.354 -9.906 1.00 94.31 357 GLY A O 1
ATOM 2667 N N . ASP A 1 358 ? 17.215 22.554 -9.409 1.00 95.50 358 ASP A N 1
ATOM 2668 C CA . ASP A 1 358 ? 17.758 22.053 -10.673 1.00 95.50 358 ASP A CA 1
ATOM 2669 C C . ASP A 1 358 ? 18.206 20.600 -10.481 1.00 95.50 358 ASP A C 1
ATOM 2671 O O . ASP A 1 358 ? 19.298 20.326 -9.981 1.00 95.50 358 ASP A O 1
ATOM 2675 N N . LEU A 1 359 ? 17.304 19.666 -10.797 1.00 96.81 359 LEU A N 1
ATOM 2676 C CA . LEU A 1 359 ? 17.469 18.239 -10.531 1.00 96.81 359 LEU A CA 1
ATOM 2677 C C . LEU A 1 359 ? 17.431 17.415 -11.821 1.00 96.81 359 LEU A C 1
ATOM 2679 O O . LEU A 1 359 ? 16.585 17.599 -12.696 1.00 96.81 359 LEU A O 1
ATOM 2683 N N . SER A 1 360 ? 18.320 16.431 -11.881 1.00 96.44 360 SER A N 1
ATOM 2684 C CA . SER A 1 360 ? 18.428 15.423 -12.935 1.00 96.44 360 SER A CA 1
ATOM 2685 C C . SER A 1 360 ? 18.169 14.032 -12.360 1.00 96.44 360 SER A C 1
ATOM 2687 O O . SER A 1 360 ? 18.485 13.771 -11.201 1.00 96.44 360 SER A O 1
ATOM 2689 N N . TYR A 1 361 ? 17.582 13.140 -13.161 1.00 97.12 361 TYR A N 1
ATOM 2690 C CA . TYR A 1 361 ? 17.100 11.835 -12.703 1.00 97.12 361 TYR A CA 1
ATOM 2691 C C . TYR A 1 361 ? 17.592 10.723 -13.622 1.00 97.12 361 TYR A C 1
ATOM 2693 O O . TYR A 1 361 ? 17.302 10.724 -14.818 1.00 97.12 361 TYR A O 1
ATOM 2701 N N . GLU A 1 362 ? 18.258 9.727 -13.049 1.00 96.25 362 GLU A N 1
ATOM 2702 C CA . GLU A 1 362 ? 18.700 8.528 -13.760 1.00 96.25 362 GLU A CA 1
ATOM 2703 C C . GLU A 1 362 ? 18.277 7.275 -12.998 1.00 96.25 362 GLU A C 1
ATOM 2705 O O . GLU A 1 362 ? 18.371 7.224 -11.775 1.00 96.25 362 GLU A O 1
ATOM 2710 N N . VAL A 1 363 ? 17.817 6.235 -13.696 1.00 94.50 363 VAL A N 1
ATOM 2711 C CA . VAL A 1 363 ? 17.472 4.967 -13.034 1.00 94.50 363 VAL A CA 1
ATOM 2712 C C . VAL A 1 363 ? 18.742 4.329 -12.474 1.00 94.50 363 VAL A C 1
ATOM 2714 O O . VAL A 1 363 ? 19.703 4.094 -13.205 1.00 94.50 363 VAL A O 1
ATOM 2717 N N . ALA A 1 364 ? 18.734 4.022 -11.179 1.00 93.12 364 ALA A N 1
ATOM 2718 C CA . ALA A 1 364 ? 19.856 3.379 -10.520 1.00 93.12 364 ALA A CA 1
ATOM 2719 C C . ALA A 1 364 ? 19.918 1.889 -10.889 1.00 93.12 364 ALA A C 1
ATOM 2721 O O . ALA A 1 364 ? 18.934 1.150 -10.789 1.00 93.12 364 ALA A O 1
ATOM 2722 N N . MET A 1 365 ? 21.108 1.442 -11.280 1.00 93.25 365 MET A N 1
ATOM 2723 C CA . MET A 1 365 ? 21.404 0.030 -11.513 1.00 93.25 365 MET A CA 1
ATOM 2724 C C . MET A 1 365 ? 21.985 -0.604 -10.254 1.00 93.25 365 MET A C 1
ATOM 2726 O O . MET A 1 365 ? 22.728 0.049 -9.517 1.00 93.25 365 MET A O 1
ATOM 2730 N N . ARG A 1 366 ? 21.692 -1.886 -10.023 1.00 92.31 366 ARG A N 1
ATOM 2731 C CA . ARG A 1 366 ? 22.254 -2.672 -8.919 1.00 92.31 366 ARG A CA 1
ATOM 2732 C C . ARG A 1 366 ? 23.769 -2.710 -9.018 1.00 92.31 366 ARG A C 1
ATOM 2734 O O . ARG A 1 366 ? 24.345 -2.629 -10.107 1.00 92.31 366 ARG A O 1
ATOM 2741 N N . ARG A 1 367 ? 24.419 -2.865 -7.869 1.00 91.12 367 ARG A N 1
ATOM 2742 C CA . ARG A 1 367 ? 25.876 -2.951 -7.769 1.00 91.12 367 ARG A CA 1
ATOM 2743 C C . ARG A 1 367 ? 26.283 -4.312 -7.246 1.00 91.12 367 ARG A C 1
ATOM 2745 O O . ARG A 1 367 ? 25.651 -4.833 -6.336 1.00 91.12 367 ARG A O 1
ATOM 2752 N N . SER A 1 368 ? 27.328 -4.884 -7.824 1.00 86.88 368 SER A N 1
ATOM 2753 C CA . SER A 1 368 ? 27.912 -6.133 -7.353 1.00 86.88 368 SER A CA 1
ATOM 2754 C C . SER A 1 368 ? 29.424 -6.079 -7.500 1.00 86.88 368 SER A C 1
ATOM 2756 O O . SER A 1 368 ? 29.954 -5.818 -8.582 1.00 86.88 368 SER A O 1
ATOM 2758 N N . ARG A 1 369 ? 30.128 -6.368 -6.402 1.00 83.88 369 ARG A N 1
ATOM 2759 C CA . ARG A 1 369 ? 31.595 -6.369 -6.320 1.00 83.88 369 ARG A CA 1
ATOM 2760 C C . ARG A 1 369 ? 32.185 -5.030 -6.776 1.00 83.88 369 ARG A C 1
ATOM 2762 O O . ARG A 1 369 ? 33.156 -5.008 -7.529 1.00 83.88 369 ARG A O 1
ATOM 2769 N N . GLY A 1 370 ? 31.576 -3.922 -6.362 1.00 80.88 370 GLY A N 1
ATOM 2770 C CA . GLY A 1 370 ? 32.029 -2.561 -6.650 1.00 80.88 370 GLY A CA 1
ATOM 2771 C C . GLY A 1 370 ? 31.640 -2.010 -8.024 1.00 80.88 370 GLY A C 1
ATOM 2772 O O . GLY A 1 370 ? 31.908 -0.838 -8.289 1.00 80.88 370 GLY A O 1
ATOM 2773 N N . HIS A 1 371 ? 30.990 -2.805 -8.876 1.00 82.88 371 HIS A N 1
ATOM 2774 C CA . HIS A 1 371 ? 30.644 -2.427 -10.247 1.00 82.88 371 HIS A CA 1
ATOM 2775 C C . HIS A 1 371 ? 29.130 -2.331 -10.422 1.00 82.88 371 HIS A C 1
ATOM 2777 O O . HIS A 1 371 ? 28.384 -3.083 -9.796 1.00 82.88 371 HIS A O 1
ATOM 2783 N N . GLN A 1 372 ? 28.678 -1.413 -11.279 1.00 87.06 372 GLN A N 1
ATOM 2784 C CA . GLN A 1 372 ? 27.288 -1.399 -11.728 1.00 87.06 372 GLN A CA 1
ATOM 2785 C C . GLN A 1 372 ? 27.010 -2.627 -12.596 1.00 87.06 372 GLN A C 1
ATOM 2787 O O . GLN A 1 372 ? 27.860 -3.075 -13.364 1.00 87.06 372 GLN A O 1
ATOM 2792 N N . THR A 1 373 ? 25.814 -3.170 -12.434 1.00 89.69 373 THR A N 1
ATOM 2793 C CA . THR A 1 373 ? 25.283 -4.278 -13.227 1.00 89.69 373 THR A CA 1
ATOM 2794 C C . THR A 1 373 ? 24.268 -3.751 -14.240 1.00 89.69 373 THR A C 1
ATOM 2796 O O . THR A 1 373 ? 23.947 -2.565 -14.235 1.00 89.69 373 THR A O 1
ATOM 2799 N N . GLU A 1 374 ? 23.757 -4.621 -15.107 1.00 85.00 374 GLU A N 1
ATOM 2800 C CA . GLU A 1 374 ? 22.644 -4.286 -16.008 1.00 85.00 374 GLU A CA 1
ATOM 2801 C C . GLU A 1 374 ? 21.277 -4.380 -15.307 1.00 85.00 374 GLU A C 1
ATOM 2803 O O . GLU A 1 374 ? 20.288 -3.831 -15.792 1.00 85.00 374 GLU A O 1
ATOM 2808 N N . ASP A 1 375 ? 21.221 -5.047 -14.148 1.00 86.25 375 ASP A N 1
ATOM 2809 C CA . ASP A 1 375 ? 19.998 -5.205 -13.367 1.00 86.25 375 ASP A CA 1
ATOM 2810 C C . ASP A 1 375 ? 19.601 -3.871 -12.728 1.00 86.25 375 ASP A C 1
ATOM 2812 O O . ASP A 1 375 ? 20.407 -3.201 -12.078 1.00 86.25 375 ASP A O 1
ATOM 2816 N N . ARG A 1 376 ? 18.324 -3.506 -12.845 1.00 90.12 376 ARG A N 1
ATOM 2817 C CA . ARG A 1 376 ? 17.766 -2.323 -12.186 1.00 90.12 376 ARG A CA 1
ATOM 2818 C C . ARG A 1 376 ? 17.619 -2.541 -10.689 1.00 90.12 376 ARG A C 1
ATOM 2820 O O . ARG A 1 376 ? 17.325 -3.642 -10.230 1.00 90.12 376 ARG A O 1
ATOM 2827 N N . PHE A 1 377 ? 17.811 -1.474 -9.923 1.00 88.06 377 PHE A N 1
ATOM 2828 C CA . PHE A 1 377 ? 17.481 -1.453 -8.502 1.00 88.06 377 PHE A CA 1
ATOM 2829 C C . PHE A 1 377 ? 15.984 -1.157 -8.366 1.00 88.06 377 PHE A C 1
ATOM 2831 O O . PHE A 1 377 ? 15.579 -0.014 -8.151 1.00 88.06 377 PHE A O 1
ATOM 2838 N N . ASP A 1 378 ? 15.149 -2.166 -8.600 1.00 86.75 378 ASP A N 1
ATOM 2839 C CA . ASP A 1 378 ? 13.694 -2.017 -8.674 1.00 86.75 378 ASP A CA 1
ATOM 2840 C C . ASP A 1 378 ? 12.907 -3.116 -7.950 1.00 86.75 378 ASP A C 1
ATOM 2842 O O . ASP A 1 378 ? 11.687 -3.234 -8.126 1.00 86.75 378 ASP A O 1
ATOM 2846 N N . TYR A 1 379 ? 13.562 -3.885 -7.070 1.00 82.19 379 TYR A N 1
ATOM 2847 C CA . TYR A 1 379 ? 12.854 -4.864 -6.253 1.00 82.19 379 TYR A CA 1
ATOM 2848 C C . TYR A 1 379 ? 11.773 -4.183 -5.401 1.00 82.19 379 TYR A C 1
ATOM 2850 O O . TYR A 1 379 ? 11.996 -3.115 -4.820 1.00 82.19 379 TYR A O 1
ATOM 2858 N N . GLY A 1 380 ? 10.583 -4.791 -5.353 1.00 71.50 380 GLY A N 1
ATOM 2859 C CA . GLY A 1 380 ? 9.373 -4.176 -4.793 1.00 71.50 380 GLY A CA 1
ATOM 2860 C C . GLY A 1 380 ? 8.556 -3.351 -5.800 1.00 71.50 380 GLY A C 1
ATOM 2861 O O . GLY A 1 380 ? 7.553 -2.752 -5.425 1.00 71.50 380 GLY A O 1
ATOM 2862 N N . GLY A 1 381 ? 8.954 -3.323 -7.077 1.00 79.06 381 GLY A N 1
ATOM 2863 C CA . GLY A 1 381 ? 8.127 -2.839 -8.188 1.00 79.06 381 GLY A CA 1
ATOM 2864 C C . GLY A 1 381 ? 8.285 -1.360 -8.540 1.00 79.06 381 GLY A C 1
ATOM 2865 O O . GLY A 1 381 ? 7.692 -0.916 -9.525 1.00 79.06 381 GLY A O 1
ATOM 2866 N N . THR A 1 382 ? 9.090 -0.599 -7.794 1.00 86.75 382 THR A N 1
ATOM 2867 C CA . THR A 1 382 ? 9.439 0.785 -8.148 1.00 86.75 382 THR A CA 1
ATOM 2868 C C . THR A 1 382 ? 10.950 0.938 -8.322 1.00 86.75 382 THR A C 1
ATOM 2870 O O . THR A 1 382 ? 11.710 0.392 -7.533 1.00 86.75 382 THR A O 1
ATOM 2873 N N . PRO A 1 383 ? 11.440 1.623 -9.363 1.00 92.88 383 PRO A N 1
ATOM 2874 C CA . PRO A 1 383 ? 12.872 1.814 -9.526 1.00 92.88 383 PRO A CA 1
ATOM 2875 C C . PRO A 1 383 ? 13.398 2.910 -8.597 1.00 92.88 383 PRO A C 1
ATOM 2877 O O . PRO A 1 383 ? 12.789 3.973 -8.430 1.00 92.88 383 PRO A O 1
ATOM 2880 N N . LEU A 1 384 ? 14.573 2.659 -8.034 1.00 94.94 384 LEU A N 1
ATOM 2881 C CA . LEU A 1 384 ? 15.386 3.673 -7.387 1.00 94.94 384 LEU A CA 1
ATOM 2882 C C . LEU A 1 384 ? 16.019 4.570 -8.460 1.00 94.94 384 LEU A C 1
ATOM 2884 O O . LEU A 1 384 ? 16.441 4.088 -9.513 1.00 94.94 384 LEU A O 1
ATOM 2888 N N . HIS A 1 385 ? 16.091 5.870 -8.201 1.00 96.88 385 HIS A N 1
ATOM 2889 C CA . HIS A 1 385 ? 16.712 6.841 -9.093 1.00 96.88 385 HIS A CA 1
ATOM 2890 C C . HIS A 1 385 ? 17.917 7.476 -8.412 1.00 96.88 385 HIS A C 1
ATOM 2892 O O . HIS A 1 385 ? 17.842 7.843 -7.244 1.00 96.88 385 HIS A O 1
ATOM 2898 N N . SER A 1 386 ? 19.011 7.623 -9.149 1.00 96.81 386 SER A N 1
ATOM 2899 C CA . SER A 1 386 ? 20.078 8.562 -8.831 1.00 96.81 386 SER A CA 1
ATOM 2900 C C . SER A 1 386 ? 19.595 9.956 -9.214 1.00 96.81 386 SER A C 1
ATOM 2902 O O . SER A 1 386 ? 19.389 10.237 -10.394 1.00 96.81 386 SER A O 1
ATOM 2904 N N . VAL A 1 387 ? 19.389 10.805 -8.215 1.00 97.88 387 VAL A N 1
ATOM 2905 C CA . VAL A 1 387 ? 18.980 12.197 -8.385 1.00 97.88 387 VAL A CA 1
ATOM 2906 C C . VAL A 1 387 ? 20.190 13.077 -8.127 1.00 97.88 387 VAL A C 1
ATOM 2908 O O . VAL A 1 387 ? 20.777 12.985 -7.049 1.00 97.88 387 VAL A O 1
ATOM 2911 N N . SER A 1 388 ? 20.574 13.897 -9.103 1.00 97.06 388 SER A N 1
ATOM 2912 C CA . SER A 1 388 ? 21.729 14.796 -8.997 1.00 97.06 388 SER A CA 1
ATOM 2913 C C . SER A 1 388 ? 21.404 16.249 -9.310 1.00 97.06 388 SER A C 1
ATOM 2915 O O . SER A 1 388 ? 20.510 16.516 -10.114 1.00 97.06 388 SER A O 1
ATOM 2917 N N . GLY A 1 389 ? 22.159 17.166 -8.709 1.00 95.00 389 GLY A N 1
ATOM 2918 C CA . GLY A 1 389 ? 21.961 18.612 -8.805 1.00 95.00 389 GLY A CA 1
ATOM 2919 C C . GLY A 1 389 ? 21.710 19.246 -7.437 1.00 95.00 389 GLY A C 1
ATOM 2920 O O . GLY A 1 389 ? 22.050 18.658 -6.411 1.00 95.00 389 GLY A O 1
ATOM 2921 N N . GLU A 1 390 ? 21.095 20.428 -7.432 1.00 95.19 390 GLU A N 1
ATOM 2922 C CA . GLU A 1 390 ? 20.777 21.178 -6.214 1.00 95.19 390 GLU A CA 1
ATOM 2923 C C . GLU A 1 390 ? 19.268 21.404 -6.100 1.00 95.19 390 GLU A C 1
ATOM 2925 O O . GLU A 1 390 ? 18.643 22.008 -6.976 1.00 95.19 390 GLU A O 1
ATOM 2930 N N . GLY A 1 391 ? 18.661 20.924 -5.016 1.00 95.25 391 GLY A N 1
ATOM 2931 C CA . GLY A 1 391 ? 17.220 21.021 -4.830 1.00 95.25 391 GLY A CA 1
ATOM 2932 C C . GLY A 1 391 ? 16.671 20.140 -3.717 1.00 95.25 391 GLY A C 1
ATOM 2933 O O . GLY A 1 391 ? 17.380 19.728 -2.802 1.00 95.25 391 GLY A O 1
ATOM 2934 N N . TYR A 1 392 ? 15.377 19.845 -3.794 1.00 96.56 392 TYR A N 1
ATOM 2935 C CA . TYR A 1 392 ? 14.688 19.007 -2.820 1.00 96.56 392 TYR A CA 1
ATOM 2936 C C . TYR A 1 392 ? 13.549 18.196 -3.439 1.00 96.56 392 TYR A C 1
ATOM 2938 O O . TYR A 1 392 ? 12.983 18.551 -4.475 1.00 96.56 392 TYR A O 1
ATOM 2946 N N . LEU A 1 393 ? 13.169 17.122 -2.750 1.00 97.56 393 LEU A N 1
ATOM 2947 C CA . LEU A 1 393 ? 11.968 16.335 -3.001 1.00 97.56 393 LEU A CA 1
ATOM 2948 C C . LEU A 1 393 ? 11.165 16.208 -1.703 1.00 97.56 393 LEU A C 1
ATOM 2950 O O . LEU A 1 393 ? 11.740 16.072 -0.627 1.00 97.56 393 LEU A O 1
ATOM 2954 N N . VAL A 1 394 ? 9.837 16.206 -1.801 1.00 96.69 394 VAL A N 1
ATOM 2955 C CA . VAL A 1 394 ? 8.938 15.948 -0.668 1.00 96.69 394 VAL A CA 1
ATOM 2956 C C . VAL A 1 394 ? 8.082 14.728 -0.972 1.00 96.69 394 VAL A C 1
ATOM 2958 O O . VAL A 1 394 ? 7.267 14.747 -1.901 1.00 96.69 394 VAL A O 1
ATOM 2961 N N . ALA A 1 395 ? 8.262 13.673 -0.181 1.00 96.19 395 ALA A N 1
ATOM 2962 C CA . ALA A 1 395 ? 7.498 12.438 -0.263 1.00 96.19 395 ALA A CA 1
ATOM 2963 C C . ALA A 1 395 ? 6.469 12.330 0.866 1.00 96.19 395 ALA A C 1
ATOM 2965 O O . ALA A 1 395 ? 6.756 12.635 2.021 1.00 96.19 395 ALA A O 1
ATOM 2966 N N . VAL A 1 396 ? 5.263 11.864 0.543 1.00 93.00 396 VAL A N 1
ATOM 2967 C CA . VAL A 1 396 ? 4.169 11.701 1.508 1.00 93.00 396 VAL A CA 1
ATOM 2968 C C . VAL A 1 396 ? 3.977 10.209 1.794 1.00 93.00 396 VAL A C 1
ATOM 2970 O O . VAL A 1 396 ? 3.889 9.408 0.863 1.00 93.00 396 VAL A O 1
ATOM 2973 N N . PRO A 1 397 ? 3.908 9.803 3.072 1.00 84.00 397 PRO A N 1
ATOM 2974 C CA . PRO A 1 397 ? 4.000 8.397 3.467 1.00 84.00 397 PRO A CA 1
ATOM 2975 C C . PRO A 1 397 ? 2.755 7.555 3.122 1.00 84.00 397 PRO A C 1
ATOM 2977 O O . PRO A 1 397 ? 2.827 6.326 3.118 1.00 84.00 397 PRO A O 1
ATOM 2980 N N . GLY A 1 398 ? 1.612 8.175 2.802 1.00 86.50 398 GLY A N 1
ATOM 2981 C CA . GLY A 1 398 ? 0.375 7.463 2.468 1.00 86.50 398 GLY A CA 1
ATOM 2982 C C . GLY A 1 398 ? -0.081 6.539 3.606 1.00 86.50 398 GLY A C 1
ATOM 2983 O O . GLY A 1 398 ? -0.364 6.999 4.707 1.00 86.50 398 GLY A O 1
ATOM 2984 N N . THR A 1 399 ? -0.161 5.230 3.346 1.00 87.56 399 THR A N 1
ATOM 2985 C CA . THR A 1 399 ? -0.460 4.197 4.364 1.00 87.56 399 THR A CA 1
ATOM 2986 C C . THR A 1 399 ? 0.789 3.598 5.018 1.00 87.56 399 THR A C 1
ATOM 2988 O O . THR A 1 399 ? 0.682 2.668 5.816 1.00 87.56 399 THR A O 1
ATOM 2991 N N . GLN A 1 400 ? 1.971 4.049 4.614 1.00 91.19 400 GLN A N 1
ATOM 2992 C CA . GLN A 1 400 ? 3.265 3.577 5.091 1.00 91.19 400 GLN A CA 1
ATOM 2993 C C . GLN A 1 400 ? 3.849 4.607 6.061 1.00 91.19 400 GLN A C 1
ATOM 2995 O O . GLN A 1 400 ? 3.214 5.611 6.366 1.00 91.19 400 GLN A O 1
ATOM 3000 N N . THR A 1 401 ? 5.039 4.353 6.590 1.00 93.81 401 THR A N 1
ATOM 3001 C CA . THR A 1 401 ? 5.796 5.316 7.393 1.00 93.81 401 THR A CA 1
ATOM 3002 C C . THR A 1 401 ? 7.239 5.356 6.925 1.00 93.81 401 THR A C 1
ATOM 3004 O O . THR A 1 401 ? 7.806 4.327 6.541 1.00 93.81 401 THR A O 1
ATOM 3007 N N . PHE A 1 402 ? 7.839 6.543 6.975 1.00 96.06 402 PHE A N 1
ATOM 3008 C CA . PHE A 1 402 ? 9.269 6.713 6.755 1.00 96.06 402 PHE A CA 1
ATOM 3009 C C . PHE A 1 402 ? 10.037 6.558 8.070 1.00 96.06 402 PHE A C 1
ATOM 3011 O O . PHE A 1 402 ? 9.567 6.972 9.129 1.00 96.06 402 PHE A O 1
ATOM 3018 N N . HIS A 1 403 ? 11.229 5.971 7.999 1.00 94.88 403 HIS A N 1
ATOM 3019 C CA . HIS A 1 403 ? 12.198 5.947 9.091 1.00 94.88 403 HIS A CA 1
ATOM 3020 C C . HIS A 1 403 ? 13.568 6.339 8.551 1.00 94.88 403 HIS A C 1
ATOM 3022 O O . HIS A 1 403 ? 14.160 5.579 7.787 1.00 94.88 403 HIS A O 1
ATOM 3028 N N . ALA A 1 404 ? 14.068 7.502 8.960 1.00 93.25 404 ALA A N 1
ATOM 3029 C CA . ALA A 1 404 ? 15.443 7.902 8.703 1.00 93.25 404 ALA A CA 1
ATOM 3030 C C . ALA A 1 404 ? 16.385 7.162 9.668 1.00 93.25 404 ALA A C 1
ATOM 3032 O O . ALA A 1 404 ? 16.098 7.030 10.861 1.00 93.25 404 ALA A O 1
ATOM 3033 N N . VAL A 1 405 ? 17.488 6.648 9.136 1.00 91.62 405 VAL A N 1
ATOM 3034 C CA . VAL A 1 405 ? 18.513 5.887 9.849 1.00 91.62 405 VAL A CA 1
ATOM 3035 C C . VAL A 1 405 ? 19.865 6.480 9.485 1.00 91.62 405 VAL A C 1
ATOM 3037 O O . VAL A 1 405 ? 20.207 6.550 8.308 1.00 91.62 405 VAL A O 1
ATOM 3040 N N . LEU A 1 406 ? 20.626 6.881 10.499 1.00 91.75 406 LEU A N 1
ATOM 3041 C CA . LEU A 1 406 ? 22.015 7.300 10.351 1.00 91.75 406 LEU A CA 1
ATOM 3042 C C . LEU A 1 406 ? 22.929 6.080 10.515 1.00 91.75 406 LEU A C 1
ATOM 3044 O O . LEU A 1 406 ? 22.748 5.299 11.454 1.00 91.75 406 LEU A O 1
ATOM 3048 N N . LEU A 1 407 ? 23.884 5.911 9.604 1.00 90.31 407 LEU A N 1
ATOM 3049 C CA . LEU A 1 407 ? 24.987 4.963 9.722 1.00 90.31 407 LEU A CA 1
ATOM 3050 C C . LEU A 1 407 ? 26.253 5.728 10.113 1.00 90.31 407 LEU A C 1
ATOM 3052 O O . LEU A 1 407 ? 26.568 6.754 9.515 1.00 90.31 407 LEU A O 1
ATOM 3056 N N . ASP A 1 408 ? 26.950 5.192 11.110 1.00 87.19 408 ASP A N 1
ATOM 3057 C CA . ASP A 1 408 ? 28.232 5.673 11.634 1.00 87.19 408 ASP A CA 1
ATOM 3058 C C . ASP A 1 408 ? 29.221 4.503 11.542 1.00 87.19 408 ASP A C 1
ATOM 3060 O O . ASP A 1 408 ? 29.321 3.673 12.447 1.00 87.19 408 ASP A O 1
ATOM 3064 N N . ASP A 1 409 ? 29.797 4.325 10.352 1.00 81.81 409 ASP A N 1
ATOM 3065 C CA . ASP A 1 409 ? 30.686 3.227 9.940 1.00 81.81 409 ASP A CA 1
ATOM 3066 C C . ASP A 1 409 ? 30.184 1.769 10.129 1.00 81.81 409 ASP A C 1
ATOM 3068 O O . ASP A 1 409 ? 30.882 0.793 9.807 1.00 81.81 409 ASP A O 1
ATOM 3072 N N . ASP A 1 410 ? 28.946 1.593 10.588 1.00 82.75 410 ASP A N 1
ATOM 3073 C CA . ASP A 1 410 ? 28.295 0.300 10.773 1.00 82.75 410 ASP A CA 1
ATOM 3074 C C . ASP A 1 410 ? 27.976 -0.401 9.439 1.00 82.75 410 ASP A C 1
ATOM 3076 O O . ASP A 1 410 ? 27.813 0.208 8.379 1.00 82.75 410 ASP A O 1
ATOM 3080 N N . ILE A 1 411 ? 27.862 -1.734 9.492 1.00 87.88 411 ILE A N 1
ATOM 3081 C CA . ILE A 1 411 ? 27.405 -2.540 8.352 1.00 87.88 411 ILE A CA 1
ATOM 3082 C C . ILE A 1 411 ? 25.956 -2.945 8.575 1.00 87.88 411 ILE A C 1
ATOM 3084 O O . ILE A 1 411 ? 25.650 -3.737 9.477 1.00 87.88 411 ILE A O 1
ATOM 3088 N N . LEU A 1 412 ? 25.094 -2.469 7.684 1.00 92.62 412 LEU A N 1
ATOM 3089 C CA . LEU A 1 412 ? 23.666 -2.734 7.698 1.00 92.62 412 LEU A CA 1
ATOM 3090 C C . LEU A 1 412 ? 23.263 -3.508 6.442 1.00 92.62 412 LEU A C 1
ATOM 3092 O O . LEU A 1 412 ? 23.588 -3.117 5.326 1.00 92.62 412 LEU A O 1
ATOM 3096 N N . TYR A 1 413 ? 22.530 -4.600 6.627 1.00 93.56 413 TYR A N 1
ATOM 3097 C CA . TYR A 1 413 ? 21.900 -5.347 5.545 1.00 93.56 413 TYR A CA 1
ATOM 3098 C C . TYR A 1 413 ? 20.399 -5.111 5.606 1.00 93.56 413 TYR A C 1
ATOM 3100 O O . TYR A 1 413 ? 19.794 -5.309 6.658 1.00 93.56 413 TYR A O 1
ATOM 3108 N N . LEU A 1 414 ? 19.798 -4.710 4.492 1.00 94.75 414 LEU A N 1
ATOM 3109 C CA . LEU A 1 414 ? 18.374 -4.394 4.398 1.00 94.75 414 LEU A CA 1
ATOM 3110 C C . LEU A 1 414 ? 17.745 -5.087 3.208 1.00 94.75 414 LEU A C 1
ATOM 3112 O O . LEU A 1 414 ? 18.387 -5.249 2.177 1.00 94.75 414 LEU A O 1
ATOM 3116 N N . ARG A 1 415 ? 16.473 -5.451 3.326 1.00 93.62 415 ARG A N 1
ATOM 3117 C CA . ARG A 1 415 ? 15.687 -5.890 2.177 1.00 93.62 415 ARG A CA 1
ATOM 3118 C C . ARG A 1 415 ? 15.486 -4.718 1.209 1.00 93.62 415 ARG A C 1
ATOM 3120 O O . ARG A 1 415 ? 15.182 -3.605 1.635 1.00 93.62 415 ARG A O 1
ATOM 3127 N N . GLU A 1 416 ? 15.709 -4.955 -0.081 1.00 93.81 416 GLU A N 1
ATOM 3128 C CA . GLU A 1 416 ? 15.806 -3.892 -1.098 1.00 93.81 416 GLU A CA 1
ATOM 3129 C C . GLU A 1 416 ? 14.508 -3.073 -1.269 1.00 93.81 416 GLU A C 1
ATOM 3131 O O . GLU A 1 416 ? 14.552 -1.869 -1.526 1.00 93.81 416 GLU A O 1
ATOM 3136 N N . ASP A 1 417 ? 13.350 -3.706 -1.081 1.00 91.88 417 ASP A N 1
ATOM 3137 C CA . ASP A 1 417 ? 12.015 -3.096 -1.173 1.00 91.88 417 ASP A CA 1
ATOM 3138 C 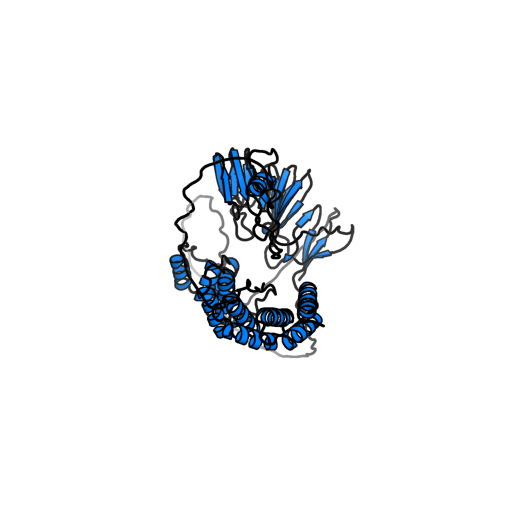C . ASP A 1 417 ? 11.744 -2.072 -0.060 1.00 91.88 417 ASP A C 1
ATOM 3140 O O . ASP A 1 417 ? 10.933 -1.164 -0.240 1.00 91.88 417 ASP A O 1
ATOM 3144 N N . LEU A 1 418 ? 12.425 -2.198 1.083 1.00 94.50 418 LEU A N 1
ATOM 3145 C CA . LEU A 1 418 ? 12.273 -1.279 2.211 1.00 94.50 418 LEU A CA 1
ATOM 3146 C C . LEU A 1 418 ? 13.101 -0.005 2.048 1.00 94.50 418 LEU A C 1
ATOM 3148 O O . LEU A 1 418 ? 12.808 0.988 2.709 1.00 94.50 418 LEU A O 1
ATOM 3152 N N . VAL A 1 419 ? 14.129 -0.022 1.198 1.00 96.19 419 VAL A N 1
ATOM 3153 C CA . VAL A 1 419 ? 15.011 1.126 0.968 1.00 96.19 419 VAL A CA 1
ATOM 3154 C C . VAL A 1 419 ? 14.275 2.158 0.121 1.00 96.19 419 VAL A C 1
ATOM 3156 O O . VAL A 1 419 ? 13.968 1.899 -1.042 1.00 96.19 419 VAL A O 1
ATOM 3159 N N . PHE A 1 420 ? 14.003 3.330 0.693 1.00 96.94 420 PHE A N 1
ATOM 3160 C CA . PHE A 1 420 ? 13.342 4.428 -0.006 1.00 96.94 420 PHE A CA 1
ATOM 3161 C C . PHE A 1 420 ? 14.332 5.451 -0.548 1.00 96.94 420 PHE A C 1
ATOM 3163 O O . PHE A 1 420 ? 14.269 5.771 -1.729 1.00 96.94 420 PHE A O 1
ATOM 3170 N N . ALA A 1 421 ? 15.248 5.932 0.294 1.00 97.75 421 ALA A N 1
ATOM 3171 C CA . ALA A 1 421 ? 16.270 6.899 -0.092 1.00 97.75 421 ALA A CA 1
ATOM 3172 C C . ALA A 1 421 ? 17.584 6.648 0.652 1.00 97.75 421 ALA A C 1
ATOM 3174 O O . ALA A 1 421 ? 17.561 6.041 1.718 1.00 97.75 421 ALA A O 1
ATOM 3175 N N . PHE A 1 422 ? 18.719 7.083 0.113 1.00 97.62 422 PHE A N 1
ATOM 3176 C CA . PHE A 1 422 ? 20.007 7.090 0.806 1.00 97.62 422 PHE A CA 1
ATOM 3177 C C . PHE A 1 422 ? 21.014 8.031 0.145 1.00 97.62 422 PHE A C 1
ATOM 3179 O O . PHE A 1 422 ? 20.915 8.342 -1.045 1.00 97.62 422 PHE A O 1
ATOM 3186 N N . GLU A 1 423 ? 21.986 8.493 0.926 1.00 96.06 423 GLU A N 1
ATOM 3187 C CA . GLU A 1 423 ? 23.053 9.360 0.430 1.00 96.06 423 GLU A CA 1
ATOM 3188 C C . GLU A 1 423 ? 24.023 8.609 -0.486 1.00 96.06 423 GLU A C 1
ATOM 3190 O O . GLU A 1 423 ? 24.395 7.463 -0.228 1.00 96.06 423 GLU A O 1
ATOM 3195 N N . ALA A 1 424 ? 24.503 9.271 -1.541 1.00 92.88 424 ALA A N 1
ATOM 3196 C CA . ALA A 1 424 ? 25.483 8.677 -2.451 1.00 92.88 424 ALA A CA 1
ATOM 3197 C C . ALA A 1 424 ? 26.866 8.437 -1.805 1.00 92.88 424 ALA A C 1
ATOM 3199 O O . ALA A 1 424 ? 27.678 7.704 -2.372 1.00 92.88 424 ALA A O 1
ATOM 3200 N N . SER A 1 425 ? 27.130 9.032 -0.635 1.00 91.69 425 SER A N 1
ATOM 3201 C CA . SER A 1 425 ? 28.332 8.811 0.182 1.00 91.69 425 SER A CA 1
ATOM 3202 C C . SER A 1 425 ? 28.423 7.381 0.727 1.00 91.69 425 SER A C 1
ATOM 3204 O O . SER A 1 425 ? 29.526 6.847 0.888 1.00 91.69 425 SER A O 1
ATOM 3206 N N . LEU A 1 426 ? 27.278 6.728 0.955 1.00 93.19 426 LEU A N 1
ATOM 3207 C CA . LEU A 1 426 ? 27.226 5.363 1.460 1.00 93.19 426 LEU A CA 1
ATOM 3208 C C . LEU A 1 426 ? 27.738 4.374 0.413 1.00 93.19 426 LEU A C 1
ATOM 3210 O O . LEU A 1 426 ? 27.305 4.344 -0.742 1.00 93.19 426 LEU A O 1
ATOM 3214 N N . ARG A 1 427 ? 28.629 3.476 0.839 1.00 92.25 427 ARG A N 1
ATOM 3215 C CA . ARG A 1 427 ? 29.038 2.339 0.011 1.00 92.25 427 ARG A CA 1
ATOM 3216 C C . ARG A 1 427 ? 27.967 1.272 0.090 1.00 92.25 427 ARG A C 1
ATOM 3218 O O . ARG A 1 427 ? 27.578 0.873 1.188 1.00 92.25 427 ARG A O 1
ATOM 3225 N N . TRP A 1 428 ? 27.553 0.763 -1.063 1.00 94.25 428 TRP A N 1
ATOM 3226 C CA . TRP A 1 428 ? 26.513 -0.250 -1.107 1.00 94.25 428 TRP A CA 1
ATOM 3227 C C . TRP A 1 428 ? 26.727 -1.322 -2.169 1.00 94.25 428 TRP A C 1
ATOM 3229 O O . TRP A 1 428 ? 27.337 -1.089 -3.216 1.00 94.25 428 TRP A O 1
ATOM 3239 N N . GLU A 1 429 ? 26.210 -2.510 -1.864 1.00 93.00 429 GLU A N 1
ATOM 3240 C CA . GLU A 1 429 ? 26.295 -3.713 -2.691 1.00 93.00 429 GLU A CA 1
ATOM 3241 C C . GLU A 1 429 ? 24.957 -4.456 -2.659 1.00 93.00 429 GLU A C 1
ATOM 3243 O O . GLU A 1 429 ? 24.397 -4.712 -1.590 1.00 93.00 429 GLU A O 1
ATOM 3248 N N . SER A 1 430 ? 24.448 -4.825 -3.830 1.00 91.75 430 SER A N 1
ATOM 3249 C CA . SER A 1 430 ? 23.270 -5.674 -3.973 1.00 91.75 430 SER A CA 1
ATOM 3250 C C . SER A 1 430 ? 23.656 -7.145 -3.822 1.00 91.75 430 SER A C 1
ATOM 3252 O O . SER A 1 430 ? 24.650 -7.626 -4.367 1.00 91.75 430 SER A O 1
ATOM 3254 N N . GLY A 1 431 ? 22.828 -7.890 -3.104 1.00 87.88 431 GLY A N 1
ATOM 3255 C CA . GLY A 1 431 ? 22.988 -9.314 -2.859 1.00 87.88 431 GLY A CA 1
ATOM 3256 C C . GLY A 1 431 ? 21.643 -10.025 -2.775 1.00 87.88 431 GLY A C 1
ATOM 3257 O O . GLY A 1 431 ? 20.580 -9.433 -2.953 1.00 87.88 431 GLY A O 1
ATOM 3258 N N . ASN A 1 432 ? 21.694 -11.328 -2.513 1.00 86.75 432 ASN A N 1
ATOM 3259 C CA . ASN A 1 432 ? 20.507 -12.143 -2.277 1.00 86.75 432 ASN A CA 1
ATOM 3260 C C . ASN A 1 432 ? 20.758 -13.072 -1.091 1.00 86.75 432 ASN A C 1
ATOM 3262 O O . ASN A 1 432 ? 21.878 -13.563 -0.921 1.00 86.75 432 ASN A O 1
ATOM 3266 N N . VAL A 1 433 ? 19.716 -13.359 -0.310 1.00 83.50 433 VAL A N 1
ATOM 3267 C CA . VAL A 1 433 ? 19.800 -14.399 0.723 1.00 83.50 433 VAL A CA 1
ATOM 3268 C C . VAL A 1 433 ? 19.908 -15.789 0.068 1.00 83.50 433 VAL A C 1
ATOM 3270 O O . VAL A 1 433 ? 19.057 -16.136 -0.755 1.00 83.50 433 VAL A O 1
ATOM 3273 N N . PRO A 1 434 ? 20.930 -16.604 0.404 1.00 69.50 434 PRO A N 1
ATOM 3274 C CA . PRO A 1 434 ? 21.114 -17.929 -0.187 1.00 69.50 434 PRO A CA 1
ATOM 3275 C C . PRO A 1 434 ? 20.010 -18.936 0.177 1.00 69.50 434 PRO A C 1
ATOM 3277 O O . PRO A 1 434 ? 19.599 -19.034 1.333 1.00 69.50 434 PRO A O 1
ATOM 3280 N N . GLY A 1 435 ? 19.616 -19.763 -0.798 1.00 61.97 435 GLY A N 1
ATOM 3281 C CA . GLY A 1 435 ? 18.798 -20.969 -0.593 1.00 61.97 435 GLY A CA 1
ATOM 3282 C C . GLY A 1 435 ? 17.278 -20.782 -0.660 1.00 61.97 435 GLY A C 1
ATOM 3283 O O . GLY A 1 435 ? 16.552 -21.770 -0.599 1.00 61.97 435 GLY A O 1
ATOM 3284 N N . LEU A 1 436 ? 16.778 -19.553 -0.792 1.00 62.19 436 LEU A N 1
ATOM 3285 C CA . LEU A 1 436 ? 15.341 -19.288 -0.866 1.00 62.19 436 LEU A CA 1
ATOM 3286 C C . LEU A 1 436 ? 14.835 -19.535 -2.308 1.00 62.19 436 LEU A C 1
ATOM 3288 O O . LEU A 1 436 ? 15.514 -19.178 -3.272 1.00 62.19 436 LEU A O 1
ATOM 3292 N N . ARG A 1 437 ? 13.664 -20.180 -2.478 1.00 51.41 437 ARG A N 1
ATOM 3293 C CA . ARG A 1 437 ? 13.088 -20.520 -3.808 1.00 51.41 437 ARG A CA 1
ATOM 3294 C C . ARG A 1 437 ? 12.701 -19.289 -4.649 1.00 51.41 437 ARG A C 1
ATOM 3296 O O . ARG A 1 437 ? 12.460 -19.431 -5.843 1.00 51.41 437 ARG A O 1
ATOM 3303 N N . GLY A 1 438 ? 12.717 -18.099 -4.049 1.00 58.75 438 GLY A N 1
ATOM 3304 C CA . GLY A 1 438 ? 12.801 -16.803 -4.720 1.00 58.75 438 GLY A CA 1
ATOM 3305 C C . GLY A 1 438 ? 14.067 -16.072 -4.272 1.00 58.75 438 GLY A C 1
ATOM 3306 O O . GLY A 1 438 ? 14.547 -16.279 -3.161 1.00 58.75 438 GLY A O 1
ATOM 3307 N N . LYS A 1 439 ? 14.638 -15.211 -5.118 1.00 68.50 439 LYS A N 1
ATOM 3308 C CA . LYS A 1 439 ? 15.696 -14.305 -4.655 1.00 68.50 439 LYS A CA 1
ATOM 3309 C C . LYS A 1 439 ? 15.052 -13.379 -3.617 1.00 68.50 439 LYS A C 1
ATOM 3311 O O . LYS A 1 439 ? 14.055 -12.747 -3.943 1.00 68.50 439 LYS A O 1
ATOM 3316 N N . LEU A 1 440 ? 15.608 -13.284 -2.408 1.00 84.50 440 LEU A N 1
ATOM 3317 C CA . LEU A 1 440 ? 15.318 -12.182 -1.484 1.00 84.50 440 LEU A CA 1
ATOM 3318 C C . LEU A 1 440 ? 16.436 -11.140 -1.626 1.00 84.50 440 LEU A C 1
ATOM 3320 O O . LEU A 1 440 ? 17.473 -11.288 -0.967 1.00 84.50 440 LEU A O 1
ATOM 3324 N N . PRO A 1 441 ? 16.278 -10.145 -2.520 1.00 89.81 441 PRO A N 1
ATOM 3325 C CA . PRO A 1 441 ? 17.136 -8.981 -2.619 1.00 89.81 441 PRO A CA 1
ATOM 3326 C C . PRO A 1 441 ? 17.414 -8.325 -1.286 1.00 89.81 441 PRO A C 1
ATOM 3328 O O . PRO A 1 441 ? 16.515 -7.838 -0.597 1.00 89.81 441 PRO A O 1
ATOM 3331 N N . VAL A 1 442 ? 18.697 -8.284 -0.962 1.00 92.06 442 VAL A N 1
ATOM 3332 C CA . VAL A 1 442 ? 19.221 -7.519 0.157 1.00 92.06 442 VAL A CA 1
ATOM 3333 C C . VAL A 1 442 ? 20.282 -6.563 -0.348 1.00 92.06 442 VAL A C 1
ATOM 3335 O O . VAL A 1 442 ? 20.993 -6.851 -1.308 1.00 92.06 442 VAL A O 1
ATOM 3338 N N . VAL A 1 443 ? 20.398 -5.426 0.313 1.00 94.38 443 VAL A N 1
ATOM 3339 C CA . VAL A 1 443 ? 21.389 -4.401 0.031 1.00 94.38 443 VAL A CA 1
ATOM 3340 C C . VAL A 1 443 ? 22.218 -4.227 1.283 1.00 94.38 443 VAL A C 1
ATOM 3342 O O . VAL A 1 443 ? 21.689 -4.046 2.380 1.00 94.38 443 VAL A O 1
ATOM 3345 N N . GLN A 1 444 ? 23.525 -4.346 1.114 1.00 94.38 444 GLN A N 1
ATOM 3346 C CA . GLN A 1 444 ? 24.489 -4.032 2.148 1.00 94.38 444 GLN A CA 1
ATOM 3347 C C . GLN A 1 444 ? 24.837 -2.551 2.044 1.00 94.38 444 GLN A C 1
ATOM 3349 O O . GLN A 1 444 ? 25.220 -2.113 0.966 1.00 94.38 444 GLN A O 1
ATOM 3354 N N . PHE A 1 445 ? 24.773 -1.826 3.155 1.00 94.81 445 PHE A N 1
ATOM 3355 C CA . PHE A 1 445 ? 25.261 -0.458 3.313 1.00 94.81 445 PHE A CA 1
ATOM 3356 C C . PHE A 1 445 ? 26.440 -0.423 4.286 1.00 94.81 445 PHE A C 1
ATOM 3358 O O . PHE A 1 445 ? 26.496 -1.211 5.238 1.00 94.81 445 PHE A O 1
ATOM 3365 N N . ARG A 1 446 ? 27.391 0.477 4.026 1.00 92.19 446 ARG A N 1
ATOM 3366 C CA . ARG A 1 446 ? 28.554 0.740 4.876 1.00 92.19 446 ARG A CA 1
ATOM 3367 C C . ARG A 1 446 ? 29.068 2.171 4.701 1.00 92.19 446 ARG A C 1
ATOM 3369 O O . ARG A 1 446 ? 29.133 2.664 3.575 1.00 92.19 446 ARG A O 1
ATOM 3376 N N . GLY A 1 447 ? 29.579 2.733 5.791 1.00 89.69 447 GLY A N 1
ATOM 3377 C CA . GLY A 1 447 ? 30.209 4.051 5.850 1.00 89.69 447 GLY A CA 1
ATOM 3378 C C . GLY A 1 447 ? 29.299 5.054 6.540 1.00 89.69 447 GLY A C 1
ATOM 3379 O O . GLY A 1 447 ? 28.267 4.666 7.084 1.00 89.69 447 GLY A O 1
ATOM 3380 N N . ASP A 1 448 ? 29.683 6.322 6.468 1.00 90.19 448 ASP A N 1
ATOM 3381 C CA . ASP A 1 448 ? 28.980 7.404 7.149 1.00 90.19 448 ASP A CA 1
ATOM 3382 C C . ASP A 1 448 ? 27.959 8.051 6.219 1.00 90.19 448 ASP A C 1
ATOM 3384 O O . ASP A 1 448 ? 28.282 8.450 5.096 1.00 90.19 448 ASP A O 1
ATOM 3388 N N . GLY A 1 449 ? 26.718 8.130 6.686 1.00 91.94 449 GLY A N 1
ATOM 3389 C CA . GLY A 1 449 ? 25.623 8.739 5.941 1.00 91.94 449 GLY A CA 1
ATOM 3390 C C . GLY A 1 449 ? 24.265 8.213 6.373 1.00 91.94 449 GLY A C 1
ATOM 3391 O O . GLY A 1 449 ? 24.140 7.288 7.176 1.00 91.94 449 GLY A O 1
ATOM 3392 N N . ALA A 1 450 ? 23.220 8.806 5.827 1.00 94.25 450 ALA A N 1
ATOM 3393 C CA . ALA A 1 450 ? 21.850 8.500 6.161 1.00 94.25 450 ALA A CA 1
ATOM 3394 C C . ALA A 1 450 ? 21.148 7.711 5.050 1.00 94.25 450 ALA A C 1
ATOM 3396 O O . ALA A 1 450 ? 21.493 7.744 3.864 1.00 94.25 450 ALA A O 1
ATOM 3397 N N . LEU A 1 451 ? 20.114 6.986 5.458 1.00 96.69 451 LEU A N 1
ATOM 3398 C CA . LEU A 1 451 ? 19.161 6.340 4.572 1.00 96.69 451 LEU A CA 1
ATOM 3399 C C . LEU A 1 451 ? 17.765 6.364 5.172 1.00 96.69 451 LEU A C 1
ATOM 3401 O O . LEU A 1 451 ? 17.579 6.482 6.380 1.00 96.69 451 LEU A O 1
ATOM 3405 N N . VAL A 1 452 ? 16.767 6.217 4.318 1.00 97.62 452 VAL A N 1
ATOM 3406 C CA . VAL A 1 452 ? 15.361 6.224 4.678 1.00 97.62 452 VAL A CA 1
ATOM 3407 C C . VAL A 1 452 ? 14.746 4.894 4.301 1.00 97.62 452 VAL A C 1
ATOM 3409 O O . VAL A 1 452 ? 14.818 4.448 3.155 1.00 97.62 452 VAL A O 1
ATOM 3412 N N . LEU A 1 453 ? 14.097 4.280 5.281 1.00 96.25 453 LEU A N 1
ATOM 3413 C CA . LEU A 1 453 ? 13.259 3.111 5.095 1.00 96.25 453 LEU A CA 1
ATOM 3414 C C . LEU A 1 453 ? 11.811 3.537 4.913 1.00 96.25 453 LEU A C 1
ATOM 3416 O O . LEU A 1 453 ? 11.345 4.450 5.593 1.00 96.25 453 LEU A O 1
ATOM 3420 N N . ARG A 1 454 ? 11.077 2.817 4.070 1.00 95.12 454 ARG A N 1
ATOM 3421 C CA . ARG A 1 454 ? 9.624 2.930 3.970 1.00 95.12 454 ARG A CA 1
ATOM 3422 C C . ARG A 1 454 ? 8.985 1.608 4.351 1.00 95.12 454 ARG A C 1
ATOM 3424 O O . ARG A 1 454 ? 9.204 0.588 3.704 1.00 95.12 454 ARG A O 1
ATOM 3431 N N . VAL A 1 455 ? 8.195 1.622 5.419 1.00 93.81 455 VAL A N 1
ATOM 3432 C CA . VAL A 1 455 ? 7.633 0.404 6.012 1.00 93.81 455 VAL A CA 1
ATOM 3433 C C . VAL A 1 455 ? 6.120 0.507 6.135 1.00 93.81 455 VAL A C 1
ATOM 3435 O O . VAL A 1 455 ? 5.571 1.556 6.442 1.00 93.81 455 VAL A O 1
ATOM 3438 N N . SER A 1 456 ? 5.425 -0.605 5.903 1.00 89.81 456 SER A N 1
ATOM 3439 C CA . SER A 1 456 ? 3.964 -0.692 6.099 1.00 89.81 456 SER A CA 1
ATOM 3440 C C . SER A 1 456 ? 3.585 -1.222 7.486 1.00 89.81 456 SER A C 1
ATOM 3442 O O . SER A 1 456 ? 2.409 -1.306 7.832 1.00 89.81 456 SER A O 1
ATOM 3444 N N . ARG A 1 457 ? 4.577 -1.669 8.263 1.00 87.06 457 ARG A N 1
ATOM 3445 C CA . ARG A 1 457 ? 4.415 -2.264 9.591 1.00 87.06 457 ARG A CA 1
ATOM 3446 C C . ARG A 1 457 ? 5.497 -1.708 10.517 1.00 87.06 457 ARG A C 1
ATOM 3448 O O . ARG A 1 457 ? 6.607 -1.474 10.039 1.00 87.06 457 ARG A O 1
ATOM 3455 N N . PRO A 1 458 ? 5.218 -1.550 11.821 1.00 86.81 458 PRO A N 1
ATOM 3456 C CA . PRO A 1 458 ? 6.233 -1.140 12.782 1.00 86.81 458 PRO A CA 1
ATOM 3457 C C . PRO A 1 458 ? 7.435 -2.090 12.777 1.00 86.81 458 PRO A C 1
ATOM 3459 O O . PRO A 1 458 ? 7.268 -3.313 12.795 1.00 86.81 458 PRO A O 1
ATOM 3462 N N . LEU A 1 459 ? 8.643 -1.529 12.786 1.00 89.12 459 LEU A N 1
ATOM 3463 C CA . LEU A 1 459 ? 9.874 -2.306 12.899 1.00 89.12 459 LEU A CA 1
ATOM 3464 C C . LEU A 1 459 ? 10.072 -2.791 14.339 1.00 89.12 459 LEU A C 1
ATOM 3466 O O . LEU A 1 459 ? 10.028 -2.009 15.289 1.00 89.12 459 LEU A O 1
ATOM 3470 N N . VAL A 1 460 ? 10.347 -4.086 14.494 1.00 89.94 460 VAL A N 1
ATOM 3471 C CA . VAL A 1 460 ? 10.720 -4.694 15.776 1.00 89.94 460 VAL A CA 1
ATOM 3472 C C . VAL A 1 460 ? 12.199 -5.048 15.739 1.00 89.94 460 VAL A C 1
ATOM 3474 O O . VAL A 1 460 ? 12.663 -5.732 14.830 1.00 89.94 460 VAL A O 1
ATOM 3477 N N . ARG A 1 461 ? 12.948 -4.589 16.745 1.00 89.88 461 ARG A N 1
ATOM 3478 C CA . ARG A 1 461 ? 14.377 -4.884 16.896 1.00 89.88 461 ARG A CA 1
ATOM 3479 C C . ARG A 1 461 ? 14.554 -6.053 17.852 1.00 89.88 461 ARG A C 1
ATOM 3481 O O . ARG A 1 461 ? 14.122 -5.980 19.000 1.00 89.88 461 ARG A O 1
ATOM 3488 N N . VAL A 1 462 ? 15.219 -7.105 17.389 1.00 88.19 462 VAL A N 1
ATOM 3489 C CA . VAL A 1 462 ? 15.485 -8.307 18.183 1.00 88.19 462 VAL A CA 1
ATOM 3490 C C . VAL A 1 462 ? 16.990 -8.459 18.351 1.00 88.19 462 VAL A C 1
ATOM 3492 O O . VAL A 1 462 ? 17.725 -8.581 17.374 1.00 88.19 462 VAL A O 1
ATOM 3495 N N . LYS A 1 463 ? 17.461 -8.445 19.602 1.00 87.25 463 LYS A N 1
ATOM 3496 C CA . LYS A 1 463 ? 18.860 -8.749 19.911 1.00 87.25 463 LYS A CA 1
ATOM 3497 C C . LYS A 1 463 ? 19.066 -10.256 19.815 1.00 87.25 463 LYS A C 1
ATOM 3499 O O . LYS A 1 463 ? 18.433 -11.013 20.545 1.00 87.25 463 LYS A O 1
ATOM 3504 N N . LEU A 1 464 ? 19.968 -10.673 18.937 1.00 84.75 464 LEU A N 1
ATOM 3505 C CA . LEU A 1 464 ? 20.300 -12.082 18.762 1.00 84.75 464 LEU A CA 1
ATOM 3506 C C . LEU A 1 464 ? 21.303 -12.540 19.837 1.00 84.75 464 LEU A C 1
ATOM 3508 O O . LEU A 1 464 ? 22.203 -11.769 20.198 1.00 84.75 464 LEU A O 1
ATOM 3512 N N . PRO A 1 465 ? 21.165 -13.769 20.370 1.00 77.94 465 PRO A N 1
ATOM 3513 C CA . PRO A 1 465 ? 22.136 -14.325 21.304 1.00 77.94 465 PRO A CA 1
ATOM 3514 C C . PRO A 1 465 ? 23.493 -14.544 20.617 1.00 77.94 465 PRO A C 1
ATOM 3516 O O . PRO A 1 465 ? 23.579 -14.701 19.401 1.00 77.94 465 PRO A O 1
ATOM 3519 N N . ALA A 1 466 ? 24.577 -14.561 21.401 1.00 69.06 466 ALA A N 1
ATOM 3520 C CA . ALA A 1 466 ? 25.936 -14.737 20.873 1.00 69.06 466 ALA A CA 1
ATOM 3521 C C . ALA A 1 466 ? 26.148 -16.103 20.191 1.00 69.06 466 ALA A C 1
ATOM 3523 O O . ALA A 1 466 ? 27.026 -16.231 19.338 1.00 69.06 466 ALA A O 1
ATOM 3524 N N . GLN A 1 467 ? 25.348 -17.097 20.581 1.00 71.31 467 GLN A N 1
ATOM 3525 C CA . GLN A 1 467 ? 25.277 -18.439 20.015 1.00 71.31 467 GLN A CA 1
ATOM 3526 C C . GLN A 1 467 ? 23.799 -18.832 19.937 1.00 71.31 467 GLN A C 1
ATOM 3528 O O . GLN A 1 467 ? 23.054 -18.599 20.890 1.00 71.31 467 GLN A O 1
ATOM 3533 N N . GLY A 1 468 ? 23.377 -19.406 18.815 1.00 68.19 468 GLY A N 1
ATOM 3534 C CA . GLY A 1 468 ? 22.000 -19.850 18.617 1.00 68.19 468 GLY A CA 1
ATOM 3535 C C . GLY A 1 468 ? 21.496 -19.568 17.211 1.00 68.19 468 GLY A C 1
ATOM 3536 O O . GLY A 1 468 ? 21.881 -18.584 16.583 1.00 68.19 468 GLY A O 1
ATOM 3537 N N . VAL A 1 469 ? 20.635 -20.458 16.734 1.00 79.06 469 VAL A N 1
ATOM 3538 C CA . VAL A 1 469 ? 19.916 -20.305 15.472 1.00 79.06 469 VAL A CA 1
ATOM 3539 C C . VAL A 1 469 ? 18.619 -19.561 15.750 1.00 79.06 469 VAL A C 1
ATOM 3541 O O . VAL A 1 469 ? 17.889 -19.910 16.678 1.00 79.06 469 VAL A O 1
ATOM 3544 N N . VAL A 1 470 ? 18.333 -18.545 14.942 1.00 82.88 470 VAL A N 1
ATOM 3545 C CA . VAL A 1 470 ? 17.034 -17.869 14.938 1.00 82.88 470 VAL A CA 1
ATOM 3546 C C . VAL A 1 470 ? 16.385 -18.078 13.585 1.00 82.88 470 VAL A C 1
ATOM 3548 O O . VAL A 1 470 ? 17.032 -17.875 12.558 1.00 82.88 470 VAL A O 1
ATOM 3551 N N . TYR A 1 471 ? 15.120 -18.480 13.627 1.00 85.06 471 TYR A N 1
ATOM 3552 C CA . TYR A 1 471 ? 14.264 -18.655 12.467 1.00 85.06 471 TYR A CA 1
ATOM 3553 C C . TYR A 1 471 ? 13.408 -17.406 12.297 1.00 85.06 471 TYR A C 1
ATOM 3555 O O . TYR A 1 471 ? 12.757 -16.949 13.241 1.00 85.06 471 TYR A O 1
ATOM 3563 N N . VAL A 1 472 ? 13.449 -16.828 11.101 1.00 85.31 472 VAL A N 1
ATOM 3564 C CA . VAL A 1 472 ? 12.653 -15.657 10.740 1.00 85.31 472 VAL A CA 1
ATOM 3565 C C . VAL A 1 472 ? 11.927 -15.951 9.436 1.00 85.31 472 VAL A C 1
ATOM 3567 O O . VAL A 1 472 ? 12.532 -16.405 8.467 1.00 85.31 472 VAL A O 1
ATOM 3570 N N . ASP A 1 473 ? 10.629 -15.665 9.418 1.00 85.44 473 ASP A N 1
ATOM 3571 C CA . ASP A 1 473 ? 9.825 -15.634 8.199 1.00 85.44 473 ASP A CA 1
ATOM 3572 C C . ASP A 1 473 ? 10.433 -14.612 7.220 1.00 85.44 473 ASP A C 1
ATOM 3574 O O . ASP A 1 473 ? 10.594 -13.434 7.562 1.00 85.44 473 ASP A O 1
ATOM 3578 N N . ALA A 1 474 ? 10.803 -15.068 6.021 1.00 82.00 474 ALA A N 1
ATOM 3579 C CA . ALA A 1 474 ? 11.487 -14.259 5.014 1.00 82.00 474 ALA A CA 1
ATOM 3580 C C . ALA A 1 474 ? 10.720 -12.973 4.662 1.00 82.00 474 ALA A C 1
ATOM 3582 O O . ALA A 1 474 ? 11.326 -11.906 4.519 1.00 82.00 474 ALA A O 1
ATOM 3583 N N . ASP A 1 475 ? 9.387 -13.039 4.634 1.00 82.75 475 ASP A N 1
ATOM 3584 C CA . ASP A 1 475 ? 8.525 -11.898 4.312 1.00 82.75 475 ASP A CA 1
ATOM 3585 C C . ASP A 1 475 ? 8.460 -10.879 5.455 1.00 82.75 475 ASP A C 1
ATOM 3587 O O . ASP A 1 475 ? 8.085 -9.716 5.259 1.00 82.75 475 ASP A O 1
ATOM 3591 N N . ARG A 1 476 ? 8.859 -11.285 6.665 1.00 86.62 476 ARG A N 1
ATOM 3592 C CA . ARG A 1 476 ? 8.928 -10.431 7.859 1.00 86.62 476 ARG A CA 1
ATOM 3593 C C . ARG A 1 476 ? 10.334 -9.917 8.153 1.00 86.62 476 ARG A C 1
ATOM 3595 O O . ARG A 1 476 ? 10.479 -9.042 9.006 1.00 86.62 476 ARG A O 1
ATOM 3602 N N . LEU A 1 477 ? 11.357 -10.430 7.471 1.00 88.88 477 LEU A N 1
ATOM 3603 C CA . LEU A 1 477 ? 12.730 -9.972 7.639 1.00 88.88 477 LEU A CA 1
ATOM 3604 C C . LEU A 1 477 ? 12.918 -8.601 6.979 1.00 88.88 477 LEU A C 1
ATOM 3606 O O . LEU A 1 477 ? 12.851 -8.476 5.759 1.00 88.88 477 LEU A O 1
ATOM 3610 N N . ALA A 1 478 ? 13.199 -7.584 7.795 1.00 92.19 478 ALA A N 1
ATOM 3611 C CA . ALA A 1 478 ? 13.561 -6.256 7.303 1.00 92.19 478 ALA A CA 1
ATOM 3612 C C . ALA A 1 478 ? 15.062 -6.127 6.998 1.00 92.19 478 ALA A C 1
ATOM 3614 O O . ALA A 1 478 ? 15.451 -5.475 6.033 1.00 92.19 478 ALA A O 1
ATOM 3615 N N . GLY A 1 479 ? 15.908 -6.744 7.824 1.00 92.50 479 GLY A N 1
ATOM 3616 C CA . GLY A 1 479 ? 17.354 -6.596 7.746 1.00 92.50 479 GLY A CA 1
ATOM 3617 C C . GLY A 1 479 ? 18.060 -7.015 9.031 1.00 92.50 479 GLY A C 1
ATOM 3618 O O . GLY A 1 479 ? 17.428 -7.502 9.970 1.00 92.50 479 GLY A O 1
ATOM 3619 N N . TRP A 1 480 ? 19.376 -6.827 9.075 1.00 91.81 480 TRP A N 1
ATOM 3620 C CA . TRP A 1 480 ? 20.206 -7.090 10.250 1.00 91.81 480 TRP A CA 1
ATOM 3621 C C . TRP A 1 480 ? 21.464 -6.221 10.250 1.00 91.81 480 TRP A C 1
ATOM 3623 O O . TRP A 1 480 ? 21.945 -5.782 9.206 1.00 91.81 480 TRP A O 1
ATOM 3633 N N . ILE A 1 481 ? 22.021 -6.008 11.440 1.00 88.69 481 ILE A N 1
ATOM 3634 C CA . ILE A 1 481 ? 23.283 -5.290 11.641 1.00 88.69 481 ILE A CA 1
ATOM 3635 C C . ILE A 1 481 ? 24.354 -6.296 12.064 1.00 88.69 481 ILE A C 1
ATOM 3637 O O . ILE A 1 481 ? 24.106 -7.192 12.877 1.00 88.69 481 ILE A O 1
ATOM 3641 N N . GLY A 1 482 ? 25.561 -6.138 11.522 1.00 78.62 482 GLY A N 1
ATOM 3642 C CA . GLY A 1 482 ? 26.721 -6.949 11.884 1.00 78.62 482 GLY A CA 1
ATOM 3643 C C . GLY A 1 482 ? 26.857 -8.264 11.107 1.00 78.62 482 GLY A C 1
ATOM 3644 O O . GLY A 1 482 ? 26.301 -8.458 10.028 1.00 78.62 482 GLY A O 1
ATOM 3645 N N . ARG A 1 483 ? 27.691 -9.174 11.631 1.00 75.06 483 ARG A N 1
ATOM 3646 C CA . ARG A 1 483 ? 28.095 -10.412 10.940 1.00 75.06 483 ARG A CA 1
ATOM 3647 C C . ARG A 1 483 ? 27.103 -11.541 11.196 1.00 75.06 483 ARG A C 1
ATOM 3649 O O . ARG A 1 483 ? 27.228 -12.267 12.177 1.00 75.06 483 ARG A O 1
ATOM 3656 N N . VAL A 1 484 ? 26.159 -11.689 10.282 1.00 81.50 484 VAL A N 1
ATOM 3657 C CA . VAL A 1 484 ? 25.156 -12.754 10.253 1.00 81.50 484 VAL A CA 1
ATOM 3658 C C . VAL A 1 484 ? 25.231 -13.452 8.897 1.00 81.50 484 VAL A C 1
ATOM 3660 O O . VAL A 1 484 ? 25.365 -12.798 7.866 1.00 81.50 484 VAL A O 1
ATOM 3663 N N . ILE A 1 485 ? 25.144 -14.778 8.904 1.00 80.75 485 ILE A N 1
ATOM 3664 C CA . ILE A 1 485 ? 24.968 -15.628 7.733 1.00 80.75 485 ILE A CA 1
ATOM 3665 C C . ILE A 1 485 ? 23.494 -16.012 7.673 1.00 80.75 485 ILE A C 1
ATOM 3667 O O . ILE A 1 485 ? 23.060 -16.846 8.471 1.00 80.75 485 ILE A O 1
ATOM 3671 N N . PRO A 1 486 ? 22.723 -15.440 6.745 1.00 81.69 486 PRO A N 1
ATOM 3672 C CA . PRO A 1 486 ? 21.386 -15.924 6.473 1.00 81.69 486 PRO A CA 1
ATOM 3673 C C . PRO A 1 486 ? 21.463 -17.201 5.613 1.00 81.69 486 PRO A C 1
ATOM 3675 O O . PRO A 1 486 ? 22.258 -17.290 4.673 1.00 81.69 486 PRO A O 1
ATOM 3678 N N . ARG A 1 487 ? 20.636 -18.197 5.925 1.00 79.06 487 ARG A N 1
ATOM 3679 C CA . ARG A 1 487 ? 20.447 -19.438 5.161 1.00 79.06 487 ARG A CA 1
ATOM 3680 C C . ARG A 1 487 ? 18.962 -19.737 5.073 1.00 79.06 487 ARG A C 1
ATOM 3682 O O . ARG A 1 487 ? 18.284 -19.638 6.083 1.00 79.06 487 ARG A O 1
ATOM 3689 N N . ALA A 1 488 ? 18.455 -20.141 3.920 1.00 73.12 488 ALA A N 1
ATOM 3690 C CA . ALA A 1 488 ? 17.106 -20.692 3.863 1.00 73.12 488 ALA A CA 1
ATOM 3691 C C . ALA A 1 488 ? 17.079 -22.135 4.387 1.00 73.12 488 ALA A C 1
ATOM 3693 O O . ALA A 1 488 ? 17.979 -22.927 4.094 1.00 73.12 488 ALA A O 1
ATOM 3694 N N . VAL A 1 489 ? 16.028 -22.469 5.124 1.00 66.44 489 VAL A N 1
ATOM 3695 C CA . VAL A 1 489 ? 15.676 -23.827 5.537 1.00 66.44 489 VAL A CA 1
ATOM 3696 C C . VAL A 1 489 ? 14.369 -24.196 4.846 1.00 66.44 489 VAL A C 1
ATOM 3698 O O . VAL A 1 489 ? 13.464 -23.367 4.745 1.00 66.44 489 VAL A O 1
ATOM 3701 N N . VAL A 1 490 ? 14.337 -25.407 4.288 1.00 57.50 490 VAL A N 1
ATOM 3702 C CA . VAL A 1 490 ? 13.208 -25.970 3.531 1.00 57.50 490 VAL A CA 1
ATOM 3703 C C . VAL A 1 490 ? 12.303 -26.744 4.470 1.00 57.50 490 VAL A C 1
ATOM 3705 O O . VAL A 1 490 ? 12.865 -27.523 5.269 1.00 57.50 490 VAL A O 1
#

Sequence (490 aa):
MSFDEALARGSDALKQGKLDQAQRSFRIALDQEPGNTRVLALLGLTYFRGNQFDEARPIYEQLVDKAPTDPSHRLNLGLVYLKVNESEKAIGSLEASRALDPSQGRAISYLGLAYARAGRYAEAYRSFLLAGQNELASEIEINLTAPERDGINAQLGRSPRGPVESAAPTAPPYPADAATQPLTIVRTPGQEPPRTKPPSAPPKPGRTPSQEFAQQLSHPEIVIEKLTASSPSVPMVPARSGASIPDAPPVALTPLFSDSMQFILPKSDGAPQVAHDGVSMISQAVAAAAPSTTASAPERTKSGGTPPRPLSELATDELVRPEDGDEPFEIAPNGALVIRVSDRVLTRLDGVHVTGGDLSYEVAMRRSRGHQTEDRFDYGGTPLHSVSGEGYLVAVPGTQTFHAVLLDDDILYLREDLVFAFEASLRWESGNVPGLRGKLPVVQFRGDGALVLRVSRPLVRVKLPAQGVVYVDADRLAGWIGRVIPRAVV